Protein AF-A0A1Q6T5A5-F1 (afdb_monomer_lite)

pLDDT: mean 79.38, std 22.94, range [26.36, 98.88]

Secondary structure (DSSP, 8-state):
-EEEEEEE-SS-EEEESS-EEE-EEEEEE-TT-EEEEESSEEE-PPTTPPPPTT--EEE-SBPEEEE-TT-EEEESSEEESEEESSSEEEE-STT-EESS-EEEEEEEESS-EEHHHHBSS-EEEEEEEEE-SSEEE--S-BS-EEEEEESSEEE-TTPEEEEEEEEE-TT-EEEEEESSSS-B-EEE-SEEEE-TT-EEEEEE-TTSS-TT-EEEE-EE-S-EES--SEESS-BSSEEEEE-TTSEEEEEE-S--HHHHHHHTT--HHHHHHHHHHHHHTT-TT--HHHHHHHHHHHHHTTB-SHHHHHHHHHHHHHSS----HHHHHHHHHHHHHHHHHHHHHHHH-------SS--TTPPPP--EEEEEEE----EEE-SSSS-EEE----EEEEEEE-

Radius of gyration: 35.09 Å; chains: 1; bounding box: 115×73×79 Å

Foldseek 3Di:
DAEDEAEFDAADAEDEQAEAEFAAYEYEAAAVTEYFYAPDWAFPDDPPDDDDVPGDTDGDHGHEYEYEHAGEYEFNYEYAHEYEYAYYYEDCHQRGAYAHEYYAYAYEYPEEYEPVRHYVDAAEEYQADYYQEYEYEDPDDHHEHAEYEFAAEYEDEQHEHHYAEYADEALYEYEKEAAALPGIAAYAYQEYEHYHQYYYHYFYFQPRADQVWDKAQRYHYPYYHDDNPRPPPWFLFWDWAADPNRMITIHTDPAALLRLLVLLVADPLLSVLLVVLSVLCPDPPDDPVSNVLSRVLSRLSGGDDNVSSPVNRVSSVVRRPPPPVCVVVVVVVVVVVVCVVVVCVVVVDDPPDDDDDDDPDDDDDFKDKDKDKADFDWDWDDPDDDGDIPGGDIDMDIDMGD

Sequence (402 aa):
MTGGNLIVNGSENYIEGGDVTISAGAVDIAEGATLQTAATLIPLIPSGLSPEEGDDAMAGEVAVIKLTDEGTINLSGTLVSDVSGNGNLNVKSSSALVDGNVSGSNLTFEADHSLSKLVSGTIGDLASLNVNKGTLTYDAPTGKIGNLNVAGGLDIGTNTVNATNVDFKDNSSLALRVAATDNYGKINADKIGIGNETTIKITLDNGVVGSEGETFKFLNSGNIDGEFTNKIAENGRYDIVQNKDGSFNVTQKNTTASDVVAEAGGTASNAATAEAWETINNSSNVSAQAKAVSTAIYDLSQETSAAGKKAYVDALTAVAPEVAPMVQKTQTETANQVFGAVSTRLTGGSISTGSEGMSSGDSNPDAAVWVQGMFNKSKLDDTSKAKGFDADSNGVALGIEY

Structure (mmCIF, N/CA/C/O backbone):
data_AF-A0A1Q6T5A5-F1
#
_entry.id   AF-A0A1Q6T5A5-F1
#
loop_
_atom_site.group_PDB
_atom_site.id
_atom_site.type_symbol
_atom_site.label_atom_id
_atom_site.label_alt_id
_atom_site.label_comp_id
_atom_site.label_asym_id
_atom_site.label_entity_id
_atom_site.label_seq_id
_atom_site.pdbx_PDB_ins_code
_atom_site.Cartn_x
_atom_site.Cartn_y
_atom_site.Cartn_z
_atom_site.occupancy
_atom_site.B_iso_or_equiv
_atom_site.auth_seq_id
_atom_site.auth_comp_id
_atom_site.auth_asym_id
_atom_site.auth_atom_id
_atom_site.pdbx_PDB_model_num
ATOM 1 N N . MET A 1 1 ? 20.449 0.073 -24.689 1.00 89.44 1 MET A N 1
ATOM 2 C CA . MET A 1 1 ? 21.224 1.118 -23.996 1.00 89.44 1 MET A CA 1
ATOM 3 C C . MET A 1 1 ? 22.192 0.459 -23.027 1.00 89.44 1 MET A C 1
ATOM 5 O O . MET A 1 1 ? 21.766 -0.355 -22.220 1.00 89.44 1 MET A O 1
ATOM 9 N N . THR A 1 2 ? 23.484 0.761 -23.148 1.00 91.94 2 THR A N 1
ATOM 10 C CA . THR A 1 2 ? 24.565 0.174 -22.329 1.00 91.94 2 THR A CA 1
ATOM 11 C C . THR A 1 2 ? 25.304 1.246 -21.514 1.00 91.94 2 THR A C 1
ATOM 13 O O . THR A 1 2 ? 26.453 1.048 -21.131 1.00 91.94 2 THR A O 1
ATOM 16 N N . GLY A 1 3 ? 24.679 2.412 -21.311 1.00 91.25 3 GLY A N 1
ATOM 17 C CA . GLY A 1 3 ? 25.231 3.584 -20.624 1.00 91.25 3 GLY A CA 1
ATOM 18 C C . GLY A 1 3 ? 24.582 4.900 -21.084 1.00 91.25 3 GLY A C 1
ATOM 19 O O . GLY A 1 3 ? 23.912 4.931 -22.118 1.00 91.25 3 GLY A O 1
ATOM 20 N N . GLY A 1 4 ? 24.803 5.984 -20.330 1.00 94.62 4 GLY A N 1
ATOM 21 C CA . GLY A 1 4 ? 24.259 7.330 -20.592 1.00 94.62 4 GLY A CA 1
ATOM 22 C C . GLY A 1 4 ? 22.916 7.611 -19.904 1.00 94.62 4 GLY A C 1
ATOM 23 O O . GLY A 1 4 ? 22.452 6.800 -19.104 1.00 94.62 4 GLY A O 1
ATOM 24 N N . ASN A 1 5 ? 22.287 8.743 -20.246 1.00 95.19 5 ASN A N 1
ATOM 25 C CA . ASN A 1 5 ? 20.927 9.088 -19.821 1.00 95.19 5 ASN A CA 1
ATOM 26 C C . ASN A 1 5 ? 20.060 9.435 -21.037 1.00 95.19 5 ASN A C 1
ATOM 28 O O . ASN A 1 5 ? 20.484 10.211 -21.896 1.00 95.19 5 ASN A O 1
ATOM 32 N N . LEU A 1 6 ? 18.841 8.900 -21.077 1.00 96.31 6 LEU A N 1
ATOM 33 C CA . LEU A 1 6 ? 17.770 9.340 -21.968 1.00 96.31 6 LEU A CA 1
ATOM 34 C C . LEU A 1 6 ? 16.746 10.108 -21.133 1.00 96.31 6 LEU A C 1
ATOM 36 O O . LEU A 1 6 ? 16.213 9.560 -20.176 1.00 96.31 6 LEU A O 1
ATOM 40 N N . ILE A 1 7 ? 16.464 11.356 -21.499 1.00 96.81 7 ILE A N 1
ATOM 41 C CA . ILE A 1 7 ? 15.508 12.208 -20.783 1.00 96.81 7 ILE A CA 1
ATOM 42 C C . ILE A 1 7 ? 14.272 12.396 -21.660 1.00 96.81 7 ILE A C 1
ATOM 44 O O . ILE A 1 7 ? 14.385 12.857 -22.797 1.00 96.81 7 ILE A O 1
ATOM 48 N N . VAL A 1 8 ? 13.100 12.071 -21.121 1.00 97.19 8 VAL A N 1
ATOM 49 C CA . VAL A 1 8 ? 11.807 12.137 -21.805 1.00 97.19 8 VAL A CA 1
ATOM 50 C C . VAL A 1 8 ? 10.927 13.179 -21.114 1.00 97.19 8 VAL A C 1
ATOM 52 O O . VAL A 1 8 ? 10.477 12.968 -19.991 1.00 97.19 8 VAL A O 1
ATOM 55 N N . ASN A 1 9 ? 10.687 14.307 -21.792 1.00 95.31 9 ASN A N 1
ATOM 56 C CA . ASN A 1 9 ? 9.926 15.448 -21.252 1.00 95.31 9 ASN A CA 1
ATOM 57 C C . ASN A 1 9 ? 8.620 15.752 -22.010 1.00 95.31 9 ASN A C 1
ATOM 59 O O . ASN A 1 9 ? 7.828 16.565 -21.546 1.00 95.31 9 ASN A O 1
ATOM 63 N N . GLY A 1 10 ? 8.416 15.163 -23.192 1.00 91.81 10 GLY A N 1
ATOM 64 C CA . GLY A 1 10 ? 7.211 15.364 -24.010 1.00 91.81 10 GLY A CA 1
ATOM 65 C C . GLY A 1 10 ? 6.162 14.268 -23.809 1.00 91.81 10 GLY A C 1
ATOM 66 O O . GLY A 1 10 ? 6.441 13.250 -23.184 1.00 91.81 10 GLY A O 1
ATOM 67 N N . SER A 1 11 ? 4.976 14.434 -24.386 1.00 88.00 11 SER A N 1
ATOM 68 C CA . SER A 1 11 ? 3.894 13.435 -24.358 1.00 88.00 11 SER A CA 1
ATOM 69 C C . SER A 1 11 ? 3.859 12.508 -25.581 1.00 88.00 11 SER A C 1
ATOM 71 O O . SER A 1 11 ? 3.072 11.574 -25.605 1.00 88.00 11 SER A O 1
ATOM 73 N N . GLU A 1 12 ? 4.692 12.748 -26.593 1.00 85.62 12 GLU A N 1
ATOM 74 C CA . GLU A 1 12 ? 4.670 12.024 -27.874 1.00 85.62 12 GLU A CA 1
ATOM 75 C C . GLU A 1 12 ? 6.065 11.476 -28.206 1.00 85.62 12 GLU A C 1
ATOM 77 O O . GLU A 1 12 ? 6.676 11.841 -29.209 1.00 85.62 12 GLU A O 1
ATOM 82 N N . ASN A 1 13 ? 6.617 10.636 -27.325 1.00 89.12 13 ASN A N 1
ATOM 83 C CA . ASN A 1 13 ? 7.926 10.015 -27.547 1.00 89.12 13 ASN A CA 1
ATOM 84 C C . ASN A 1 13 ? 7.760 8.526 -27.819 1.00 89.12 13 ASN A C 1
ATOM 86 O O . ASN A 1 13 ? 7.128 7.817 -27.034 1.00 89.12 13 ASN A O 1
ATOM 90 N N . TYR A 1 14 ? 8.400 8.050 -28.884 1.00 88.00 14 TYR A N 1
ATOM 91 C CA . TYR A 1 14 ? 8.298 6.667 -29.327 1.00 88.00 14 TYR A CA 1
ATOM 92 C C . TYR A 1 14 ? 9.680 6.070 -29.579 1.00 88.00 14 TYR A C 1
ATOM 94 O O . TYR A 1 14 ? 10.569 6.733 -30.116 1.00 88.00 14 TYR A O 1
ATOM 102 N N . ILE A 1 15 ? 9.846 4.802 -29.213 1.00 87.94 15 ILE A N 1
ATOM 103 C CA . ILE A 1 15 ? 10.944 3.955 -29.680 1.00 87.94 15 ILE A CA 1
ATOM 104 C C . ILE A 1 15 ? 10.327 2.867 -30.556 1.00 87.94 15 ILE A C 1
ATOM 106 O O . ILE A 1 15 ? 9.478 2.104 -30.095 1.00 87.94 15 ILE A O 1
ATOM 110 N N . GLU A 1 16 ? 10.753 2.813 -31.815 1.00 83.94 16 GLU A N 1
ATOM 111 C CA . GLU A 1 16 ? 10.337 1.803 -32.790 1.00 83.94 16 GLU A CA 1
ATOM 112 C C . GLU A 1 16 ? 11.430 0.740 -32.969 1.00 83.94 16 GLU A C 1
ATOM 114 O O . GLU A 1 16 ? 12.624 1.025 -32.835 1.00 83.94 16 GLU A O 1
ATOM 119 N N . GLY A 1 17 ? 11.021 -0.482 -33.320 1.00 74.62 17 GLY A N 1
ATOM 120 C CA . GLY A 1 17 ? 11.929 -1.525 -33.806 1.00 74.62 17 GLY A CA 1
ATOM 121 C C . GLY A 1 17 ? 11.958 -2.798 -32.963 1.00 74.62 17 GLY A C 1
ATOM 122 O O . GLY A 1 17 ? 12.888 -3.592 -33.112 1.00 74.62 17 GLY A O 1
ATOM 123 N N . GLY A 1 18 ? 10.958 -3.009 -32.101 1.00 81.50 18 GLY A N 1
ATOM 124 C CA . GLY A 1 18 ? 10.830 -4.205 -31.261 1.00 81.50 18 GLY A CA 1
ATOM 125 C C . GLY A 1 18 ? 11.327 -4.002 -29.830 1.00 81.50 18 GLY A C 1
ATOM 126 O O . GLY A 1 18 ? 11.312 -2.890 -29.305 1.00 81.50 18 GLY A O 1
ATOM 127 N N . ASP A 1 19 ? 11.738 -5.101 -29.191 1.00 89.50 19 ASP A N 1
ATOM 128 C CA . ASP A 1 19 ? 12.181 -5.105 -27.794 1.00 89.50 19 ASP A CA 1
ATOM 129 C C . ASP A 1 19 ? 13.386 -4.184 -27.562 1.00 89.50 19 ASP A C 1
ATOM 131 O O . ASP A 1 19 ? 14.402 -4.243 -28.261 1.00 89.50 19 ASP A O 1
ATOM 135 N N . VAL A 1 20 ? 13.325 -3.402 -26.489 1.00 93.19 20 VAL A N 1
ATOM 136 C CA . VAL A 1 20 ? 14.402 -2.505 -26.068 1.00 93.19 20 VAL A CA 1
ATOM 137 C C . VAL A 1 20 ? 15.134 -3.137 -24.895 1.00 93.19 20 VAL A C 1
ATOM 139 O O . VAL A 1 20 ? 14.524 -3.503 -23.903 1.00 93.19 20 VAL A O 1
ATOM 142 N N . THR A 1 21 ? 16.460 -3.247 -24.957 1.00 95.19 21 THR A N 1
ATOM 143 C CA . THR A 1 21 ? 17.262 -3.693 -23.801 1.00 95.19 21 THR A CA 1
ATOM 144 C C . THR A 1 21 ? 18.008 -2.520 -23.184 1.00 95.19 21 THR A C 1
ATOM 146 O O . THR A 1 21 ? 18.696 -1.781 -23.895 1.00 95.19 21 THR A O 1
ATOM 149 N N . ILE A 1 22 ? 17.916 -2.362 -21.866 1.00 96.44 22 ILE A N 1
ATOM 150 C CA . ILE A 1 22 ? 18.653 -1.369 -21.080 1.00 96.44 22 ILE A CA 1
ATOM 151 C C . ILE A 1 22 ? 19.451 -2.141 -20.030 1.00 96.44 22 ILE A C 1
ATOM 153 O O . ILE A 1 22 ? 18.873 -2.671 -19.088 1.00 96.44 22 ILE A O 1
ATOM 157 N N . SER A 1 23 ? 20.769 -2.213 -20.213 1.00 96.31 23 SER A N 1
ATOM 158 C CA . SER A 1 23 ? 21.675 -2.956 -19.327 1.00 96.31 23 SER A CA 1
ATOM 159 C C . SER A 1 23 ? 22.544 -2.049 -18.451 1.00 96.31 23 SER A C 1
ATOM 161 O O . SER A 1 23 ? 23.141 -2.495 -17.480 1.00 96.31 23 SER A O 1
ATOM 163 N N . ALA A 1 24 ? 22.646 -0.763 -18.797 1.00 94.56 24 ALA A N 1
ATOM 164 C CA . ALA A 1 24 ? 23.255 0.265 -17.958 1.00 94.56 24 ALA A CA 1
ATOM 165 C C . ALA A 1 24 ? 22.756 1.658 -18.374 1.00 94.56 24 ALA A C 1
ATOM 167 O O . ALA A 1 24 ? 22.261 1.843 -19.492 1.00 94.56 24 ALA A O 1
ATOM 168 N N . GLY A 1 25 ? 22.946 2.643 -17.497 1.00 96.06 25 GLY A N 1
ATOM 169 C CA . GLY A 1 25 ? 22.418 3.996 -17.675 1.00 96.06 25 GLY A CA 1
ATOM 170 C C . GLY A 1 25 ? 20.961 4.129 -17.227 1.00 96.06 25 GLY A C 1
ATOM 171 O O . GLY A 1 25 ? 20.384 3.191 -16.671 1.00 96.06 25 GLY A O 1
ATOM 172 N N . ALA A 1 26 ? 20.382 5.308 -17.451 1.00 97.12 26 ALA A N 1
ATOM 173 C CA . ALA A 1 26 ? 19.040 5.643 -16.979 1.00 97.12 26 ALA A CA 1
ATOM 174 C C . ALA A 1 26 ? 18.140 6.206 -18.086 1.00 97.12 26 ALA A C 1
ATOM 176 O O . ALA A 1 26 ? 18.581 6.993 -18.925 1.00 97.12 26 ALA A O 1
ATOM 177 N N . VAL A 1 27 ? 16.864 5.832 -18.052 1.00 98.25 27 VAL A N 1
ATOM 178 C CA . VAL A 1 27 ? 15.786 6.507 -18.782 1.00 98.25 27 VAL A CA 1
ATOM 179 C C . VAL A 1 27 ? 14.941 7.268 -17.770 1.00 98.25 27 VAL A C 1
ATOM 181 O O . VAL A 1 27 ? 14.324 6.662 -16.897 1.00 98.25 27 VAL A O 1
ATOM 184 N N . ASP A 1 28 ? 14.926 8.589 -17.877 1.00 98.31 28 ASP A N 1
ATOM 185 C CA . ASP A 1 28 ? 14.211 9.491 -16.983 1.00 98.31 28 ASP A CA 1
ATOM 186 C C . ASP A 1 28 ? 12.936 9.984 -17.683 1.00 98.31 28 ASP A C 1
ATOM 188 O O . ASP A 1 28 ? 13.011 10.782 -18.618 1.00 98.31 28 ASP A O 1
ATOM 192 N N . ILE A 1 29 ? 11.767 9.501 -17.252 1.00 98.44 29 ILE A N 1
ATOM 193 C CA . ILE A 1 29 ? 10.459 9.888 -17.801 1.00 98.44 29 ILE A CA 1
ATOM 194 C C . ILE A 1 29 ? 9.813 10.883 -16.845 1.00 98.44 29 ILE A C 1
ATOM 196 O O . ILE A 1 29 ? 9.375 10.511 -15.753 1.00 98.44 29 ILE A O 1
ATOM 200 N N . ALA A 1 30 ? 9.776 12.151 -17.253 1.00 98.19 30 ALA A N 1
ATOM 201 C CA . ALA A 1 30 ? 9.255 13.238 -16.438 1.00 98.19 30 ALA A CA 1
ATOM 202 C C . ALA A 1 30 ? 7.741 13.122 -16.204 1.00 98.19 30 ALA A C 1
ATOM 204 O O . ALA A 1 30 ? 7.017 12.451 -16.935 1.00 98.19 30 ALA A O 1
ATOM 205 N N . GLU A 1 31 ? 7.249 13.805 -15.174 1.00 96.81 31 GLU A N 1
ATOM 206 C CA . GLU A 1 31 ? 5.813 13.897 -14.923 1.00 96.81 31 GLU A CA 1
ATOM 207 C C . GLU A 1 31 ? 5.086 14.546 -16.112 1.00 96.81 31 GLU A C 1
ATOM 209 O O . GLU A 1 31 ? 5.573 15.511 -16.703 1.00 96.81 31 GLU A O 1
ATOM 214 N N . GLY A 1 32 ? 3.935 13.985 -16.489 1.00 95.44 32 GLY A N 1
ATOM 215 C CA . GLY A 1 32 ? 3.179 14.396 -17.678 1.00 95.44 32 GLY A CA 1
ATOM 216 C C . GLY A 1 32 ? 3.805 13.973 -19.013 1.00 95.44 32 GLY A C 1
ATOM 217 O O . GLY A 1 32 ? 3.162 14.117 -20.052 1.00 95.44 32 GLY A O 1
ATOM 218 N N . ALA A 1 33 ? 5.023 13.423 -19.006 1.00 97.69 33 ALA A N 1
ATOM 219 C CA . ALA A 1 33 ? 5.640 12.861 -20.195 1.00 97.69 33 ALA A CA 1
ATOM 220 C C . ALA A 1 33 ? 5.126 11.443 -20.466 1.00 97.69 33 ALA A C 1
ATOM 222 O O . ALA A 1 33 ? 4.712 10.724 -19.553 1.00 97.69 33 ALA A O 1
ATOM 223 N N . THR A 1 34 ? 5.178 11.034 -21.732 1.00 95.56 34 THR A N 1
ATOM 224 C CA . THR A 1 34 ? 4.874 9.665 -22.155 1.00 95.56 34 THR A CA 1
ATOM 225 C C . THR A 1 34 ? 5.999 9.136 -23.029 1.00 95.56 34 THR A C 1
ATOM 227 O O . THR A 1 34 ? 6.432 9.809 -23.971 1.00 95.56 34 THR A O 1
ATOM 230 N N . LEU A 1 35 ? 6.470 7.934 -22.702 1.00 95.00 35 LEU A N 1
ATOM 231 C CA . LEU A 1 35 ? 7.323 7.127 -23.565 1.00 95.00 35 LEU A CA 1
ATOM 232 C C . LEU A 1 35 ? 6.553 5.878 -23.973 1.00 95.00 35 LEU A C 1
ATOM 234 O O . LEU A 1 35 ? 6.091 5.136 -23.111 1.00 95.00 35 LEU A O 1
ATOM 238 N N . GLN A 1 36 ? 6.475 5.611 -25.268 1.00 92.69 36 GLN A N 1
ATOM 239 C CA . GLN A 1 36 ? 5.918 4.372 -25.787 1.00 92.69 36 GLN A CA 1
ATOM 240 C C . GLN A 1 36 ? 6.979 3.578 -26.542 1.00 92.69 36 GLN A C 1
ATOM 242 O O . GLN A 1 36 ? 7.761 4.130 -27.317 1.00 92.69 36 GLN A O 1
ATOM 247 N N . THR A 1 37 ? 6.994 2.264 -26.343 1.00 90.56 37 THR A N 1
ATOM 248 C CA . THR A 1 37 ? 7.787 1.357 -27.178 1.00 90.56 37 THR A CA 1
ATOM 249 C C . THR A 1 37 ? 6.852 0.552 -28.057 1.00 90.56 37 THR A C 1
ATOM 251 O O . THR A 1 37 ? 5.979 -0.149 -27.544 1.00 90.56 37 THR A O 1
ATOM 254 N N . ALA A 1 38 ? 7.037 0.640 -29.368 1.00 84.44 38 ALA A N 1
ATOM 255 C CA . ALA A 1 38 ? 6.206 -0.051 -30.341 1.00 84.44 38 ALA A CA 1
ATOM 256 C C . ALA A 1 38 ? 7.051 -1.029 -31.162 1.00 84.44 38 ALA A C 1
ATOM 258 O O . ALA A 1 38 ? 8.137 -0.694 -31.644 1.00 84.44 38 ALA A O 1
ATOM 259 N N . ALA A 1 39 ? 6.536 -2.242 -31.357 1.00 78.62 39 ALA A N 1
ATOM 260 C CA . ALA A 1 39 ? 7.160 -3.218 -32.244 1.00 78.62 39 ALA A CA 1
ATOM 261 C C . ALA A 1 39 ? 7.092 -2.759 -33.709 1.00 78.62 39 ALA A C 1
ATOM 263 O O . ALA A 1 39 ? 8.018 -2.998 -34.481 1.00 78.62 39 ALA A O 1
ATOM 264 N N . THR A 1 40 ? 6.016 -2.053 -34.062 1.00 72.50 40 THR A N 1
ATOM 265 C CA . THR A 1 40 ? 5.771 -1.471 -35.386 1.00 72.50 40 THR A CA 1
ATOM 266 C C . THR A 1 40 ? 5.010 -0.160 -35.245 1.00 72.50 40 THR A C 1
ATOM 268 O O . THR A 1 40 ? 4.101 -0.079 -34.414 1.00 72.50 40 THR A O 1
ATOM 271 N N . LEU A 1 41 ? 5.285 0.826 -36.096 1.00 70.25 41 LEU A N 1
ATOM 272 C CA . LEU A 1 41 ? 4.361 1.939 -36.308 1.00 70.25 41 LEU A CA 1
ATOM 273 C C . LEU A 1 41 ? 3.276 1.552 -37.323 1.00 70.25 41 LEU A C 1
ATOM 275 O O . LEU A 1 41 ? 3.545 0.876 -38.316 1.00 70.25 41 LEU A O 1
ATOM 279 N N . ILE A 1 42 ? 2.037 1.970 -37.062 1.00 66.94 42 ILE A N 1
ATOM 280 C CA . ILE A 1 42 ? 0.912 1.864 -37.992 1.00 66.94 42 ILE A CA 1
ATOM 281 C C . ILE A 1 42 ? 0.746 3.239 -38.647 1.00 66.94 42 ILE A C 1
ATOM 283 O O . ILE A 1 42 ? 0.301 4.177 -37.981 1.00 66.94 42 ILE A O 1
ATOM 287 N N . PRO A 1 43 ? 1.081 3.385 -39.939 1.00 65.94 43 PRO A N 1
ATOM 288 C CA . PRO A 1 43 ? 0.840 4.626 -40.663 1.00 65.94 43 PRO A CA 1
ATOM 289 C C . PRO A 1 43 ? -0.660 4.971 -40.662 1.00 65.94 43 PRO A C 1
ATOM 291 O O . PRO A 1 43 ? -1.480 4.115 -41.003 1.00 65.94 43 PRO A O 1
ATOM 294 N N . LEU A 1 44 ? -1.042 6.211 -40.331 1.00 63.91 44 LEU A N 1
ATOM 295 C CA . LEU A 1 44 ? -2.436 6.696 -40.389 1.00 63.91 44 LEU A CA 1
ATOM 296 C C . LEU A 1 44 ? -2.875 7.036 -41.827 1.00 63.91 44 LEU A C 1
ATOM 298 O O . LEU A 1 44 ? -3.608 7.994 -42.066 1.00 63.91 44 LEU A O 1
ATOM 302 N N . ILE A 1 45 ? -2.454 6.241 -42.809 1.00 64.62 45 ILE A N 1
ATOM 303 C CA . ILE A 1 45 ? -2.813 6.437 -44.217 1.00 64.62 45 ILE A CA 1
ATOM 304 C C . ILE A 1 45 ? -4.011 5.559 -44.607 1.00 64.62 45 ILE A C 1
ATOM 306 O O . ILE A 1 45 ? -4.025 4.356 -44.327 1.00 64.62 45 ILE A O 1
ATOM 310 N N . PRO A 1 46 ? -5.019 6.121 -45.303 1.00 57.25 46 PRO A N 1
ATOM 311 C CA . PRO A 1 46 ? -6.092 5.350 -45.918 1.00 57.25 46 PRO A CA 1
ATOM 312 C C . PRO A 1 46 ? -5.550 4.239 -46.828 1.00 57.25 46 PRO A C 1
ATOM 314 O O . PRO A 1 46 ? -4.608 4.443 -47.597 1.00 57.25 46 PRO A O 1
ATOM 317 N N . SER A 1 47 ? -6.180 3.062 -46.783 1.00 57.06 47 SER A N 1
ATOM 318 C CA . SER A 1 47 ? -5.777 1.901 -47.583 1.00 57.06 47 SER A CA 1
ATOM 319 C C . SER A 1 47 ? -5.661 2.246 -49.076 1.00 57.06 47 SER A C 1
ATOM 321 O O . SER A 1 47 ? -6.654 2.638 -49.691 1.00 57.06 47 SER A O 1
ATOM 323 N N . GLY A 1 48 ? -4.474 2.049 -49.662 1.00 60.69 48 GLY A N 1
ATOM 324 C CA . GLY A 1 48 ? -4.202 2.285 -51.088 1.00 60.69 48 GLY A CA 1
ATOM 325 C C . GLY A 1 48 ? -3.358 3.525 -51.402 1.00 60.69 48 GLY A C 1
ATOM 326 O O . GLY A 1 48 ? -3.055 3.749 -52.572 1.00 60.69 48 GLY A O 1
ATOM 327 N N . LEU A 1 49 ? -2.956 4.297 -50.389 1.00 61.88 49 LEU A N 1
ATOM 328 C CA . LEU A 1 49 ? -1.989 5.388 -50.520 1.00 61.88 49 LEU A CA 1
ATOM 329 C C . LEU A 1 49 ? -0.605 4.949 -50.017 1.00 61.88 49 LEU A C 1
ATOM 331 O O . LEU A 1 49 ? -0.496 4.103 -49.130 1.00 61.88 49 LEU A O 1
ATOM 335 N N . SER A 1 50 ? 0.452 5.477 -50.632 1.00 62.66 50 SER A N 1
ATOM 336 C CA . SER A 1 50 ? 1.837 5.286 -50.191 1.00 62.66 50 SER A CA 1
ATOM 337 C C . SER A 1 50 ? 2.182 6.291 -49.087 1.00 62.66 50 SER A C 1
ATOM 339 O O . SER A 1 50 ? 1.774 7.440 -49.237 1.00 62.66 50 SER A O 1
ATOM 341 N N . PRO A 1 51 ? 2.950 5.903 -48.049 1.00 61.97 51 PRO A N 1
ATOM 342 C CA . PRO A 1 51 ? 3.396 6.841 -47.021 1.00 61.97 51 PRO A CA 1
ATOM 343 C C . PRO A 1 51 ? 4.240 7.974 -47.622 1.00 61.97 51 PRO A C 1
ATOM 345 O O . PRO A 1 51 ? 5.147 7.699 -48.416 1.00 61.97 51 PRO A O 1
ATOM 348 N N . GLU A 1 52 ? 3.968 9.215 -47.230 1.00 62.38 52 GLU A N 1
ATOM 349 C CA . GLU A 1 52 ? 4.815 10.387 -47.485 1.00 62.38 52 GLU A CA 1
ATOM 350 C C . GLU A 1 52 ? 5.664 10.735 -46.241 1.00 62.38 52 GLU A C 1
ATOM 352 O O . GLU A 1 52 ? 5.342 10.361 -45.111 1.00 62.38 52 GLU A O 1
ATOM 357 N N . GLU A 1 53 ? 6.795 11.430 -46.432 1.00 51.81 53 GLU A N 1
ATOM 358 C CA . GLU A 1 53 ? 7.593 11.935 -45.303 1.00 51.81 53 GLU A CA 1
ATOM 359 C C . GLU A 1 53 ? 6.760 12.932 -44.482 1.00 51.81 53 GLU A C 1
ATOM 361 O O . GLU A 1 53 ? 6.427 14.014 -44.966 1.00 51.81 53 GLU A O 1
ATOM 366 N N . GLY A 1 54 ? 6.467 12.581 -43.227 1.00 56.69 54 GLY A N 1
ATOM 367 C CA . GLY A 1 54 ? 5.680 13.409 -42.311 1.00 56.69 54 GLY A CA 1
ATOM 368 C C . GLY A 1 54 ? 4.240 12.944 -42.094 1.00 56.69 54 GLY A C 1
ATOM 369 O O . GLY A 1 54 ? 3.514 13.631 -41.383 1.00 56.69 54 GLY A O 1
ATOM 370 N N . ASP A 1 55 ? 3.835 11.802 -42.660 1.00 64.50 55 ASP A N 1
ATOM 371 C CA . ASP A 1 55 ? 2.549 11.188 -42.323 1.00 64.50 55 ASP A CA 1
ATOM 372 C C . ASP A 1 55 ? 2.496 10.794 -40.842 1.00 64.50 55 ASP A C 1
ATOM 374 O O . ASP A 1 55 ? 3.411 10.149 -40.316 1.00 64.50 55 ASP A O 1
ATOM 378 N N . ASP A 1 56 ? 1.390 11.150 -40.182 1.00 61.84 56 ASP A N 1
ATOM 379 C CA . ASP A 1 56 ? 1.130 10.747 -38.806 1.00 61.84 56 ASP A CA 1
ATOM 380 C C . ASP A 1 56 ? 1.103 9.210 -38.722 1.00 61.84 56 ASP A C 1
ATOM 382 O O . ASP A 1 56 ? 0.520 8.514 -39.560 1.00 61.84 56 ASP A O 1
ATOM 386 N N . ALA A 1 57 ? 1.723 8.648 -37.691 1.00 63.19 57 ALA A N 1
ATOM 387 C CA . ALA A 1 57 ? 1.679 7.220 -37.414 1.00 63.19 57 ALA A CA 1
ATOM 388 C C . ALA A 1 57 ? 1.232 7.001 -35.972 1.00 63.19 57 ALA A C 1
ATOM 390 O O . ALA A 1 57 ? 1.667 7.705 -35.063 1.00 63.19 57 ALA A O 1
ATOM 391 N N . MET A 1 58 ? 0.364 6.014 -35.756 1.00 66.31 58 MET A N 1
ATOM 392 C CA . MET A 1 58 ? 0.056 5.546 -34.407 1.00 66.31 58 MET A CA 1
ATOM 393 C C . MET A 1 58 ? 0.994 4.408 -34.042 1.00 66.31 58 MET A C 1
ATOM 395 O O . MET A 1 58 ? 1.363 3.585 -34.880 1.00 66.31 58 MET A O 1
ATOM 399 N N . ALA A 1 59 ? 1.356 4.325 -32.770 1.00 62.72 59 ALA A N 1
ATOM 400 C CA . ALA A 1 59 ? 2.055 3.164 -32.260 1.00 62.72 59 ALA A CA 1
ATOM 401 C C . ALA A 1 59 ? 1.187 1.899 -32.405 1.00 62.72 59 ALA A C 1
ATOM 403 O O . ALA A 1 59 ? 0.001 1.907 -32.074 1.00 62.72 59 ALA A O 1
ATOM 404 N N . GLY A 1 60 ? 1.782 0.834 -32.950 1.00 67.38 60 GLY A N 1
ATOM 405 C CA . GLY A 1 60 ? 1.156 -0.477 -33.111 1.00 67.38 60 GLY A CA 1
ATOM 406 C C . GLY A 1 60 ? 1.251 -1.334 -31.848 1.00 67.38 60 GLY A C 1
ATOM 407 O O . GLY A 1 60 ? 0.962 -0.870 -30.750 1.00 67.38 60 GLY A O 1
ATOM 408 N N . GLU A 1 61 ? 1.639 -2.604 -31.995 1.00 76.44 61 GLU A N 1
ATOM 409 C CA . GLU A 1 61 ? 1.789 -3.532 -30.864 1.00 76.44 61 GLU A CA 1
ATOM 410 C C . GLU A 1 61 ? 2.849 -3.037 -29.863 1.00 76.44 61 GLU A C 1
ATOM 412 O O . GLU A 1 61 ? 3.941 -2.614 -30.257 1.00 76.44 61 GLU A O 1
ATOM 417 N N . VAL A 1 62 ? 2.518 -3.079 -28.568 1.00 79.94 62 VAL A N 1
ATOM 418 C CA . VAL A 1 62 ? 3.397 -2.642 -27.475 1.00 79.94 62 VAL A CA 1
ATOM 419 C C . VAL A 1 62 ? 4.596 -3.591 -27.374 1.00 79.94 62 VAL A C 1
ATOM 421 O O . VAL A 1 62 ? 4.430 -4.801 -27.254 1.00 79.94 62 VAL A O 1
ATOM 424 N N . ALA A 1 63 ? 5.810 -3.043 -27.444 1.00 89.38 63 ALA A N 1
ATOM 425 C CA . ALA A 1 63 ? 7.052 -3.804 -27.296 1.00 89.38 63 ALA A CA 1
ATOM 426 C C . ALA A 1 63 ? 7.465 -3.964 -25.823 1.00 89.38 63 ALA A C 1
ATOM 428 O O . ALA A 1 63 ? 6.933 -3.290 -24.937 1.00 89.38 63 ALA A O 1
ATOM 429 N N . VAL A 1 64 ? 8.456 -4.828 -25.574 1.00 93.44 64 VAL A N 1
ATOM 430 C CA . VAL A 1 64 ? 8.991 -5.079 -24.230 1.00 93.44 64 VAL A CA 1
ATOM 431 C C . VAL A 1 64 ? 10.280 -4.290 -23.991 1.00 93.44 64 VAL A C 1
ATOM 433 O O . VAL A 1 64 ? 11.237 -4.396 -24.762 1.00 93.44 64 VAL A O 1
ATOM 436 N N . ILE A 1 65 ? 10.374 -3.581 -22.867 1.00 96.69 65 ILE A N 1
ATOM 437 C CA . ILE A 1 65 ? 11.649 -3.127 -22.310 1.00 96.69 65 ILE A CA 1
ATOM 438 C C . ILE A 1 65 ? 12.219 -4.197 -21.369 1.00 96.69 65 ILE A C 1
ATOM 440 O O . ILE A 1 65 ? 11.661 -4.506 -20.319 1.00 96.69 65 ILE A O 1
ATOM 444 N N . LYS A 1 66 ? 13.383 -4.739 -21.724 1.00 96.75 66 LYS A N 1
ATOM 445 C CA . LYS A 1 66 ? 14.200 -5.629 -20.892 1.00 96.75 66 LYS A CA 1
ATOM 446 C C . LYS A 1 66 ? 15.205 -4.806 -20.090 1.00 96.75 66 LYS A C 1
ATOM 448 O O . LYS A 1 66 ? 16.213 -4.350 -20.634 1.00 96.75 66 LYS A O 1
ATOM 453 N N . LEU A 1 67 ? 14.936 -4.633 -18.802 1.00 97.19 67 LEU A N 1
ATOM 454 C CA . LEU A 1 67 ? 15.870 -4.073 -17.832 1.00 97.19 67 LEU A CA 1
ATOM 455 C C . LEU A 1 67 ? 16.790 -5.182 -17.334 1.00 97.19 67 LEU A C 1
ATOM 457 O O . LEU A 1 67 ? 16.325 -6.161 -16.755 1.00 97.19 67 LEU A O 1
ATOM 461 N N . THR A 1 68 ? 18.093 -5.036 -17.536 1.00 95.19 68 THR A N 1
ATOM 462 C CA . THR A 1 68 ? 19.086 -5.980 -17.012 1.00 95.19 68 THR A CA 1
ATOM 463 C C . THR A 1 68 ? 20.154 -5.244 -16.230 1.00 95.19 68 THR A C 1
ATOM 465 O O . THR A 1 68 ? 20.367 -4.049 -16.429 1.00 95.19 68 THR A O 1
ATOM 468 N N . ASP A 1 69 ? 20.842 -5.972 -15.355 1.00 94.25 69 ASP A N 1
ATOM 469 C CA . ASP A 1 69 ? 22.014 -5.477 -14.633 1.00 94.25 69 ASP A CA 1
ATOM 470 C C . ASP A 1 69 ? 21.725 -4.139 -13.914 1.00 94.25 69 ASP A C 1
ATOM 472 O O . ASP A 1 69 ? 20.849 -4.073 -13.052 1.00 94.25 69 ASP A O 1
ATOM 476 N N . GLU A 1 70 ? 22.433 -3.063 -14.268 1.00 94.31 70 GLU A N 1
ATOM 477 C CA . GLU A 1 70 ? 22.271 -1.724 -13.681 1.00 94.31 70 GLU A CA 1
ATOM 478 C C . GLU A 1 70 ? 21.303 -0.829 -14.475 1.00 94.31 70 GLU A C 1
ATOM 480 O O . GLU A 1 70 ? 21.093 0.340 -14.134 1.00 94.31 70 GLU A O 1
ATOM 485 N N . GLY A 1 71 ? 20.707 -1.356 -15.547 1.00 97.94 71 GLY A N 1
ATOM 486 C CA . GLY A 1 71 ? 19.742 -0.645 -16.373 1.00 97.94 71 GLY A CA 1
ATOM 487 C C . GLY A 1 71 ? 18.567 -0.129 -15.553 1.00 97.94 71 GLY A C 1
ATOM 488 O O . GLY A 1 71 ? 17.969 -0.868 -14.768 1.00 97.94 71 GLY A O 1
ATOM 489 N N . THR A 1 72 ? 18.257 1.156 -15.716 1.00 98.19 72 THR A N 1
ATOM 490 C CA . THR A 1 72 ? 17.306 1.853 -14.849 1.00 98.19 72 THR A CA 1
ATOM 491 C C . THR A 1 72 ? 16.279 2.649 -15.648 1.00 98.19 72 THR A C 1
ATOM 493 O O . THR A 1 72 ? 16.628 3.360 -16.589 1.00 98.19 72 THR A O 1
ATOM 496 N N . ILE A 1 73 ? 15.018 2.594 -15.220 1.00 98.62 73 ILE A N 1
ATOM 497 C CA . ILE A 1 73 ? 13.977 3.563 -15.575 1.00 98.62 73 ILE A CA 1
ATOM 498 C C . ILE A 1 73 ? 13.593 4.328 -14.311 1.00 98.62 73 ILE A C 1
ATOM 500 O O . ILE A 1 73 ? 13.248 3.722 -13.298 1.00 98.62 73 ILE A O 1
ATOM 504 N N . ASN A 1 74 ? 13.627 5.654 -14.371 1.00 98.56 74 ASN A N 1
ATOM 505 C CA . ASN A 1 74 ? 13.038 6.536 -13.372 1.00 98.56 74 ASN A CA 1
ATOM 506 C C . ASN A 1 74 ? 11.722 7.078 -13.935 1.00 98.56 74 ASN A C 1
ATOM 508 O O . ASN A 1 74 ? 11.716 7.887 -14.861 1.00 98.56 74 ASN A O 1
ATOM 512 N N . LEU A 1 75 ? 10.611 6.603 -13.384 1.00 98.56 75 LEU A N 1
ATOM 513 C CA . LEU A 1 75 ? 9.266 6.828 -13.885 1.00 98.56 75 LEU A CA 1
ATOM 514 C C . LEU A 1 75 ? 8.522 7.832 -13.000 1.00 98.56 75 LEU A C 1
ATOM 516 O O . LEU A 1 75 ? 8.129 7.506 -11.878 1.00 98.56 75 LEU A O 1
ATOM 520 N N . SER A 1 76 ? 8.312 9.039 -13.518 1.00 98.44 76 SER A N 1
ATOM 521 C CA . SER A 1 76 ? 7.355 10.013 -12.973 1.00 98.44 76 SER A CA 1
ATOM 522 C C . SER A 1 76 ? 6.128 10.201 -13.872 1.00 98.44 76 SER A C 1
ATOM 524 O O . SER A 1 76 ? 5.110 10.683 -13.391 1.00 98.44 76 SER A O 1
ATOM 526 N N . GLY A 1 77 ? 6.235 9.875 -15.164 1.00 98.00 77 GLY A N 1
ATOM 527 C CA . GLY A 1 77 ? 5.155 9.967 -16.153 1.00 98.00 77 GLY A CA 1
ATOM 528 C C . GLY A 1 77 ? 4.588 8.607 -16.561 1.00 98.00 77 GLY A C 1
ATOM 529 O O . GLY A 1 77 ? 4.546 7.674 -15.762 1.00 98.00 77 GLY A O 1
ATOM 530 N N . THR A 1 78 ? 4.162 8.492 -17.819 1.00 97.94 78 THR A N 1
ATOM 531 C CA . THR A 1 78 ? 3.586 7.260 -18.378 1.00 97.94 78 THR A CA 1
ATOM 532 C C . THR A 1 78 ? 4.592 6.514 -19.254 1.00 97.94 78 THR A C 1
ATOM 534 O O . THR A 1 78 ? 5.255 7.095 -20.114 1.00 97.94 78 THR A O 1
ATOM 537 N N . LEU A 1 79 ? 4.681 5.205 -19.056 1.00 97.44 79 LEU A N 1
ATOM 538 C CA . LEU A 1 79 ? 5.404 4.269 -19.898 1.00 97.44 79 LEU A CA 1
ATOM 539 C C . LEU A 1 79 ? 4.401 3.310 -20.538 1.00 97.44 79 LEU A C 1
ATOM 541 O O . LEU A 1 79 ? 3.786 2.515 -19.841 1.00 97.44 79 LEU A O 1
ATOM 545 N N . VAL A 1 80 ? 4.258 3.360 -21.858 1.00 95.12 80 VAL A N 1
ATOM 546 C CA . VAL A 1 80 ? 3.418 2.427 -22.621 1.00 95.12 80 VAL A CA 1
ATOM 547 C C . VAL A 1 80 ? 4.323 1.325 -23.168 1.00 95.12 80 VAL A C 1
ATOM 549 O O . VAL A 1 80 ? 4.901 1.444 -24.255 1.00 95.12 80 VAL A O 1
ATOM 552 N N . SER A 1 81 ? 4.554 0.312 -22.337 1.00 94.69 81 SER A N 1
ATOM 553 C CA . SER A 1 81 ? 5.487 -0.790 -22.586 1.00 94.69 81 SER A CA 1
ATOM 554 C C . SER A 1 81 ? 5.282 -1.912 -21.575 1.00 94.69 81 SER A C 1
ATOM 556 O O . SER A 1 81 ? 5.005 -1.649 -20.404 1.00 94.69 81 SER A O 1
ATOM 558 N N . ASP A 1 82 ? 5.532 -3.148 -21.998 1.00 95.69 82 ASP A N 1
ATOM 559 C CA . ASP A 1 82 ? 5.784 -4.238 -21.061 1.00 95.69 82 ASP A CA 1
ATOM 560 C C . ASP A 1 82 ? 7.213 -4.121 -20.515 1.00 95.69 82 ASP A C 1
ATOM 562 O O . ASP A 1 82 ? 8.167 -3.937 -21.265 1.00 95.69 82 ASP A O 1
ATOM 566 N N . VAL A 1 83 ? 7.403 -4.282 -19.210 1.00 97.81 83 VAL A N 1
ATOM 567 C CA . VAL A 1 83 ? 8.720 -4.236 -18.567 1.00 97.81 83 VAL A CA 1
ATOM 568 C C . VAL A 1 83 ? 9.091 -5.618 -18.044 1.00 97.81 83 VAL A C 1
ATOM 570 O O . VAL A 1 83 ? 8.319 -6.277 -17.345 1.00 97.81 83 VAL A O 1
ATOM 573 N N . SER A 1 84 ? 10.294 -6.077 -18.381 1.00 97.06 84 SER A N 1
ATOM 574 C CA . SER A 1 84 ? 10.816 -7.376 -17.956 1.00 97.06 84 SER A CA 1
ATOM 575 C C . SER A 1 84 ? 12.290 -7.317 -17.546 1.00 97.06 84 SER A C 1
ATOM 577 O O . SER A 1 84 ? 12.976 -6.325 -17.785 1.00 97.06 84 SER A O 1
ATOM 579 N N . GLY A 1 85 ? 12.808 -8.408 -16.976 1.00 96.81 85 GLY A N 1
ATOM 580 C CA . GLY A 1 85 ? 14.223 -8.545 -16.606 1.00 96.81 85 GLY A CA 1
ATOM 581 C C . GLY A 1 85 ? 14.536 -7.996 -15.213 1.00 96.81 85 GLY A C 1
ATOM 582 O O . GLY A 1 85 ? 13.662 -7.445 -14.563 1.00 96.81 85 GLY A O 1
ATOM 583 N N . ASN A 1 86 ? 15.762 -8.194 -14.727 1.00 95.00 86 ASN A N 1
ATOM 584 C CA . ASN A 1 86 ? 16.167 -7.987 -13.329 1.00 95.00 86 ASN A CA 1
ATOM 585 C C . ASN A 1 86 ? 16.779 -6.607 -13.007 1.00 95.00 86 ASN A C 1
ATOM 587 O O . ASN A 1 86 ? 17.355 -6.453 -11.930 1.00 95.00 86 ASN A O 1
ATOM 591 N N . GLY A 1 87 ? 16.697 -5.637 -13.921 1.00 97.81 87 GLY A N 1
ATOM 592 C CA . GLY A 1 87 ? 17.126 -4.256 -13.674 1.00 97.81 87 GLY A CA 1
ATOM 593 C C . GLY A 1 87 ? 16.100 -3.447 -12.864 1.00 97.81 87 GLY A C 1
ATOM 594 O O . GLY A 1 87 ? 15.210 -4.009 -12.222 1.00 97.81 87 GLY A O 1
ATOM 595 N N . ASN A 1 88 ? 16.226 -2.118 -12.865 1.00 98.44 88 ASN A N 1
ATOM 596 C CA . ASN A 1 88 ? 15.542 -1.243 -11.905 1.00 98.44 88 ASN A CA 1
ATOM 597 C C . ASN A 1 88 ? 14.415 -0.422 -12.543 1.00 98.44 88 ASN A C 1
ATOM 599 O O . ASN A 1 88 ? 14.661 0.395 -13.431 1.00 98.44 88 ASN A O 1
ATOM 603 N N . LEU A 1 89 ? 13.192 -0.581 -12.036 1.00 98.69 89 LEU A N 1
ATOM 604 C CA . LEU A 1 89 ? 12.054 0.282 -12.349 1.00 98.69 89 LEU A CA 1
ATOM 605 C C . LEU A 1 89 ? 11.713 1.108 -11.104 1.00 98.69 89 LEU A C 1
ATOM 607 O O . LEU A 1 89 ? 11.163 0.595 -10.131 1.00 98.69 89 LEU A O 1
ATOM 611 N N . ASN A 1 90 ? 12.064 2.391 -11.131 1.00 98.56 90 ASN A N 1
ATOM 612 C CA . ASN A 1 90 ? 11.916 3.301 -10.003 1.00 98.56 90 ASN A CA 1
ATOM 613 C C . ASN A 1 90 ? 10.719 4.227 -10.212 1.00 98.56 90 ASN A C 1
ATOM 615 O O . ASN A 1 90 ? 10.760 5.120 -11.052 1.00 98.56 90 ASN A O 1
ATOM 619 N N . VAL A 1 91 ? 9.694 4.072 -9.392 1.00 98.69 91 VAL A N 1
ATOM 620 C CA . VAL A 1 91 ? 8.500 4.910 -9.329 1.00 98.69 91 VAL A CA 1
ATOM 621 C C . VAL A 1 91 ? 8.813 6.152 -8.501 1.00 98.69 91 VAL A C 1
ATOM 623 O O . VAL A 1 91 ? 9.026 6.077 -7.288 1.00 98.69 91 VAL A O 1
ATOM 626 N N . LYS A 1 92 ? 8.907 7.299 -9.171 1.00 98.12 92 LYS A N 1
ATOM 627 C CA . LYS A 1 92 ? 9.356 8.577 -8.598 1.00 98.12 92 LYS A CA 1
ATOM 628 C C . LYS A 1 92 ? 8.217 9.527 -8.232 1.00 98.12 92 LYS A C 1
ATOM 630 O O . LYS A 1 92 ? 8.452 10.466 -7.477 1.00 98.12 92 LYS A O 1
ATOM 635 N N . SER A 1 93 ? 7.018 9.292 -8.758 1.00 96.88 93 SER A N 1
ATOM 636 C CA . SER A 1 93 ? 5.826 10.116 -8.541 1.00 96.88 93 SER A CA 1
ATOM 637 C C . SER A 1 93 ? 4.594 9.237 -8.341 1.00 96.88 93 SER A C 1
ATOM 639 O O . SER A 1 93 ? 4.570 8.106 -8.815 1.00 96.88 93 SER A O 1
ATOM 641 N N . SER A 1 94 ? 3.560 9.775 -7.693 1.00 96.00 94 SER A N 1
ATOM 642 C CA . SER A 1 94 ? 2.241 9.142 -7.550 1.00 96.00 94 SER A CA 1
ATOM 643 C C . SER A 1 94 ? 1.406 9.155 -8.839 1.00 96.00 94 SER A C 1
ATOM 645 O O . SER A 1 94 ? 0.359 8.512 -8.904 1.00 96.00 94 SER A O 1
ATOM 647 N N . SER A 1 95 ? 1.848 9.913 -9.848 1.00 93.88 95 SER A N 1
ATOM 648 C CA . SER A 1 95 ? 1.264 9.988 -11.194 1.00 93.88 95 SER A CA 1
ATOM 649 C C . SER A 1 95 ? 1.891 9.006 -12.190 1.00 93.88 95 SER A C 1
ATOM 651 O O . SER A 1 95 ? 1.473 8.960 -13.346 1.00 93.88 95 SER A O 1
ATOM 653 N N . ALA A 1 96 ? 2.883 8.227 -11.755 1.00 98.44 96 ALA A N 1
ATOM 654 C CA . ALA A 1 96 ? 3.567 7.260 -12.592 1.00 98.44 96 ALA A CA 1
ATOM 655 C C . ALA A 1 96 ? 2.624 6.135 -13.046 1.00 98.44 96 ALA A C 1
ATOM 657 O O . ALA A 1 96 ? 1.835 5.606 -12.265 1.00 98.44 96 ALA A O 1
ATOM 658 N N . LEU A 1 97 ? 2.749 5.735 -14.309 1.00 98.38 97 LEU A N 1
ATOM 659 C CA . LEU A 1 97 ? 1.949 4.663 -14.898 1.00 98.38 97 LEU A CA 1
ATOM 660 C C . LEU A 1 97 ? 2.807 3.834 -15.850 1.00 98.38 97 LEU A C 1
ATOM 662 O O . LEU A 1 97 ? 3.514 4.375 -16.694 1.00 98.38 97 LEU A O 1
ATOM 666 N N . VAL A 1 98 ? 2.708 2.521 -15.733 1.00 98.44 98 VAL A N 1
ATOM 667 C CA . VAL A 1 98 ? 3.100 1.544 -16.740 1.00 98.44 98 VAL A CA 1
ATOM 668 C C . VAL A 1 98 ? 1.813 1.018 -17.356 1.00 98.44 98 VAL A C 1
ATOM 670 O O . VAL A 1 98 ? 1.078 0.247 -16.734 1.00 98.44 98 VAL A O 1
ATOM 673 N N . ASP A 1 99 ? 1.530 1.460 -18.574 1.00 95.94 99 ASP A N 1
ATOM 674 C CA . ASP A 1 99 ? 0.458 0.897 -19.378 1.00 95.94 99 ASP A CA 1
ATOM 675 C C . ASP A 1 99 ? 0.973 -0.357 -20.100 1.00 95.94 99 ASP A C 1
ATOM 677 O O . ASP A 1 99 ? 1.457 -0.301 -21.233 1.00 95.94 99 ASP A O 1
ATOM 681 N N . GLY A 1 100 ? 0.983 -1.467 -19.364 1.00 94.88 100 GLY A N 1
ATOM 682 C CA . GLY A 1 100 ? 1.599 -2.731 -19.753 1.00 94.88 100 GLY A CA 1
ATOM 683 C C . GLY A 1 100 ? 1.778 -3.679 -18.567 1.00 94.88 100 GLY A C 1
ATOM 684 O O . GLY A 1 100 ? 1.275 -3.439 -17.467 1.00 94.88 100 GLY A O 1
ATOM 685 N N . ASN A 1 101 ? 2.490 -4.778 -18.793 1.00 97.00 101 ASN A N 1
ATOM 686 C CA . ASN A 1 101 ? 2.865 -5.765 -17.781 1.00 97.00 101 ASN A CA 1
ATOM 687 C C . ASN A 1 101 ? 4.220 -5.429 -17.141 1.00 97.00 101 ASN A C 1
ATOM 689 O O . ASN A 1 101 ? 5.086 -4.832 -17.774 1.00 97.00 101 ASN A O 1
ATOM 693 N N . VAL A 1 102 ? 4.458 -5.889 -15.910 1.00 98.44 102 VAL A N 1
ATOM 694 C CA . VAL A 1 102 ? 5.768 -5.784 -15.237 1.00 98.44 102 VAL A CA 1
ATOM 695 C C . VAL A 1 102 ? 6.180 -7.144 -14.681 1.00 98.44 102 VAL A C 1
ATOM 697 O O . VAL A 1 102 ? 5.408 -7.785 -13.974 1.00 98.44 102 VAL A O 1
ATOM 700 N N . SER A 1 103 ? 7.402 -7.600 -14.967 1.00 97.94 103 SER A N 1
ATOM 701 C CA . SER A 1 103 ? 7.939 -8.865 -14.444 1.00 97.94 103 SER A CA 1
ATOM 702 C C . SER A 1 103 ? 9.462 -8.849 -14.290 1.00 97.94 103 SER A C 1
ATOM 704 O O . SER A 1 103 ? 10.170 -8.079 -14.922 1.00 97.94 103 SER A O 1
ATOM 706 N N . GLY A 1 104 ? 10.004 -9.700 -13.428 1.00 97.69 104 GLY A N 1
ATOM 707 C CA . GLY A 1 104 ? 11.431 -9.865 -13.154 1.00 97.69 104 GLY A CA 1
ATOM 708 C C . GLY A 1 104 ? 12.121 -8.697 -12.440 1.00 97.69 104 GLY A C 1
ATOM 709 O O . GLY A 1 104 ? 13.122 -8.936 -11.774 1.00 97.69 104 GLY A O 1
ATOM 710 N N . SER A 1 105 ? 11.622 -7.465 -12.548 1.00 96.88 105 SER A N 1
ATOM 711 C CA . SER A 1 105 ? 12.377 -6.256 -12.186 1.00 96.88 105 SER A CA 1
ATOM 712 C C . SER A 1 105 ? 12.479 -6.004 -10.685 1.00 96.88 105 SER A C 1
ATOM 714 O O . SER A 1 105 ? 11.732 -6.565 -9.880 1.00 96.88 105 SER A O 1
ATOM 716 N N . ASN A 1 106 ? 13.421 -5.134 -10.314 1.00 98.44 106 ASN A N 1
ATOM 717 C CA . ASN A 1 106 ? 13.445 -4.469 -9.016 1.00 98.44 106 ASN A CA 1
ATOM 718 C C . ASN A 1 106 ? 12.492 -3.277 -9.083 1.00 98.44 106 ASN A C 1
ATOM 720 O O . ASN A 1 106 ? 12.851 -2.214 -9.598 1.00 98.44 106 ASN A O 1
ATOM 724 N N . LEU A 1 107 ? 11.269 -3.470 -8.597 1.00 98.69 107 LEU A N 1
ATOM 725 C CA . LEU A 1 107 ? 10.256 -2.427 -8.569 1.00 98.69 107 LEU A CA 1
ATOM 726 C C . LEU A 1 107 ? 10.415 -1.600 -7.291 1.00 98.69 107 LEU A C 1
ATOM 728 O O . LEU A 1 107 ? 10.257 -2.122 -6.189 1.00 98.69 107 LEU A O 1
ATOM 732 N N . THR A 1 108 ? 10.746 -0.320 -7.431 1.00 98.69 108 THR A N 1
ATOM 733 C CA . THR A 1 108 ? 11.111 0.548 -6.304 1.00 98.69 108 THR A CA 1
ATOM 734 C C . THR A 1 108 ? 10.221 1.777 -6.236 1.00 98.69 108 THR A C 1
ATOM 736 O O . THR A 1 108 ? 10.115 2.505 -7.213 1.00 98.69 108 THR A O 1
ATOM 739 N N . PHE A 1 109 ? 9.642 2.052 -5.073 1.00 98.75 109 PHE A N 1
ATOM 740 C CA . PHE A 1 109 ? 8.786 3.204 -4.813 1.00 98.75 109 PHE A CA 1
ATOM 741 C C . PHE A 1 109 ? 9.521 4.261 -3.989 1.00 98.75 109 PHE A C 1
ATOM 743 O O . PHE A 1 109 ? 10.067 3.978 -2.920 1.00 98.75 109 PHE A O 1
ATOM 750 N N . GLU A 1 110 ? 9.518 5.491 -4.496 1.00 97.94 110 GLU A N 1
ATOM 751 C CA . GLU A 1 110 ? 10.099 6.681 -3.862 1.00 97.94 110 GLU A CA 1
ATOM 752 C C . GLU A 1 110 ? 9.033 7.728 -3.481 1.00 97.94 110 GLU A C 1
ATOM 754 O O . GLU A 1 110 ? 9.379 8.825 -3.036 1.00 97.94 110 GLU A O 1
ATOM 759 N N . ALA A 1 111 ? 7.754 7.397 -3.664 1.00 96.38 111 ALA A N 1
ATOM 760 C CA . ALA A 1 111 ? 6.586 8.220 -3.369 1.00 96.38 111 ALA A CA 1
ATOM 761 C C . ALA A 1 111 ? 5.377 7.323 -3.046 1.00 96.38 111 ALA A C 1
ATOM 763 O O . ALA A 1 111 ? 5.410 6.119 -3.310 1.00 96.38 111 ALA A O 1
ATOM 764 N N . ASP A 1 112 ? 4.309 7.919 -2.508 1.00 98.00 112 ASP A N 1
ATOM 765 C CA . ASP A 1 112 ? 3.040 7.220 -2.283 1.00 98.00 112 ASP A CA 1
ATOM 766 C C . ASP A 1 112 ? 2.468 6.680 -3.601 1.00 98.00 112 ASP A C 1
ATOM 768 O O . ASP A 1 112 ? 2.428 7.396 -4.606 1.00 98.00 112 ASP A O 1
ATOM 772 N N . HIS A 1 113 ? 1.994 5.433 -3.600 1.00 98.38 113 HIS A N 1
ATOM 773 C CA . HIS A 1 113 ? 1.388 4.815 -4.783 1.00 98.38 113 HIS A CA 1
ATOM 774 C C . HIS A 1 113 ? 0.489 3.631 -4.422 1.00 98.38 113 HIS A C 1
ATOM 776 O O . HIS A 1 113 ? 0.558 3.103 -3.316 1.00 98.38 113 HIS A O 1
ATOM 782 N N . SER A 1 114 ? -0.295 3.148 -5.388 1.00 98.19 114 SER A N 1
ATOM 783 C CA . SER A 1 114 ? -0.822 1.778 -5.351 1.00 98.19 114 SER A CA 1
ATOM 784 C C . SER A 1 114 ? -0.451 0.968 -6.587 1.00 98.19 114 SER A C 1
ATOM 786 O O . SER A 1 114 ? -0.198 1.535 -7.655 1.00 98.19 114 SER A O 1
ATOM 788 N N . LEU A 1 115 ? -0.390 -0.355 -6.437 1.00 98.56 115 LEU A N 1
ATOM 789 C CA . LEU A 1 115 ? -0.014 -1.264 -7.520 1.00 98.56 115 LEU A CA 1
ATOM 790 C C . LEU A 1 115 ? -1.024 -1.229 -8.670 1.00 98.56 115 LEU A C 1
ATOM 792 O O . LEU A 1 115 ? -0.612 -1.143 -9.824 1.00 98.56 115 LEU A O 1
ATOM 796 N N . SER A 1 116 ? -2.322 -1.213 -8.355 1.00 97.19 116 SER A N 1
ATOM 797 C CA . SER A 1 116 ? -3.403 -1.175 -9.350 1.00 97.19 116 SER A CA 1
ATOM 798 C C . SER A 1 116 ? -3.428 0.114 -10.178 1.00 97.19 116 SER A C 1
ATOM 800 O O . SER A 1 116 ? -3.949 0.129 -11.290 1.00 97.19 116 SER A O 1
ATOM 802 N N . LYS A 1 117 ? -2.868 1.204 -9.639 1.00 97.94 117 LYS A N 1
ATOM 803 C CA . LYS A 1 117 ? -2.709 2.478 -10.352 1.00 97.94 117 LYS A CA 1
ATOM 804 C C . LYS A 1 117 ? -1.404 2.561 -11.125 1.00 97.94 117 LYS A C 1
ATOM 806 O O . LYS A 1 117 ? -1.347 3.286 -12.108 1.00 97.94 117 LYS A O 1
ATOM 811 N N . LEU A 1 118 ? -0.361 1.877 -10.655 1.00 98.44 118 LEU A N 1
ATOM 812 C CA . LEU A 1 118 ? 0.934 1.890 -11.320 1.00 98.44 118 LEU A CA 1
ATOM 813 C C . LEU A 1 118 ? 0.922 1.033 -12.578 1.00 98.44 118 LEU A C 1
ATOM 815 O O . LEU A 1 118 ? 1.508 1.442 -13.565 1.00 98.44 118 LEU A O 1
ATOM 819 N N . VAL A 1 119 ? 0.350 -0.168 -12.528 1.00 98.31 119 VAL A N 1
ATOM 820 C CA . VAL A 1 119 ? 0.449 -1.142 -13.619 1.00 98.31 119 VAL A CA 1
ATOM 821 C C . VAL A 1 119 ? -0.954 -1.472 -14.100 1.00 98.31 119 VAL A C 1
ATOM 823 O O . VAL A 1 119 ? -1.759 -1.995 -13.332 1.00 98.31 119 VAL A O 1
ATOM 826 N N . SER A 1 120 ? -1.253 -1.161 -15.363 1.00 97.00 120 SER A N 1
ATOM 827 C CA . SER A 1 120 ? -2.561 -1.473 -15.957 1.00 97.00 120 SER A CA 1
ATOM 828 C C . SER A 1 120 ? -2.719 -2.963 -16.289 1.00 97.00 120 SER A C 1
ATOM 830 O O . SER A 1 120 ? -3.836 -3.484 -16.295 1.00 97.00 120 SER A O 1
ATOM 832 N N . GLY A 1 121 ? -1.602 -3.644 -16.564 1.00 96.19 121 GLY A N 1
ATOM 833 C CA . GLY A 1 121 ? -1.534 -5.066 -16.875 1.00 96.19 121 GLY A CA 1
ATOM 834 C C . GLY A 1 121 ? -1.217 -5.950 -15.666 1.00 96.19 121 GLY A C 1
ATOM 835 O O . GLY A 1 121 ? -1.563 -5.669 -14.520 1.00 96.19 121 GLY A O 1
ATOM 836 N N . THR A 1 122 ? -0.557 -7.074 -15.934 1.00 97.75 122 THR A N 1
ATOM 837 C CA . THR A 1 122 ? -0.174 -8.063 -14.920 1.00 97.75 122 THR A CA 1
ATOM 838 C C . THR A 1 122 ? 1.151 -7.694 -14.263 1.00 97.75 122 THR A C 1
ATOM 840 O O . THR A 1 122 ? 2.133 -7.398 -14.945 1.00 97.75 122 THR A O 1
ATOM 843 N N . ILE A 1 123 ? 1.209 -7.822 -12.936 1.00 98.56 123 ILE A N 1
ATOM 844 C CA . ILE A 1 123 ? 2.460 -7.800 -12.176 1.00 98.56 123 ILE A CA 1
ATOM 845 C C . ILE A 1 123 ? 2.881 -9.250 -11.915 1.00 98.56 123 ILE A C 1
ATOM 847 O O . ILE A 1 123 ? 2.281 -9.959 -11.108 1.00 98.56 123 ILE A O 1
ATOM 851 N N . GLY A 1 124 ? 3.890 -9.714 -12.645 1.00 98.38 124 GLY A N 1
ATOM 852 C CA . GLY A 1 124 ? 4.447 -11.058 -12.521 1.00 98.38 124 GLY A CA 1
ATOM 853 C C . GLY A 1 124 ? 5.357 -11.220 -11.303 1.00 98.38 124 GLY A C 1
ATOM 854 O O . GLY A 1 124 ? 5.264 -10.483 -10.320 1.00 98.38 124 GLY A O 1
ATOM 855 N N . ASP A 1 125 ? 6.250 -12.207 -11.368 1.00 98.50 125 ASP A N 1
ATOM 856 C CA . ASP A 1 125 ? 7.321 -12.362 -10.381 1.00 98.50 125 ASP A CA 1
ATOM 857 C C . ASP A 1 125 ? 8.204 -11.111 -10.373 1.00 98.50 125 ASP A C 1
ATOM 859 O O . ASP A 1 125 ? 8.439 -10.523 -11.424 1.00 98.50 125 ASP A O 1
ATOM 863 N N . LEU A 1 126 ? 8.725 -10.718 -9.215 1.00 98.62 126 LEU A N 1
ATOM 864 C CA . LEU A 1 126 ? 9.618 -9.567 -9.069 1.00 98.62 126 LEU A CA 1
ATOM 865 C C . LEU A 1 126 ? 10.925 -10.016 -8.418 1.00 98.62 126 LEU A C 1
ATOM 867 O O . LEU A 1 126 ? 10.902 -10.756 -7.432 1.00 98.62 126 LEU A O 1
ATOM 871 N N . ALA A 1 127 ? 12.071 -9.535 -8.908 1.00 98.19 127 ALA A N 1
ATOM 872 C CA . ALA A 1 127 ? 13.344 -9.755 -8.216 1.00 98.19 127 ALA A CA 1
ATOM 873 C C . ALA A 1 127 ? 13.328 -9.082 -6.836 1.00 98.19 127 ALA A C 1
ATOM 875 O O . ALA A 1 127 ? 13.732 -9.679 -5.831 1.00 98.19 127 ALA A O 1
ATOM 876 N N . SER A 1 128 ? 12.796 -7.862 -6.772 1.00 98.44 128 SER A N 1
ATOM 877 C CA . SER A 1 128 ? 12.501 -7.192 -5.512 1.00 98.44 128 SER A CA 1
ATOM 878 C C . SER A 1 128 ? 11.337 -6.215 -5.633 1.00 98.44 128 SER A C 1
ATOM 880 O O . SER A 1 128 ? 11.055 -5.689 -6.710 1.00 98.44 128 SER A O 1
ATOM 882 N N . LEU A 1 129 ? 10.679 -5.982 -4.501 1.00 98.81 129 LEU A N 1
ATOM 883 C CA . LEU A 1 129 ? 9.728 -4.901 -4.290 1.00 98.81 129 LEU A CA 1
ATOM 884 C C . LEU A 1 129 ? 10.278 -4.029 -3.160 1.00 98.81 129 LEU A C 1
ATOM 886 O O . LEU A 1 129 ? 10.422 -4.495 -2.031 1.00 98.81 129 LEU A O 1
ATOM 890 N N . ASN A 1 130 ? 10.620 -2.782 -3.463 1.00 98.81 130 ASN A N 1
ATOM 891 C CA . ASN A 1 130 ? 11.256 -1.869 -2.520 1.00 98.81 130 ASN A CA 1
ATOM 892 C C . ASN A 1 130 ? 10.350 -0.663 -2.285 1.00 98.81 130 ASN A C 1
ATOM 894 O O . ASN A 1 130 ? 9.965 0.011 -3.234 1.00 98.81 130 ASN A O 1
ATOM 898 N N . VAL A 1 131 ? 10.036 -0.357 -1.032 1.00 98.75 131 VAL A N 1
ATOM 899 C CA . VAL A 1 131 ? 9.306 0.856 -0.653 1.00 98.75 131 VAL A CA 1
ATOM 900 C C . VAL A 1 131 ? 10.254 1.742 0.133 1.00 98.75 131 VAL A C 1
ATOM 902 O O . VAL A 1 131 ? 10.367 1.623 1.351 1.00 98.75 131 VAL A O 1
ATOM 905 N N . ASN A 1 132 ? 10.993 2.595 -0.570 1.00 98.06 132 ASN A N 1
ATOM 906 C CA . ASN A 1 132 ? 12.040 3.412 0.037 1.00 98.06 132 ASN A CA 1
ATOM 907 C C . ASN A 1 132 ? 11.470 4.642 0.747 1.00 98.06 132 ASN A C 1
ATOM 909 O O . ASN A 1 132 ? 12.019 5.082 1.757 1.00 98.06 132 ASN A O 1
ATOM 913 N N . LYS A 1 133 ? 10.388 5.209 0.207 1.00 95.25 133 LYS A N 1
ATOM 914 C CA . LYS A 1 133 ? 9.702 6.394 0.733 1.00 95.25 133 LYS A CA 1
ATOM 915 C C . LYS A 1 133 ? 8.207 6.305 0.450 1.00 95.25 133 LYS A C 1
ATOM 917 O O . LYS A 1 133 ? 7.793 5.570 -0.442 1.00 95.25 133 LYS A O 1
ATOM 922 N N . GLY A 1 134 ? 7.434 7.112 1.174 1.00 95.38 134 GLY A N 1
ATOM 923 C CA . GLY A 1 134 ? 5.980 7.117 1.063 1.00 95.38 134 GLY A CA 1
ATOM 924 C C . GLY A 1 134 ? 5.364 5.794 1.512 1.00 95.38 134 GLY A C 1
ATOM 925 O O . GLY A 1 134 ? 6.023 4.983 2.163 1.00 95.38 134 GLY A O 1
ATOM 926 N N . THR A 1 135 ? 4.099 5.593 1.167 1.00 97.19 135 THR A N 1
ATOM 927 C CA . THR A 1 135 ? 3.328 4.379 1.429 1.00 97.19 135 THR A CA 1
ATOM 928 C C . THR A 1 135 ? 2.939 3.708 0.120 1.00 97.19 135 THR A C 1
ATOM 930 O O . THR A 1 135 ? 2.316 4.327 -0.744 1.00 97.19 135 THR A O 1
ATOM 933 N N . LEU A 1 136 ? 3.264 2.423 -0.009 1.00 98.81 136 LEU A N 1
ATOM 934 C CA . LEU A 1 136 ? 2.744 1.576 -1.075 1.00 98.81 136 LEU A CA 1
ATOM 935 C C . LEU A 1 136 ? 1.461 0.888 -0.608 1.00 98.81 136 LEU A C 1
ATOM 937 O O . LEU A 1 136 ? 1.494 0.095 0.331 1.00 98.81 136 LEU A O 1
ATOM 941 N N . THR A 1 137 ? 0.358 1.116 -1.311 1.00 98.69 137 THR A N 1
ATOM 942 C CA . THR A 1 137 ? -0.849 0.297 -1.195 1.00 98.69 137 THR A CA 1
ATOM 943 C C . THR A 1 137 ? -0.737 -0.912 -2.129 1.00 98.69 137 THR A C 1
ATOM 945 O O . THR A 1 137 ? -0.766 -0.791 -3.355 1.00 98.69 137 THR A O 1
ATOM 948 N N . TYR A 1 138 ? -0.608 -2.099 -1.544 1.00 98.69 138 TYR A N 1
ATOM 949 C CA . TYR A 1 138 ? -0.614 -3.385 -2.231 1.00 98.69 138 TYR A CA 1
ATOM 950 C C . TYR A 1 138 ? -2.071 -3.813 -2.464 1.00 98.69 138 TYR A C 1
ATOM 952 O O . TYR A 1 138 ? -2.662 -4.548 -1.674 1.00 98.69 138 TYR A O 1
ATOM 960 N N . ASP A 1 139 ? -2.676 -3.291 -3.529 1.00 97.69 139 ASP A N 1
ATOM 961 C CA . ASP A 1 139 ? -4.084 -3.492 -3.911 1.00 97.69 139 ASP A CA 1
ATOM 962 C C . ASP A 1 139 ? -4.270 -4.302 -5.205 1.00 97.69 139 ASP A C 1
ATOM 964 O O . ASP A 1 139 ? -5.396 -4.489 -5.664 1.00 97.69 139 ASP A O 1
ATOM 968 N N . ALA A 1 140 ? -3.178 -4.807 -5.777 1.00 95.81 140 ALA A N 1
ATOM 969 C CA . ALA A 1 140 ? -3.181 -5.701 -6.924 1.00 95.81 140 ALA A CA 1
ATOM 970 C C . ALA A 1 140 ? -2.293 -6.922 -6.642 1.00 95.81 140 ALA A C 1
ATOM 972 O O . ALA A 1 140 ? -1.282 -6.797 -5.944 1.00 95.81 140 ALA A O 1
ATOM 973 N N . PRO A 1 141 ? -2.650 -8.109 -7.163 1.00 94.25 141 PRO A N 1
ATOM 974 C CA . PRO A 1 141 ? -1.838 -9.301 -6.980 1.00 94.25 141 PRO A CA 1
ATOM 975 C C . PRO A 1 141 ? -0.503 -9.173 -7.718 1.00 94.25 141 PRO A C 1
ATOM 977 O O . PRO A 1 141 ? -0.432 -8.617 -8.814 1.00 94.25 141 PRO A O 1
ATOM 980 N N . THR A 1 142 ? 0.539 -9.763 -7.139 1.00 97.75 142 THR A N 1
ATOM 981 C CA . THR A 1 142 ? 1.828 -9.971 -7.807 1.00 97.75 142 THR A CA 1
ATOM 982 C C . THR A 1 142 ? 2.134 -11.461 -7.923 1.00 97.75 142 THR A C 1
ATOM 984 O O . THR A 1 142 ? 1.566 -12.283 -7.195 1.00 97.75 142 THR A O 1
ATOM 987 N N . GLY A 1 143 ? 3.092 -11.813 -8.780 1.00 97.44 143 GLY A N 1
ATOM 988 C CA . GLY A 1 143 ? 3.793 -13.092 -8.679 1.00 97.44 143 GLY A CA 1
ATOM 989 C C . GLY A 1 143 ? 4.651 -13.183 -7.409 1.00 97.44 143 GLY A C 1
ATOM 990 O O . GLY A 1 143 ? 4.480 -12.423 -6.447 1.00 97.44 143 GLY A O 1
ATOM 991 N N . LYS A 1 144 ? 5.603 -14.118 -7.394 1.00 96.81 144 LYS A N 1
ATOM 992 C CA . LYS A 1 144 ? 6.543 -14.280 -6.282 1.00 96.81 144 LYS A CA 1
ATOM 993 C C . LYS A 1 144 ? 7.500 -13.092 -6.219 1.00 96.81 144 LYS A C 1
ATOM 995 O O . LYS A 1 144 ? 8.158 -12.755 -7.201 1.00 96.81 144 LYS A O 1
ATOM 1000 N N . ILE A 1 145 ? 7.640 -12.512 -5.033 1.00 98.81 145 ILE A N 1
ATOM 1001 C CA . ILE A 1 145 ? 8.639 -11.479 -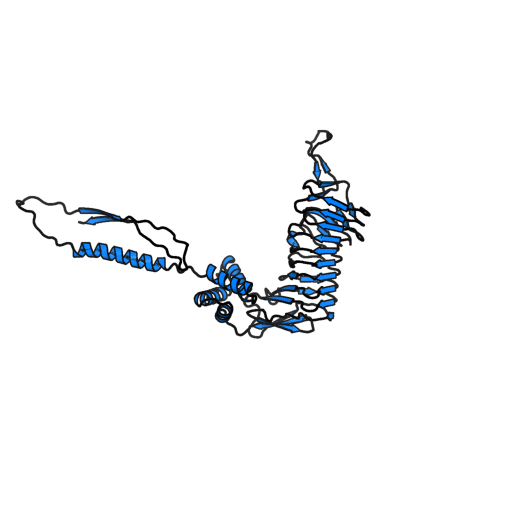4.763 1.00 98.81 145 ILE A CA 1
ATOM 1002 C C . ILE A 1 145 ? 9.911 -12.159 -4.241 1.00 98.81 145 ILE A C 1
ATOM 1004 O O . ILE A 1 145 ? 9.871 -12.970 -3.313 1.00 98.81 145 ILE A O 1
ATOM 1008 N N . GLY A 1 146 ? 11.067 -11.846 -4.823 1.00 98.69 146 GLY A N 1
ATOM 1009 C CA . GLY A 1 146 ? 12.357 -12.266 -4.280 1.00 98.69 146 GLY A CA 1
ATOM 1010 C C . GLY A 1 146 ? 12.575 -11.638 -2.904 1.00 98.69 146 GLY A C 1
ATOM 1011 O O . GLY A 1 146 ? 12.458 -12.313 -1.881 1.00 98.69 146 GLY A O 1
ATOM 1012 N N . ASN A 1 147 ? 12.822 -10.329 -2.874 1.00 98.69 147 ASN A N 1
ATOM 1013 C CA . ASN A 1 147 ? 12.989 -9.571 -1.632 1.00 98.69 147 ASN A CA 1
ATOM 1014 C C . ASN A 1 147 ? 11.977 -8.426 -1.541 1.00 98.69 147 ASN A C 1
ATOM 1016 O O . ASN A 1 147 ? 11.877 -7.621 -2.464 1.00 98.69 147 ASN A O 1
ATOM 1020 N N . LEU A 1 148 ? 11.259 -8.343 -0.425 1.00 98.88 148 LEU A N 1
ATOM 1021 C CA . LEU A 1 148 ? 10.414 -7.209 -0.069 1.00 98.88 148 LEU A CA 1
ATOM 1022 C C . LEU A 1 148 ? 11.147 -6.352 0.965 1.00 98.88 148 LEU A C 1
ATOM 1024 O O . LEU A 1 148 ? 11.349 -6.798 2.091 1.00 98.88 148 LEU A O 1
ATOM 1028 N N . ASN A 1 149 ? 11.529 -5.133 0.595 1.00 98.81 149 ASN A N 1
ATOM 1029 C CA . ASN A 1 149 ? 12.224 -4.200 1.483 1.00 98.81 149 ASN A CA 1
ATOM 1030 C C . ASN A 1 149 ? 11.331 -2.986 1.748 1.00 98.81 149 ASN A C 1
ATOM 1032 O O . ASN A 1 149 ? 10.928 -2.304 0.807 1.00 98.81 149 ASN A O 1
ATOM 1036 N N . VAL A 1 150 ? 11.040 -2.690 3.012 1.00 98.81 150 VAL A N 1
ATOM 1037 C CA . VAL A 1 150 ? 10.132 -1.598 3.394 1.00 98.81 150 VAL A CA 1
ATOM 1038 C C . VAL A 1 150 ? 10.875 -0.623 4.297 1.00 98.81 150 VAL A C 1
ATOM 1040 O O . VAL A 1 150 ? 11.164 -0.941 5.442 1.00 98.81 150 VAL A O 1
ATOM 1043 N N . ALA A 1 151 ? 11.201 0.559 3.782 1.00 98.31 151 ALA A N 1
ATOM 1044 C CA . ALA A 1 151 ? 11.743 1.680 4.553 1.00 98.31 151 ALA A CA 1
ATOM 1045 C C . ALA A 1 151 ? 10.716 2.804 4.775 1.00 98.31 151 ALA A C 1
ATOM 1047 O O . ALA A 1 151 ? 10.823 3.536 5.752 1.00 98.31 151 ALA A O 1
ATOM 1048 N N . GLY A 1 152 ? 9.720 2.923 3.892 1.00 96.69 152 GLY A N 1
ATOM 1049 C CA . GLY A 1 152 ? 8.540 3.770 4.073 1.00 96.69 152 GLY A CA 1
ATOM 1050 C C . GLY A 1 152 ? 7.391 3.027 4.764 1.00 96.69 152 GLY A C 1
ATOM 1051 O O . GLY A 1 152 ? 7.561 2.432 5.828 1.00 96.69 152 GLY A O 1
ATOM 1052 N N . GLY A 1 153 ? 6.210 3.052 4.152 1.00 97.19 153 GLY A N 1
ATOM 1053 C CA . GLY A 1 153 ? 5.023 2.324 4.591 1.00 97.19 153 GLY A CA 1
ATOM 1054 C C . GLY A 1 153 ? 4.537 1.298 3.574 1.00 97.19 153 GLY A C 1
ATOM 1055 O O . GLY A 1 153 ? 4.634 1.503 2.368 1.00 97.19 153 GLY A O 1
ATOM 1056 N N . LEU A 1 154 ? 3.976 0.197 4.054 1.00 98.69 154 LEU A N 1
ATOM 1057 C CA . LEU A 1 154 ? 3.311 -0.807 3.233 1.00 98.69 154 LEU A CA 1
ATOM 1058 C C . LEU A 1 154 ? 1.900 -1.032 3.773 1.00 98.69 154 LEU A C 1
ATOM 1060 O O . LEU A 1 154 ? 1.749 -1.463 4.910 1.00 98.69 154 LEU A O 1
ATOM 1064 N N . ASP A 1 155 ? 0.878 -0.785 2.964 1.00 98.25 155 ASP A N 1
ATOM 1065 C CA . ASP A 1 155 ? -0.508 -1.126 3.279 1.00 98.25 155 ASP A CA 1
ATOM 1066 C C . ASP A 1 155 ? -0.953 -2.297 2.408 1.00 98.25 155 ASP A C 1
ATOM 1068 O O . ASP A 1 155 ? -1.037 -2.173 1.187 1.00 98.25 155 ASP A O 1
ATOM 1072 N N . ILE A 1 156 ? -1.222 -3.441 3.031 1.00 98.62 156 ILE A N 1
ATOM 1073 C CA . ILE A 1 156 ? -1.673 -4.645 2.327 1.00 98.62 156 ILE A CA 1
ATOM 1074 C C . ILE A 1 156 ? -3.184 -4.849 2.410 1.00 98.62 156 ILE A C 1
ATOM 1076 O O . ILE A 1 156 ? -3.697 -5.764 1.771 1.00 98.62 156 ILE A O 1
ATOM 1080 N N . GLY A 1 157 ? -3.918 -4.048 3.190 1.00 97.25 157 GLY A N 1
ATOM 1081 C CA . GLY A 1 157 ? -5.341 -4.271 3.437 1.00 97.25 157 GLY A CA 1
ATOM 1082 C C . GLY A 1 157 ? -5.632 -5.727 3.826 1.00 97.25 157 GLY A C 1
ATOM 1083 O O . GLY A 1 157 ? -5.065 -6.251 4.785 1.00 97.25 157 GLY A O 1
ATOM 1084 N N . THR A 1 158 ? -6.502 -6.395 3.066 1.00 97.88 158 THR A N 1
ATOM 1085 C CA . THR A 1 158 ? -6.814 -7.828 3.228 1.00 97.88 158 THR A CA 1
ATOM 1086 C C . THR A 1 158 ? -5.987 -8.749 2.318 1.00 97.88 158 THR A C 1
ATOM 1088 O O . THR A 1 158 ? -6.226 -9.955 2.285 1.00 97.88 158 THR A O 1
ATOM 1091 N N . ASN A 1 159 ? -5.041 -8.212 1.544 1.00 98.25 159 ASN A N 1
ATOM 1092 C CA . ASN A 1 159 ? -4.289 -8.969 0.548 1.00 98.25 159 ASN A CA 1
ATOM 1093 C C . ASN A 1 159 ? -3.203 -9.852 1.172 1.00 98.25 159 ASN A C 1
ATOM 1095 O O . ASN A 1 159 ? -2.694 -9.609 2.268 1.00 98.25 159 ASN A O 1
ATOM 1099 N N . THR A 1 160 ? -2.834 -10.901 0.435 1.00 97.75 160 THR A N 1
ATOM 1100 C CA . THR A 1 160 ? -1.719 -11.782 0.791 1.00 97.75 160 THR A CA 1
ATOM 1101 C C . THR A 1 160 ? -0.496 -11.444 -0.049 1.00 97.75 160 THR A C 1
ATOM 1103 O O . THR A 1 160 ? -0.547 -11.524 -1.274 1.00 97.75 160 THR A O 1
ATOM 1106 N N . VAL A 1 161 ? 0.614 -11.136 0.614 1.00 98.56 161 VAL A N 1
ATOM 1107 C CA . VAL A 1 161 ? 1.910 -10.888 -0.020 1.00 98.56 161 VAL A CA 1
ATOM 1108 C C . VAL A 1 161 ? 2.763 -12.150 0.061 1.00 98.56 161 VAL A C 1
ATOM 1110 O O . VAL A 1 161 ? 2.932 -12.720 1.139 1.00 98.56 161 VAL A O 1
ATOM 1113 N N . ASN A 1 162 ? 3.317 -12.583 -1.072 1.00 98.38 162 ASN A N 1
ATOM 1114 C CA . ASN A 1 162 ? 4.193 -13.752 -1.152 1.00 98.38 162 ASN A CA 1
ATOM 1115 C C . ASN A 1 162 ? 5.612 -13.318 -1.531 1.00 98.38 162 ASN A C 1
ATOM 1117 O O . ASN A 1 162 ? 5.872 -12.963 -2.683 1.00 98.38 162 ASN A O 1
ATOM 1121 N N . ALA A 1 163 ? 6.531 -13.372 -0.569 1.00 98.56 163 ALA A N 1
ATOM 1122 C CA . ALA A 1 163 ? 7.931 -13.010 -0.755 1.00 98.56 163 ALA A CA 1
ATOM 1123 C C . ALA A 1 163 ? 8.862 -14.140 -0.297 1.00 98.56 163 ALA A C 1
ATOM 1125 O O . ALA A 1 163 ? 8.456 -15.020 0.451 1.00 98.56 163 ALA A O 1
ATOM 1126 N N . THR A 1 164 ? 10.122 -14.142 -0.734 1.00 98.62 164 THR A N 1
ATOM 1127 C CA . THR A 1 164 ? 11.129 -15.064 -0.173 1.00 98.62 164 THR A CA 1
ATOM 1128 C C . THR A 1 164 ? 11.669 -14.487 1.130 1.00 98.62 164 THR A C 1
ATOM 1130 O O . THR A 1 164 ? 11.605 -15.134 2.172 1.00 98.62 164 THR A O 1
ATOM 1133 N N . ASN A 1 165 ? 12.125 -13.234 1.087 1.00 98.62 165 ASN A N 1
ATOM 1134 C CA . ASN A 1 165 ? 12.568 -12.492 2.262 1.00 98.62 165 ASN A CA 1
ATOM 1135 C C . ASN A 1 165 ? 11.783 -11.191 2.389 1.00 98.62 165 ASN A C 1
ATOM 1137 O O . ASN A 1 165 ? 11.520 -10.524 1.386 1.00 98.62 165 ASN A O 1
ATOM 1141 N N . VAL A 1 166 ? 11.467 -10.817 3.622 1.00 98.88 166 VAL A N 1
ATOM 1142 C CA . VAL A 1 166 ? 10.858 -9.532 3.965 1.00 98.88 166 VAL A CA 1
ATOM 1143 C C . VAL A 1 166 ? 11.749 -8.833 4.973 1.00 98.88 166 VAL A C 1
ATOM 1145 O O . VAL A 1 166 ? 12.181 -9.451 5.945 1.00 98.88 166 VAL A O 1
ATOM 1148 N N . ASP A 1 167 ? 12.015 -7.556 4.746 1.00 98.69 167 ASP A N 1
ATOM 1149 C CA . ASP A 1 167 ? 12.823 -6.728 5.628 1.00 98.69 167 ASP A CA 1
ATOM 1150 C C . ASP A 1 167 ? 12.155 -5.365 5.823 1.00 98.69 167 ASP A C 1
ATOM 1152 O O . ASP A 1 167 ? 12.184 -4.498 4.944 1.00 98.69 167 ASP A O 1
ATOM 1156 N N . PHE A 1 168 ? 11.528 -5.195 6.982 1.00 98.56 168 PHE A N 1
ATOM 1157 C CA . PHE A 1 168 ? 11.058 -3.901 7.455 1.00 98.56 168 PHE A CA 1
ATOM 1158 C C . PHE A 1 168 ? 12.238 -3.176 8.096 1.00 98.56 168 PHE A C 1
ATOM 1160 O O . PHE A 1 168 ? 12.759 -3.609 9.122 1.00 98.56 168 PHE A O 1
ATOM 1167 N N . LYS A 1 169 ? 12.678 -2.079 7.481 1.00 97.81 169 LYS A N 1
ATOM 1168 C CA . LYS A 1 169 ? 13.753 -1.235 8.006 1.00 97.81 169 LYS A CA 1
ATOM 1169 C C . LYS A 1 169 ? 13.279 -0.467 9.234 1.00 97.81 169 LYS A C 1
ATOM 1171 O O . LYS A 1 169 ? 12.078 -0.316 9.461 1.00 97.81 169 LYS A O 1
ATOM 1176 N N . ASP A 1 170 ? 14.237 0.062 9.986 1.00 96.31 170 ASP A N 1
ATOM 1177 C CA . ASP A 1 170 ? 13.951 0.932 11.121 1.00 96.31 170 ASP A CA 1
ATOM 1178 C C . ASP A 1 170 ? 12.996 2.070 10.721 1.00 96.31 170 ASP A C 1
ATOM 1180 O O . ASP A 1 170 ? 13.122 2.632 9.630 1.00 96.31 170 ASP A O 1
ATOM 1184 N N . ASN A 1 171 ? 12.070 2.427 11.615 1.00 94.25 171 ASN A N 1
ATOM 1185 C CA . ASN A 1 171 ? 11.057 3.475 11.419 1.00 94.25 171 ASN A CA 1
ATOM 1186 C C . ASN A 1 171 ? 10.046 3.238 10.277 1.00 94.25 171 ASN A C 1
ATOM 1188 O O . ASN A 1 171 ? 9.273 4.140 9.947 1.00 94.25 171 ASN A O 1
ATOM 1192 N N . SER A 1 172 ? 10.010 2.043 9.682 1.00 96.62 172 SER A N 1
ATOM 1193 C CA . SER A 1 172 ? 9.013 1.715 8.658 1.00 96.62 172 SER A CA 1
ATOM 1194 C C . SER A 1 172 ? 7.634 1.394 9.256 1.00 96.62 172 SER A C 1
ATOM 1196 O O . SER A 1 172 ? 7.445 1.316 10.479 1.00 96.62 172 SER A O 1
ATOM 1198 N N . SER A 1 173 ? 6.629 1.236 8.392 1.00 95.38 173 SER A N 1
ATOM 1199 C CA . SER A 1 173 ? 5.262 0.911 8.811 1.00 95.38 173 SER A CA 1
ATOM 1200 C C . SER A 1 173 ? 4.618 -0.183 7.963 1.00 95.38 173 SER A C 1
ATOM 1202 O O . SER A 1 173 ? 4.828 -0.269 6.753 1.00 95.38 173 SER A O 1
ATOM 1204 N N . LEU A 1 174 ? 3.805 -1.012 8.616 1.00 97.00 174 LEU A N 1
ATOM 1205 C CA . LEU A 1 174 ? 2.907 -1.975 7.985 1.00 97.00 174 LEU A CA 1
ATOM 1206 C C . LEU A 1 174 ? 1.461 -1.642 8.366 1.00 97.00 174 LEU A C 1
ATOM 1208 O O . LEU A 1 174 ? 1.163 -1.458 9.542 1.00 97.00 174 LEU A O 1
ATOM 1212 N N . ALA A 1 175 ? 0.549 -1.624 7.405 1.00 95.81 175 ALA A N 1
ATOM 1213 C CA . ALA A 1 175 ? -0.886 -1.557 7.638 1.00 95.81 175 ALA A CA 1
ATOM 1214 C C . ALA A 1 175 ? -1.580 -2.783 7.039 1.00 95.81 175 ALA A C 1
ATOM 1216 O O . ALA A 1 175 ? -1.218 -3.257 5.961 1.00 95.81 175 ALA A O 1
ATOM 1217 N N . LEU A 1 176 ? -2.564 -3.315 7.763 1.00 96.31 176 LEU A N 1
ATOM 1218 C CA . LEU A 1 176 ? -3.394 -4.428 7.316 1.00 96.31 176 LEU A CA 1
ATOM 1219 C C . LEU A 1 176 ? -4.809 -4.332 7.890 1.00 96.31 176 LEU A C 1
ATOM 1221 O O . LEU A 1 176 ? -5.063 -3.650 8.889 1.00 96.31 176 LEU A O 1
ATOM 1225 N N . ARG A 1 177 ? -5.729 -5.065 7.263 1.00 95.81 177 ARG A N 1
ATOM 1226 C CA . ARG A 1 177 ? -7.137 -5.141 7.644 1.00 95.81 177 ARG A CA 1
ATOM 1227 C C . ARG A 1 177 ? -7.555 -6.573 7.951 1.00 95.81 177 ARG A C 1
ATOM 1229 O O . ARG A 1 177 ? -7.131 -7.513 7.276 1.00 95.81 177 ARG A O 1
ATOM 1236 N N . VAL A 1 178 ? -8.440 -6.718 8.931 1.00 97.00 178 VAL A N 1
ATOM 1237 C CA . VAL A 1 178 ? -9.146 -7.958 9.255 1.00 97.00 178 VAL A CA 1
ATOM 1238 C C . VAL A 1 178 ? -10.630 -7.768 8.953 1.00 97.00 178 VAL A C 1
ATOM 1240 O O . VAL A 1 178 ? -11.350 -7.166 9.744 1.00 97.00 178 VAL A O 1
ATOM 1243 N N . ALA A 1 179 ? -11.081 -8.264 7.802 1.00 94.94 179 ALA A N 1
ATOM 1244 C CA . ALA A 1 179 ? -12.480 -8.159 7.383 1.00 94.94 179 ALA A CA 1
ATOM 1245 C C . ALA A 1 179 ? -13.338 -9.332 7.887 1.00 94.94 179 ALA A C 1
ATOM 1247 O O . ALA A 1 179 ? -14.544 -9.196 8.071 1.00 94.94 179 ALA A O 1
ATOM 1248 N N . ALA A 1 180 ? -12.717 -10.493 8.112 1.00 94.19 180 ALA A N 1
ATOM 1249 C CA . ALA A 1 180 ? -13.328 -11.666 8.731 1.00 94.19 180 ALA A CA 1
ATOM 1250 C C . ALA A 1 180 ? -12.248 -12.573 9.344 1.00 94.19 180 ALA A C 1
ATOM 1252 O O . ALA A 1 180 ? -11.052 -12.382 9.114 1.00 94.19 180 ALA A O 1
ATOM 1253 N N . THR A 1 181 ? -12.664 -13.608 10.078 1.00 92.06 181 THR A N 1
ATOM 1254 C CA . THR A 1 181 ? -11.765 -14.606 10.691 1.00 92.06 181 THR A CA 1
ATOM 1255 C C . THR A 1 181 ? -10.903 -15.365 9.677 1.00 92.06 181 THR A C 1
ATOM 1257 O O . THR A 1 181 ? -9.851 -15.888 10.032 1.00 92.06 181 THR A O 1
ATOM 1260 N N . ASP A 1 182 ? -11.324 -15.429 8.413 1.00 93.94 182 ASP A N 1
ATOM 1261 C CA . ASP A 1 182 ? -10.615 -16.063 7.298 1.00 93.94 182 ASP A CA 1
ATOM 1262 C C . ASP A 1 182 ? -10.131 -15.072 6.220 1.00 93.94 182 ASP A C 1
ATOM 1264 O O . ASP A 1 182 ? -9.240 -15.417 5.438 1.00 93.94 182 ASP A O 1
ATOM 1268 N N . ASN A 1 183 ? -10.638 -13.835 6.224 1.00 96.88 183 ASN A N 1
ATOM 1269 C CA . ASN A 1 183 ? -10.303 -12.777 5.271 1.00 96.88 183 ASN A CA 1
ATOM 1270 C C . ASN A 1 183 ? -9.559 -11.617 5.950 1.00 96.88 183 ASN A C 1
ATOM 1272 O O . ASN A 1 183 ? -10.163 -10.716 6.538 1.00 96.88 183 ASN A O 1
ATOM 1276 N N . TYR A 1 184 ? -8.233 -11.645 5.868 1.00 97.69 184 TYR A N 1
ATOM 1277 C CA . TYR A 1 184 ? -7.355 -10.647 6.467 1.00 97.69 184 TYR A CA 1
ATOM 1278 C C . TYR A 1 184 ? -5.995 -10.615 5.769 1.00 97.69 184 TYR A C 1
ATOM 1280 O O . TYR A 1 184 ? -5.602 -11.599 5.136 1.00 97.69 184 TYR A O 1
ATOM 1288 N N . GLY A 1 185 ? -5.280 -9.496 5.908 1.00 98.12 185 GLY A N 1
ATOM 1289 C CA . GLY A 1 185 ? -3.969 -9.292 5.289 1.00 98.12 185 GLY A CA 1
ATOM 1290 C C . GLY A 1 185 ? -2.897 -10.223 5.854 1.00 98.12 185 GLY A C 1
ATOM 1291 O O . GLY A 1 185 ? -2.822 -10.422 7.067 1.00 98.12 185 GLY A O 1
ATOM 1292 N N . LYS A 1 186 ? -2.071 -10.816 4.984 1.00 97.38 186 LYS A N 1
ATOM 1293 C CA . LYS A 1 186 ? -1.046 -11.807 5.372 1.00 97.38 186 LYS A CA 1
ATOM 1294 C C . LYS A 1 186 ? 0.247 -11.613 4.596 1.00 97.38 186 LYS A C 1
ATOM 1296 O O . LYS A 1 186 ? 0.227 -11.269 3.419 1.00 97.38 186 LYS A O 1
ATOM 1301 N N . ILE A 1 187 ? 1.367 -11.924 5.235 1.00 98.50 187 ILE A N 1
ATOM 1302 C CA . ILE A 1 187 ? 2.686 -11.972 4.608 1.00 98.50 187 ILE A CA 1
ATOM 1303 C C . ILE A 1 187 ? 3.225 -13.393 4.737 1.00 98.50 187 ILE A C 1
ATOM 1305 O O . ILE A 1 187 ? 3.408 -13.890 5.847 1.00 98.50 187 ILE A O 1
ATOM 1309 N N . ASN A 1 188 ? 3.496 -14.031 3.603 1.00 98.25 188 ASN A N 1
ATOM 1310 C CA . ASN A 1 188 ? 4.156 -15.328 3.519 1.00 98.25 188 ASN A CA 1
ATOM 1311 C C . ASN A 1 188 ? 5.613 -15.118 3.112 1.00 98.25 188 ASN A C 1
ATOM 1313 O O . ASN A 1 188 ? 5.866 -14.536 2.054 1.00 98.25 188 ASN A O 1
ATOM 1317 N N . ALA A 1 189 ? 6.549 -15.586 3.941 1.00 98.50 189 ALA A N 1
ATOM 1318 C CA . ALA A 1 189 ? 7.976 -15.498 3.658 1.00 98.50 189 ALA A CA 1
ATOM 1319 C C . ALA A 1 189 ? 8.798 -16.575 4.370 1.00 98.50 189 ALA A C 1
ATOM 1321 O O . ALA A 1 189 ? 8.398 -17.093 5.411 1.00 98.50 189 ALA A O 1
ATOM 1322 N N . ASP A 1 190 ? 9.986 -16.866 3.840 1.00 98.38 190 ASP A N 1
ATOM 1323 C CA . ASP A 1 190 ? 10.943 -17.769 4.489 1.00 98.38 190 ASP A CA 1
ATOM 1324 C C . ASP A 1 190 ? 11.629 -17.077 5.677 1.00 98.38 190 ASP A C 1
ATOM 1326 O O . ASP A 1 190 ? 11.949 -17.714 6.685 1.00 98.38 190 ASP A O 1
ATOM 1330 N N . LYS A 1 191 ? 11.844 -15.759 5.564 1.00 98.31 191 LYS A N 1
ATOM 1331 C CA . LYS A 1 191 ? 12.411 -14.899 6.608 1.00 98.31 191 LYS A CA 1
ATOM 1332 C C . LYS A 1 191 ? 11.706 -13.544 6.649 1.00 98.31 191 LYS A C 1
ATOM 1334 O O . LYS A 1 191 ? 11.470 -12.939 5.605 1.00 98.31 191 LYS A O 1
ATOM 1339 N N . ILE A 1 192 ? 11.436 -13.055 7.859 1.00 98.69 192 ILE A N 1
ATOM 1340 C CA . ILE A 1 192 ? 10.913 -11.707 8.112 1.00 98.69 192 ILE A CA 1
ATOM 1341 C C . ILE A 1 192 ? 11.829 -11.018 9.126 1.00 98.69 192 ILE A C 1
ATOM 1343 O O . ILE A 1 192 ? 11.987 -11.510 10.241 1.00 98.69 192 ILE A O 1
ATOM 1347 N N . GLY A 1 193 ? 12.445 -9.908 8.729 1.00 98.25 193 GLY A N 1
ATOM 1348 C CA . GLY A 1 193 ? 13.168 -8.993 9.610 1.00 98.25 193 GLY A CA 1
ATOM 1349 C C . GLY A 1 193 ? 12.313 -7.773 9.945 1.00 98.25 193 GLY A C 1
ATOM 1350 O O . GLY A 1 193 ? 11.651 -7.223 9.062 1.00 98.25 193 GLY A O 1
ATOM 1351 N N . ILE A 1 194 ? 12.309 -7.375 11.216 1.00 97.44 194 ILE A N 1
ATOM 1352 C CA . ILE A 1 194 ? 11.608 -6.196 11.725 1.00 97.44 194 ILE A CA 1
ATOM 1353 C C . ILE A 1 194 ? 12.618 -5.310 12.455 1.00 97.44 194 ILE A C 1
ATOM 1355 O O . ILE A 1 194 ? 13.144 -5.683 13.505 1.00 97.44 194 ILE A O 1
ATOM 1359 N N . GLY A 1 195 ? 12.889 -4.142 11.878 1.00 95.75 195 GLY A N 1
ATOM 1360 C CA . GLY A 1 195 ? 13.783 -3.134 12.433 1.00 95.75 195 GLY A CA 1
ATOM 1361 C C . GLY A 1 195 ? 13.223 -2.428 13.668 1.00 95.75 195 GLY A C 1
ATOM 1362 O O . GLY A 1 195 ? 12.065 -2.601 14.063 1.00 95.75 195 GLY A O 1
ATOM 1363 N N . ASN A 1 196 ? 14.047 -1.576 14.265 1.00 93.94 196 ASN A N 1
ATOM 1364 C CA . ASN A 1 196 ? 13.693 -0.779 15.435 1.00 93.94 196 ASN A CA 1
ATOM 1365 C C . ASN A 1 196 ? 12.678 0.314 15.087 1.00 93.94 196 ASN A C 1
ATOM 1367 O O . ASN A 1 196 ? 12.686 0.851 13.985 1.00 93.94 196 ASN A O 1
ATOM 1371 N N . GLU A 1 197 ? 11.822 0.688 16.040 1.00 91.94 197 GLU A N 1
ATOM 1372 C CA . GLU A 1 197 ? 10.832 1.767 15.854 1.00 91.94 197 GLU A CA 1
ATOM 1373 C C . GLU A 1 197 ? 9.844 1.502 14.700 1.00 91.94 197 GLU A C 1
ATOM 1375 O O . GLU A 1 197 ? 9.118 2.394 14.269 1.00 91.94 197 GLU A O 1
ATOM 1380 N N . THR A 1 198 ? 9.761 0.253 14.235 1.00 93.56 198 THR A N 1
ATOM 1381 C CA . THR A 1 198 ? 8.823 -0.169 13.195 1.00 93.56 198 THR A CA 1
ATOM 1382 C C . THR A 1 198 ? 7.415 -0.287 13.773 1.00 93.56 198 THR A C 1
ATOM 1384 O O . THR A 1 198 ? 7.200 -0.858 14.851 1.00 93.56 198 THR A O 1
ATOM 1387 N N . THR A 1 199 ? 6.436 0.243 13.045 1.00 92.50 199 THR A N 1
ATOM 1388 C CA . THR A 1 199 ? 5.030 0.309 13.468 1.00 92.50 199 THR A CA 1
ATOM 1389 C C . THR A 1 199 ? 4.162 -0.679 12.691 1.00 92.50 199 THR A C 1
ATOM 1391 O O . THR A 1 199 ? 4.449 -1.015 11.540 1.00 92.50 199 THR A O 1
ATOM 1394 N N . ILE A 1 200 ? 3.071 -1.127 13.315 1.00 93.44 200 ILE A N 1
ATOM 1395 C CA . ILE A 1 200 ? 2.021 -1.885 12.634 1.00 93.44 200 ILE A CA 1
ATOM 1396 C C . ILE A 1 200 ? 0.644 -1.316 12.980 1.00 93.44 200 ILE A C 1
ATOM 1398 O O . ILE A 1 200 ? 0.317 -1.121 14.152 1.00 93.44 200 ILE A O 1
ATOM 1402 N N . LYS A 1 201 ? -0.171 -1.072 11.953 1.00 91.94 201 LYS A N 1
ATOM 1403 C CA . LYS A 1 201 ? -1.576 -0.685 12.060 1.00 91.94 201 LYS A CA 1
ATOM 1404 C C . LYS A 1 201 ? -2.460 -1.858 11.657 1.00 91.94 201 LYS A C 1
ATOM 1406 O O . LYS A 1 201 ? -2.374 -2.357 10.539 1.00 91.94 201 LYS A O 1
ATOM 1411 N N . ILE A 1 202 ? -3.324 -2.274 12.575 1.00 93.75 202 ILE A N 1
ATOM 1412 C CA . ILE A 1 202 ? -4.301 -3.340 12.352 1.00 93.75 202 ILE A CA 1
ATOM 1413 C C . ILE A 1 202 ? -5.687 -2.730 12.529 1.00 93.75 202 ILE A C 1
ATOM 1415 O O . ILE A 1 202 ? -6.037 -2.294 13.629 1.00 93.75 202 ILE A O 1
ATOM 1419 N N . THR A 1 203 ? -6.456 -2.704 11.443 1.00 93.12 203 THR A N 1
ATOM 1420 C CA . THR A 1 203 ? -7.857 -2.268 11.438 1.00 93.12 203 THR A CA 1
ATOM 1421 C C . THR A 1 203 ? -8.760 -3.488 11.336 1.00 93.12 203 THR A C 1
ATOM 1423 O O . THR A 1 203 ? -8.556 -4.340 10.472 1.00 93.12 203 THR A O 1
ATOM 1426 N N . LEU A 1 204 ? -9.757 -3.588 12.210 1.00 94.12 204 LEU A N 1
ATOM 1427 C CA . LEU A 1 204 ? -10.701 -4.704 12.226 1.00 94.12 204 LEU A CA 1
ATOM 1428 C C . LEU A 1 204 ? -12.098 -4.235 11.833 1.00 94.12 204 LEU A C 1
ATOM 1430 O O . LEU A 1 204 ? -12.535 -3.174 12.274 1.00 94.12 204 LEU A O 1
ATOM 1434 N N . ASP A 1 205 ? -12.819 -5.032 11.051 1.00 91.62 205 ASP A N 1
ATOM 1435 C CA . ASP A 1 205 ? -14.242 -4.794 10.815 1.00 91.62 205 ASP A CA 1
ATOM 1436 C C . ASP A 1 205 ? -15.039 -5.049 12.101 1.00 91.62 205 ASP A C 1
ATOM 1438 O O . ASP A 1 205 ? -14.670 -5.859 12.960 1.00 91.62 205 ASP A O 1
ATOM 1442 N N . ASN A 1 206 ? -16.165 -4.350 12.237 1.00 87.25 206 ASN A N 1
ATOM 1443 C CA . ASN A 1 206 ? -17.032 -4.500 13.397 1.00 87.25 206 ASN A CA 1
ATOM 1444 C C . ASN A 1 206 ? -17.558 -5.940 13.511 1.00 87.25 206 ASN A C 1
ATOM 1446 O O . ASN A 1 206 ? -18.134 -6.475 12.563 1.00 87.25 206 ASN A O 1
ATOM 1450 N N . GLY A 1 207 ? -17.396 -6.539 14.692 1.00 86.56 207 GLY A N 1
ATOM 1451 C CA . GLY A 1 207 ? -17.899 -7.875 15.010 1.00 86.56 207 GLY A CA 1
ATOM 1452 C C . GLY A 1 207 ? -16.993 -9.035 14.592 1.00 86.56 207 GLY A C 1
ATOM 1453 O O . GLY A 1 207 ? -17.372 -10.182 14.807 1.00 86.56 207 GLY A O 1
ATOM 1454 N N . VAL A 1 208 ? -15.807 -8.774 14.030 1.00 90.38 208 VAL A N 1
ATOM 1455 C CA . VAL A 1 208 ? -14.873 -9.843 13.622 1.00 90.38 208 VAL A CA 1
ATOM 1456 C C . VAL A 1 208 ? -14.275 -10.592 14.813 1.00 90.38 208 VAL A C 1
ATOM 1458 O O . VAL A 1 208 ? -13.987 -11.780 14.708 1.00 90.38 208 VAL A O 1
ATOM 1461 N N . VAL A 1 209 ? -14.089 -9.910 15.942 1.00 90.19 209 VAL A N 1
ATOM 1462 C CA . VAL A 1 209 ? -13.525 -10.484 17.169 1.00 90.19 209 VAL A CA 1
ATOM 1463 C C . VAL A 1 209 ? -14.604 -10.502 18.237 1.00 90.19 209 VAL A C 1
ATOM 1465 O O . VAL A 1 209 ? -15.217 -9.468 18.491 1.00 90.19 209 VAL A O 1
ATOM 1468 N N . GLY A 1 210 ? -14.843 -11.658 18.855 1.00 85.12 210 GLY A N 1
ATOM 1469 C CA . GLY A 1 210 ? -15.802 -11.808 19.950 1.00 85.12 210 GLY A CA 1
ATOM 1470 C C . GLY A 1 210 ? -15.257 -11.365 21.313 1.00 85.12 210 GLY A C 1
ATOM 1471 O O . GLY A 1 210 ? -14.122 -10.910 21.446 1.00 85.12 210 GLY A O 1
ATOM 1472 N N . SER A 1 211 ? -16.060 -11.552 22.364 1.00 82.19 211 SER A N 1
ATOM 1473 C CA . SER A 1 211 ? -15.679 -11.224 23.748 1.00 82.19 211 SER A CA 1
ATOM 1474 C C . SER A 1 211 ? -14.516 -12.062 24.289 1.00 82.19 211 SER A C 1
ATOM 1476 O O . SER A 1 211 ? -13.836 -11.633 25.215 1.00 82.19 211 SER A O 1
ATOM 1478 N N . GLU A 1 212 ? -14.297 -13.259 23.739 1.00 88.19 212 GLU A N 1
ATOM 1479 C CA . GLU A 1 212 ? -13.199 -14.154 24.136 1.00 88.19 212 GLU A CA 1
ATOM 1480 C C . GLU A 1 212 ? -11.863 -13.797 23.457 1.00 88.19 212 GLU A C 1
ATOM 1482 O O . GLU A 1 212 ? -10.821 -14.326 23.839 1.00 88.19 212 GLU A O 1
ATOM 1487 N N . GLY A 1 213 ? -11.877 -12.856 22.505 1.00 92.69 213 GLY A N 1
ATOM 1488 C CA . GLY A 1 213 ? -10.731 -12.543 21.658 1.00 92.69 213 GLY A CA 1
ATOM 1489 C C . GLY A 1 213 ? -10.521 -13.557 20.534 1.00 92.69 213 GLY A C 1
ATOM 1490 O O . GLY A 1 213 ? -11.174 -14.592 20.473 1.00 92.69 213 GLY A O 1
ATOM 1491 N N . GLU A 1 214 ? -9.601 -13.236 19.631 1.00 96.19 214 GLU A N 1
ATOM 1492 C CA . GLU A 1 214 ? -9.232 -14.069 18.483 1.00 96.19 214 GLU A CA 1
ATOM 1493 C C . GLU A 1 214 ? -7.722 -13.990 18.232 1.00 96.19 214 GLU A C 1
ATOM 1495 O O . GLU A 1 214 ? -7.073 -12.990 18.555 1.00 96.19 214 GLU A O 1
ATOM 1500 N N . THR A 1 215 ? -7.150 -15.027 17.617 1.00 96.31 215 THR A N 1
ATOM 1501 C CA . THR A 1 215 ? -5.733 -15.044 17.222 1.00 96.31 215 THR A 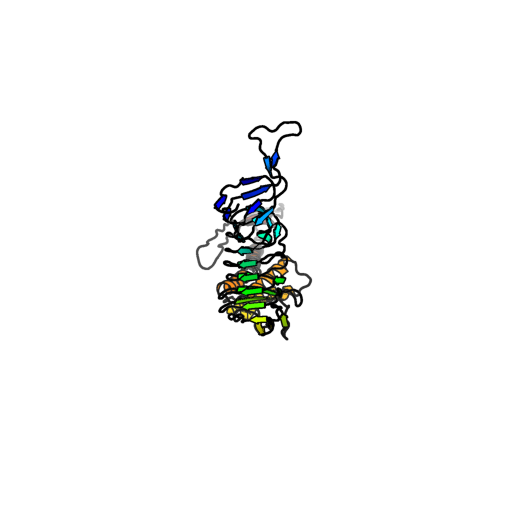CA 1
ATOM 1502 C C . THR A 1 215 ? -5.607 -15.073 15.705 1.00 96.31 215 THR A C 1
ATOM 1504 O O . THR A 1 215 ? -6.061 -16.007 15.046 1.00 96.31 215 THR A O 1
ATOM 1507 N N . PHE A 1 216 ? -4.904 -14.089 15.147 1.00 96.75 216 PHE A N 1
ATOM 1508 C CA . PHE A 1 216 ? -4.663 -13.979 13.710 1.00 96.75 216 PHE A CA 1
ATOM 1509 C C . PHE A 1 216 ? -3.203 -14.221 13.365 1.00 96.75 216 PHE A C 1
ATOM 1511 O O . PHE A 1 216 ? -2.298 -13.742 14.044 1.00 96.75 216 PHE A O 1
ATOM 1518 N N . LYS A 1 217 ? -2.948 -14.936 12.270 1.00 97.00 217 LYS A N 1
ATOM 1519 C CA . LYS A 1 217 ? -1.594 -15.212 11.787 1.00 97.00 217 LYS A CA 1
ATOM 1520 C C . LYS A 1 217 ? -1.248 -14.299 10.610 1.00 97.00 217 LYS A C 1
ATOM 1522 O O . LYS A 1 217 ? -1.422 -14.679 9.455 1.00 97.00 217 LYS A O 1
ATOM 1527 N N . PHE A 1 218 ? -0.784 -13.085 10.910 1.00 97.00 218 PHE A N 1
ATOM 1528 C CA . PHE A 1 218 ? -0.428 -12.093 9.885 1.00 97.00 218 PHE A CA 1
ATOM 1529 C C . PHE A 1 218 ? 0.936 -12.360 9.248 1.00 97.00 218 PHE A C 1
ATOM 1531 O O . PHE A 1 218 ? 1.111 -12.117 8.057 1.00 97.00 218 PHE A O 1
ATOM 1538 N N . LEU A 1 219 ? 1.892 -12.881 10.022 1.00 97.81 219 LEU A N 1
ATOM 1539 C CA . LEU A 1 219 ? 3.245 -13.168 9.556 1.00 97.81 219 LEU A CA 1
ATOM 1540 C C . LEU A 1 219 ? 3.465 -14.685 9.508 1.00 97.81 219 LEU A C 1
ATOM 1542 O O . LEU A 1 219 ? 3.628 -15.345 10.536 1.00 97.81 219 LEU A O 1
ATOM 1546 N N . ASN A 1 220 ? 3.469 -15.243 8.302 1.00 97.56 220 ASN A N 1
ATOM 1547 C CA . ASN A 1 220 ? 3.712 -16.657 8.044 1.00 97.56 220 ASN A CA 1
ATOM 1548 C C . ASN A 1 220 ? 5.185 -16.863 7.691 1.00 97.56 220 ASN A C 1
ATOM 1550 O O . ASN A 1 220 ? 5.555 -16.863 6.518 1.00 97.56 220 ASN A O 1
ATOM 1554 N N . SER A 1 221 ? 6.016 -17.031 8.721 1.00 96.81 221 SER A N 1
ATOM 1555 C CA . SER A 1 221 ? 7.432 -17.374 8.587 1.00 96.81 221 SER A CA 1
ATOM 1556 C C . SER A 1 221 ? 7.896 -18.233 9.761 1.00 96.81 221 SER A C 1
ATOM 1558 O O . SER A 1 221 ? 7.468 -18.037 10.899 1.00 96.81 221 SER A O 1
ATOM 1560 N N . GLY A 1 222 ? 8.790 -19.187 9.490 1.00 93.38 222 GLY A N 1
ATOM 1561 C CA . GLY A 1 222 ? 9.497 -19.943 10.530 1.00 93.38 222 GLY A CA 1
ATOM 1562 C C . GLY A 1 222 ? 10.679 -19.180 11.144 1.00 93.38 222 GLY A C 1
ATOM 1563 O O . GLY A 1 222 ? 11.258 -19.637 12.127 1.00 93.38 222 GLY A O 1
ATOM 1564 N N . ASN A 1 223 ? 11.045 -18.035 10.562 1.00 96.62 223 ASN A N 1
ATOM 1565 C CA . ASN A 1 223 ? 12.187 -17.215 10.944 1.00 96.62 223 ASN A CA 1
ATOM 1566 C C . ASN A 1 223 ? 11.776 -15.737 10.972 1.00 96.62 223 ASN A C 1
ATOM 1568 O O . ASN A 1 223 ? 11.836 -15.038 9.955 1.00 96.62 223 ASN A O 1
ATOM 1572 N N . ILE A 1 224 ? 11.309 -15.293 12.138 1.00 96.88 224 ILE A N 1
ATOM 1573 C CA . ILE A 1 224 ? 10.953 -13.901 12.409 1.00 96.88 224 ILE A CA 1
ATOM 1574 C C . ILE A 1 224 ? 11.992 -13.342 13.375 1.00 96.88 224 ILE A C 1
ATOM 1576 O O . ILE A 1 224 ? 12.185 -13.887 14.465 1.00 96.88 224 ILE A O 1
ATOM 1580 N N . ASP A 1 225 ? 12.663 -12.281 12.945 1.00 95.88 225 ASP A N 1
ATOM 1581 C CA . ASP A 1 225 ? 13.661 -11.559 13.722 1.00 95.88 225 ASP A CA 1
ATOM 1582 C C . ASP A 1 225 ? 13.159 -10.142 13.998 1.00 95.88 225 ASP A C 1
ATOM 1584 O O . ASP A 1 225 ? 12.772 -9.426 13.077 1.00 95.88 225 ASP A O 1
ATOM 1588 N N . GLY A 1 226 ? 13.148 -9.755 15.270 1.00 92.62 226 GLY A N 1
ATOM 1589 C CA . GLY A 1 226 ? 12.555 -8.504 15.729 1.00 92.62 226 GLY A CA 1
ATOM 1590 C C . GLY A 1 226 ? 11.055 -8.586 16.014 1.00 92.62 226 GLY A C 1
ATOM 1591 O O . GLY A 1 226 ? 10.408 -9.634 15.946 1.00 92.62 226 GLY A O 1
ATOM 1592 N N . GLU A 1 227 ? 10.509 -7.444 16.405 1.00 91.25 227 GLU A N 1
ATOM 1593 C CA . GLU A 1 227 ? 9.115 -7.285 16.785 1.00 91.25 227 GLU A CA 1
ATOM 1594 C C . GLU A 1 227 ? 8.696 -5.851 16.476 1.00 91.25 227 GLU A C 1
ATOM 1596 O O . GLU A 1 227 ? 9.513 -4.938 16.604 1.00 91.25 227 GLU A O 1
ATOM 1601 N N . PHE A 1 228 ? 7.441 -5.626 16.089 1.00 91.06 228 PHE A N 1
ATOM 1602 C CA . PHE A 1 228 ? 6.969 -4.253 15.935 1.00 91.06 228 PHE A CA 1
ATOM 1603 C C . PHE A 1 228 ? 7.037 -3.580 17.308 1.00 91.06 228 PHE A C 1
ATOM 1605 O O . PHE A 1 228 ? 6.565 -4.139 18.294 1.00 91.06 228 PHE A O 1
ATOM 1612 N N . THR A 1 229 ? 7.691 -2.426 17.419 1.00 74.00 229 THR A N 1
ATOM 1613 C CA . THR A 1 229 ? 7.959 -1.792 18.723 1.00 74.00 229 THR A CA 1
ATOM 1614 C C . THR A 1 229 ? 6.886 -0.776 19.088 1.00 74.00 229 THR A C 1
ATOM 1616 O O . THR A 1 229 ? 6.567 -0.622 20.262 1.00 74.00 229 THR A O 1
ATOM 1619 N N . ASN A 1 230 ? 6.252 -0.162 18.087 1.00 57.31 230 ASN A N 1
ATOM 1620 C CA . ASN A 1 230 ? 5.003 0.581 18.254 1.00 57.31 230 ASN A CA 1
ATOM 1621 C C . ASN A 1 230 ? 3.813 -0.346 17.979 1.00 57.31 230 ASN A C 1
ATOM 1623 O O . ASN A 1 230 ? 2.981 -0.104 17.102 1.00 57.31 230 ASN A O 1
ATOM 1627 N N . LYS A 1 231 ? 3.745 -1.446 18.739 1.00 57.38 231 LYS A N 1
ATOM 1628 C CA . LYS A 1 231 ? 2.515 -2.232 18.849 1.00 57.38 231 LYS A CA 1
ATOM 1629 C C . LYS A 1 231 ? 1.515 -1.335 19.547 1.00 57.38 231 LYS A C 1
ATOM 1631 O O . LYS A 1 231 ? 1.688 -1.052 20.722 1.00 57.38 231 LYS A O 1
ATOM 1636 N N . ILE A 1 232 ? 0.509 -0.866 18.830 1.00 50.72 232 ILE A N 1
ATOM 1637 C CA . ILE A 1 232 ? -0.878 -0.933 19.298 1.00 50.72 232 ILE A CA 1
ATOM 1638 C C . ILE A 1 232 ? -1.053 -0.546 20.784 1.00 50.72 232 ILE A C 1
ATOM 1640 O O . ILE A 1 232 ? -1.741 -1.198 21.558 1.00 50.72 232 ILE A O 1
ATOM 1644 N N . ALA A 1 233 ? -0.464 0.584 21.173 1.00 47.72 233 ALA A N 1
ATOM 1645 C CA . ALA A 1 233 ? -1.051 1.457 22.184 1.00 47.72 233 ALA A CA 1
ATOM 1646 C C . ALA A 1 233 ? -2.143 2.340 21.546 1.00 47.72 233 ALA A C 1
ATOM 1648 O O . ALA A 1 233 ? -2.768 3.157 22.213 1.00 47.72 233 ALA A O 1
ATOM 1649 N N . GLU A 1 234 ? -2.382 2.153 20.246 1.00 68.56 234 GLU A N 1
ATOM 1650 C CA . GLU A 1 234 ? -3.042 3.112 19.378 1.00 68.56 234 GLU A CA 1
ATOM 1651 C C . GLU A 1 234 ? -4.171 2.494 18.520 1.00 68.56 234 GLU A C 1
ATOM 1653 O O . GLU A 1 234 ? -4.539 3.030 17.482 1.00 68.56 234 GLU A O 1
ATOM 1658 N N . ASN A 1 235 ? -4.755 1.363 18.948 1.00 86.62 235 ASN A N 1
ATOM 1659 C CA . ASN A 1 235 ? -6.102 0.990 18.494 1.00 86.62 235 ASN A CA 1
ATOM 1660 C C . ASN A 1 235 ? -7.117 1.395 19.575 1.00 86.62 235 ASN A C 1
ATOM 1662 O O . ASN A 1 235 ? -7.013 0.969 20.726 1.00 86.62 235 ASN A O 1
ATOM 1666 N N . GLY A 1 236 ? -8.091 2.232 19.224 1.00 87.62 236 GLY A N 1
ATOM 1667 C CA . GLY A 1 236 ? -9.098 2.758 20.154 1.00 87.62 236 GLY A CA 1
ATOM 1668 C C . GLY A 1 236 ? -10.099 1.718 20.676 1.00 87.62 236 GLY A C 1
ATOM 1669 O O . GLY A 1 236 ? -10.751 1.950 21.692 1.00 87.62 236 GLY A O 1
ATOM 1670 N N . ARG A 1 237 ? -10.218 0.559 20.015 1.00 90.12 237 ARG A N 1
ATOM 1671 C CA . ARG A 1 237 ? -11.225 -0.479 20.309 1.00 90.12 237 ARG A CA 1
ATOM 1672 C C . ARG A 1 237 ? -10.641 -1.821 20.745 1.00 90.12 237 ARG A C 1
ATOM 1674 O O . ARG A 1 237 ? -11.342 -2.593 21.391 1.00 90.12 237 ARG A O 1
ATOM 1681 N N . TYR A 1 238 ? -9.387 -2.107 20.411 1.00 91.25 238 TYR A N 1
ATOM 1682 C CA . TYR A 1 238 ? -8.785 -3.423 20.617 1.00 91.25 238 TYR A CA 1
ATOM 1683 C C . TYR A 1 238 ? -7.429 -3.337 21.313 1.00 91.25 238 TYR A C 1
ATOM 1685 O O . TYR A 1 238 ? -6.630 -2.440 21.044 1.00 91.25 238 TYR A O 1
ATOM 1693 N N . ASP A 1 239 ? -7.166 -4.307 22.181 1.00 90.44 239 ASP A N 1
ATOM 1694 C CA . ASP A 1 239 ? -5.826 -4.635 22.651 1.00 90.44 239 ASP A CA 1
ATOM 1695 C C . ASP A 1 239 ? -5.255 -5.708 21.727 1.00 90.44 239 ASP A C 1
ATOM 1697 O O . ASP A 1 239 ? -5.900 -6.726 21.464 1.00 90.44 239 ASP A O 1
ATOM 1701 N N . ILE A 1 240 ? -4.056 -5.468 21.197 1.00 91.38 240 ILE A N 1
ATOM 1702 C CA . ILE A 1 240 ? -3.443 -6.358 20.214 1.00 91.38 240 ILE A CA 1
ATOM 1703 C C . ILE A 1 240 ? -2.002 -6.648 20.611 1.00 91.38 240 ILE A C 1
ATOM 1705 O O . ILE A 1 240 ? -1.188 -5.740 20.790 1.00 91.38 240 ILE A O 1
ATOM 1709 N N . VAL A 1 241 ? -1.681 -7.934 20.718 1.00 90.81 241 VAL A N 1
ATOM 1710 C CA . VAL A 1 241 ? -0.391 -8.416 21.213 1.00 90.81 241 VAL A CA 1
ATOM 1711 C C . VAL A 1 241 ? 0.235 -9.357 20.196 1.00 90.81 241 VAL A C 1
ATOM 1713 O O . VAL A 1 241 ? -0.343 -10.388 19.861 1.00 90.81 241 VAL A O 1
ATOM 1716 N N . GLN A 1 242 ? 1.437 -9.015 19.731 1.00 91.31 242 GLN A N 1
ATOM 1717 C CA . GLN A 1 242 ? 2.237 -9.878 18.867 1.00 91.31 242 GLN A CA 1
ATOM 1718 C C . GLN A 1 242 ? 2.819 -11.057 19.660 1.00 91.31 242 GLN A C 1
ATOM 1720 O O . GLN A 1 242 ? 3.345 -10.895 20.761 1.00 91.31 242 GLN A O 1
ATOM 1725 N N . ASN A 1 243 ? 2.753 -12.245 19.070 1.00 92.25 243 ASN A N 1
ATOM 1726 C CA . ASN A 1 243 ? 3.413 -13.454 19.534 1.00 92.25 243 ASN A CA 1
ATOM 1727 C C . ASN A 1 243 ? 4.699 -13.689 18.729 1.00 92.25 243 ASN A C 1
ATOM 1729 O O . ASN A 1 243 ? 4.820 -13.306 17.563 1.00 92.25 243 ASN A O 1
ATOM 1733 N N . LYS A 1 244 ? 5.653 -14.407 19.331 1.00 90.81 244 LYS A N 1
ATOM 1734 C CA . LYS A 1 244 ? 6.963 -14.701 18.724 1.00 90.81 244 LYS A CA 1
ATOM 1735 C C . LYS A 1 244 ? 6.879 -15.455 17.393 1.00 90.81 244 LYS A C 1
ATOM 1737 O O . LYS A 1 244 ? 7.780 -15.355 16.570 1.00 90.81 244 LYS A O 1
ATOM 1742 N N . ASP A 1 245 ? 5.823 -16.235 17.195 1.00 92.44 245 ASP A N 1
ATOM 1743 C CA . ASP A 1 245 ? 5.631 -17.000 15.970 1.00 92.44 245 ASP A CA 1
ATOM 1744 C C . ASP A 1 245 ? 5.081 -16.142 14.817 1.00 92.44 245 ASP A C 1
ATOM 1746 O O . ASP A 1 245 ? 4.955 -16.656 13.714 1.00 92.44 245 ASP A O 1
ATOM 1750 N N . GLY A 1 246 ? 4.731 -14.870 15.040 1.00 92.56 246 GLY A N 1
ATOM 1751 C CA . GLY A 1 246 ? 4.131 -13.996 14.026 1.00 92.56 246 GLY A CA 1
ATOM 1752 C C . GLY A 1 246 ? 2.602 -13.968 14.029 1.00 92.56 246 GLY A C 1
ATOM 1753 O O . GLY A 1 246 ? 1.995 -13.334 13.162 1.00 92.56 246 GLY A O 1
ATOM 1754 N N . SER A 1 247 ? 1.969 -14.659 14.982 1.00 95.38 247 SER A N 1
ATOM 1755 C CA . SER A 1 247 ? 0.545 -14.479 15.272 1.00 95.38 247 SER A CA 1
ATOM 1756 C C . SER A 1 247 ? 0.301 -13.283 16.194 1.00 95.38 247 SER A C 1
ATOM 1758 O O . SER A 1 247 ? 1.224 -12.785 16.834 1.00 95.38 247 SER A O 1
ATOM 1760 N N . PHE A 1 248 ? -0.939 -12.809 16.247 1.00 94.38 248 PHE A N 1
ATOM 1761 C CA . PHE A 1 248 ? -1.370 -11.667 17.041 1.00 94.38 248 PHE A CA 1
ATOM 1762 C C . PHE A 1 248 ? -2.658 -12.025 17.770 1.00 94.38 248 PHE A C 1
ATOM 1764 O O . PHE A 1 248 ? -3.644 -12.402 17.136 1.00 94.38 248 PHE A O 1
ATOM 1771 N N . ASN A 1 249 ? -2.645 -11.902 19.093 1.00 94.06 249 ASN A N 1
ATOM 1772 C CA . ASN A 1 249 ? -3.847 -12.028 19.908 1.00 94.06 249 ASN A CA 1
ATOM 1773 C C . ASN A 1 249 ? -4.562 -10.682 19.912 1.00 94.06 249 ASN A C 1
ATOM 1775 O O . ASN A 1 249 ? -3.935 -9.662 20.202 1.00 94.06 249 ASN A O 1
ATOM 1779 N N . VAL A 1 250 ? -5.849 -10.691 19.596 1.00 94.19 250 VAL A N 1
ATOM 1780 C CA . VAL A 1 250 ? -6.697 -9.505 19.546 1.00 94.19 250 VAL A CA 1
ATOM 1781 C C . VAL A 1 250 ? -7.850 -9.690 20.516 1.00 94.19 250 VAL A C 1
ATOM 1783 O O . VAL A 1 250 ? -8.611 -10.647 20.407 1.00 94.19 250 VAL A O 1
ATOM 1786 N N . THR A 1 251 ? -8.002 -8.758 21.448 1.00 92.62 251 THR A N 1
ATOM 1787 C CA . THR A 1 251 ? -9.106 -8.736 22.414 1.00 92.62 251 THR A CA 1
ATOM 1788 C C . THR A 1 251 ? -9.804 -7.389 22.366 1.00 92.62 251 THR A C 1
ATOM 1790 O O . THR A 1 251 ? -9.153 -6.352 22.245 1.00 92.62 251 THR A O 1
ATOM 1793 N N . GLN A 1 252 ? -11.132 -7.386 22.466 1.00 90.25 252 GLN A N 1
ATOM 1794 C CA . GLN A 1 252 ? -11.880 -6.137 22.585 1.00 90.25 252 GLN A CA 1
ATOM 1795 C C . GLN A 1 252 ? -11.497 -5.416 23.880 1.00 90.25 252 GLN A C 1
ATOM 1797 O O . GLN A 1 252 ? -11.447 -6.028 24.951 1.00 90.25 252 GLN A O 1
ATOM 1802 N N . LYS A 1 253 ? -11.274 -4.105 23.791 1.00 88.94 253 LYS A N 1
ATOM 1803 C CA . LYS A 1 253 ? -11.230 -3.251 24.976 1.00 88.94 253 LYS A CA 1
ATOM 1804 C C . LYS A 1 253 ? -12.629 -3.184 25.570 1.00 88.94 253 LYS A C 1
ATOM 1806 O O . LYS A 1 253 ? -13.626 -3.188 24.854 1.00 88.94 253 LYS A O 1
ATOM 1811 N N . ASN A 1 254 ? -12.708 -3.061 26.889 1.00 80.75 254 ASN A N 1
ATOM 1812 C CA . ASN A 1 254 ? -13.975 -2.823 27.576 1.00 80.75 254 ASN A CA 1
ATOM 1813 C C . ASN A 1 254 ? -14.391 -1.340 27.462 1.00 80.75 254 ASN A C 1
ATOM 1815 O O . ASN A 1 254 ? -14.605 -0.677 28.476 1.00 80.75 254 ASN A O 1
ATOM 1819 N N . THR A 1 255 ? -14.415 -0.809 26.236 1.00 80.75 255 THR A N 1
ATOM 1820 C CA . THR A 1 255 ? -14.785 0.570 25.903 1.00 80.75 255 THR A CA 1
ATOM 1821 C C . THR A 1 255 ? -16.013 0.566 25.005 1.00 80.75 255 THR A C 1
ATOM 1823 O O . THR A 1 255 ? -16.077 -0.131 23.993 1.00 80.75 255 THR A O 1
ATOM 1826 N N . THR A 1 256 ? -17.019 1.346 25.384 1.00 85.62 256 THR A N 1
ATOM 1827 C CA . THR A 1 256 ? -18.214 1.559 24.564 1.00 85.62 256 THR A CA 1
ATOM 1828 C C . THR A 1 256 ? -17.939 2.581 23.459 1.00 85.62 256 THR A C 1
ATOM 1830 O O . THR A 1 256 ? -16.982 3.357 23.532 1.00 85.62 256 THR A O 1
ATOM 1833 N N . ALA A 1 257 ? -18.814 2.651 22.450 1.00 85.69 257 ALA A N 1
ATOM 1834 C CA . ALA A 1 257 ? -18.769 3.724 21.454 1.00 85.69 257 ALA A CA 1
ATOM 1835 C C . ALA A 1 257 ? -18.769 5.115 22.112 1.00 85.69 257 ALA A C 1
ATOM 1837 O O . ALA A 1 257 ? -18.016 5.998 21.696 1.00 85.69 257 ALA A O 1
ATOM 1838 N N . SER A 1 258 ? -19.566 5.280 23.174 1.00 87.38 258 SER A N 1
ATOM 1839 C CA . SER A 1 258 ? -19.629 6.486 24.001 1.00 87.38 258 SER A CA 1
ATOM 1840 C C . SER A 1 258 ? -18.287 6.840 24.648 1.00 87.38 258 SER A C 1
ATOM 1842 O O . SER A 1 258 ? -17.868 7.998 24.576 1.00 87.38 258 SER A O 1
ATOM 1844 N N . ASP A 1 259 ? -17.584 5.857 25.219 1.00 91.44 259 ASP A N 1
ATOM 1845 C CA . ASP A 1 259 ? -16.274 6.077 25.848 1.00 91.44 259 ASP A CA 1
ATOM 1846 C C . ASP A 1 259 ? -15.248 6.574 24.830 1.00 91.44 259 ASP A C 1
ATOM 1848 O O . ASP A 1 259 ? -14.526 7.539 25.087 1.00 91.44 259 ASP A O 1
ATOM 1852 N N . VAL A 1 260 ? -15.227 5.976 23.636 1.00 91.38 260 VAL A N 1
ATOM 1853 C CA . VAL A 1 260 ? -14.271 6.383 22.601 1.00 91.38 260 VAL A CA 1
ATOM 1854 C C . VAL A 1 260 ? -14.613 7.749 22.009 1.00 91.38 260 VAL A C 1
ATOM 1856 O O . VAL A 1 260 ? -13.713 8.531 21.706 1.00 91.38 260 VAL A O 1
ATOM 1859 N N . VAL A 1 261 ? -15.899 8.095 21.886 1.00 91.88 261 VAL A N 1
ATOM 1860 C CA . VAL A 1 261 ? -16.299 9.460 21.506 1.00 91.88 261 VAL A CA 1
ATOM 1861 C C . VAL A 1 261 ? -15.840 10.475 22.550 1.00 91.88 261 VAL A C 1
ATOM 1863 O O . VAL A 1 261 ? -15.306 11.522 22.179 1.00 91.88 261 VAL A O 1
ATOM 1866 N N . ALA A 1 262 ? -16.015 10.177 23.839 1.00 90.69 262 ALA A N 1
ATOM 1867 C CA . ALA A 1 262 ? -15.566 11.054 24.914 1.00 90.69 262 ALA A CA 1
ATOM 1868 C C . ALA A 1 262 ? -14.037 11.227 24.898 1.00 90.69 262 ALA A C 1
ATOM 1870 O O . ALA A 1 262 ? -13.547 12.353 24.995 1.00 90.69 262 ALA A O 1
ATOM 1871 N N . GLU A 1 263 ? -13.284 10.143 24.692 1.00 89.81 263 GLU A N 1
ATOM 1872 C CA . GLU A 1 263 ? -11.822 10.181 24.565 1.00 8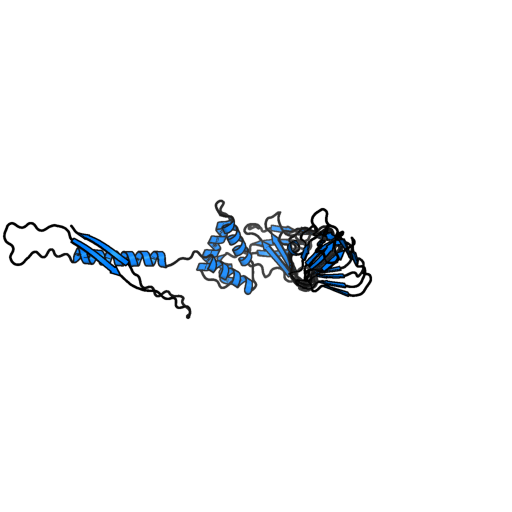9.81 263 GLU A CA 1
ATOM 1873 C C . GLU A 1 263 ? -11.354 10.984 23.337 1.00 89.81 263 GLU A C 1
ATOM 1875 O O . GLU A 1 263 ? -10.310 11.643 23.369 1.00 89.81 263 GLU A O 1
ATOM 1880 N N . ALA A 1 264 ? -12.136 10.966 22.257 1.00 88.69 264 ALA A N 1
ATOM 1881 C CA . ALA A 1 264 ? -11.899 11.770 21.063 1.00 88.69 264 ALA A CA 1
ATOM 1882 C C . ALA A 1 264 ? -12.311 13.251 21.221 1.00 88.69 264 ALA A C 1
ATOM 1884 O O . ALA A 1 264 ? -12.072 14.050 20.315 1.00 88.69 264 ALA A O 1
ATOM 1885 N N . GLY A 1 265 ? -12.903 13.638 22.359 1.00 89.38 265 GLY A N 1
ATOM 1886 C CA . GLY A 1 265 ? -13.365 15.004 22.630 1.00 89.38 265 GLY A CA 1
ATOM 1887 C C . GLY A 1 265 ? -14.734 15.340 22.027 1.00 89.38 265 GLY A C 1
ATOM 1888 O O . GLY A 1 265 ? -15.049 16.516 21.841 1.00 89.38 265 GLY A O 1
ATOM 1889 N N . GLY A 1 266 ? -15.537 14.327 21.691 1.00 85.75 266 GLY A N 1
ATOM 1890 C CA . GLY A 1 266 ? -16.879 14.488 21.136 1.00 85.75 266 GLY A CA 1
ATOM 1891 C C . GLY A 1 266 ? -17.963 14.790 22.179 1.00 85.75 266 GLY A C 1
ATOM 1892 O O . GLY A 1 266 ? -17.746 14.752 23.390 1.00 85.75 266 GLY A O 1
ATOM 1893 N N . THR A 1 267 ? -19.164 15.106 21.693 1.00 87.44 267 THR A N 1
ATOM 1894 C CA . THR A 1 267 ? -20.337 15.436 22.524 1.00 87.44 267 THR A CA 1
ATOM 1895 C C . THR A 1 267 ? -21.214 14.212 22.813 1.00 87.44 267 THR A C 1
ATOM 1897 O O . THR A 1 267 ? -21.110 13.186 22.143 1.00 87.44 267 THR A O 1
ATOM 1900 N N . ALA A 1 268 ? -22.168 14.341 23.744 1.00 85.38 268 ALA A N 1
ATOM 1901 C CA . ALA A 1 268 ? -23.190 13.314 23.980 1.00 85.38 268 ALA A CA 1
ATOM 1902 C C . ALA A 1 268 ? -24.020 12.990 22.718 1.00 85.38 268 ALA A C 1
ATOM 1904 O O . ALA A 1 268 ? -24.405 11.844 22.505 1.00 85.38 268 ALA A O 1
ATOM 1905 N N . SER A 1 269 ? -24.249 13.975 21.841 1.00 79.31 269 SER A N 1
ATOM 1906 C CA . SER A 1 269 ? -24.923 13.752 20.555 1.00 79.31 269 SER A CA 1
ATOM 1907 C C . SER A 1 269 ? -24.074 12.914 19.596 1.00 79.31 269 SER A C 1
ATOM 1909 O O . SER A 1 269 ? -24.606 12.059 18.887 1.00 79.31 269 SER A O 1
ATOM 1911 N N . ASN A 1 270 ? -22.750 13.118 19.588 1.00 85.19 270 ASN A N 1
ATOM 1912 C CA . ASN A 1 270 ?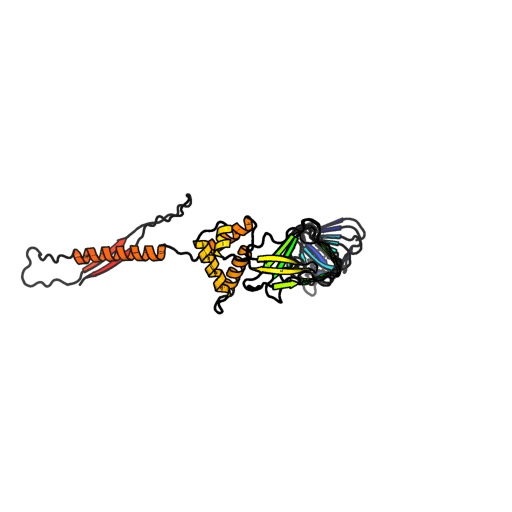 -21.839 12.277 18.809 1.00 85.19 270 ASN A CA 1
ATOM 1913 C C . ASN A 1 270 ? -21.821 10.843 19.349 1.00 85.19 270 ASN A C 1
ATOM 1915 O O . ASN A 1 270 ? -21.815 9.906 18.559 1.00 85.19 270 ASN A O 1
ATOM 1919 N N . ALA A 1 271 ? -21.878 10.676 20.672 1.00 87.62 271 ALA A N 1
ATOM 1920 C CA . ALA A 1 271 ? -21.913 9.371 21.323 1.00 87.62 271 ALA A CA 1
ATOM 1921 C C . ALA A 1 271 ? -23.174 8.578 20.937 1.00 87.62 271 ALA A C 1
ATOM 1923 O O . ALA A 1 271 ? -23.067 7.463 20.434 1.00 87.62 271 ALA A O 1
ATOM 1924 N N . ALA A 1 272 ? -24.352 9.206 21.022 1.00 82.00 272 ALA A N 1
ATOM 1925 C CA . ALA A 1 272 ? -25.609 8.601 20.574 1.00 82.00 272 ALA A CA 1
ATOM 1926 C C . ALA A 1 272 ? -25.599 8.256 19.072 1.00 82.00 272 ALA A C 1
ATOM 1928 O O . ALA A 1 272 ? -26.138 7.232 18.653 1.00 82.00 272 ALA A O 1
ATOM 1929 N N . THR A 1 273 ? -24.961 9.098 18.253 1.00 84.75 273 THR A N 1
ATOM 1930 C CA . THR A 1 273 ? -24.795 8.834 16.817 1.00 84.75 273 THR A CA 1
ATOM 1931 C C . THR A 1 273 ? -23.897 7.618 16.580 1.00 84.75 273 THR A C 1
ATOM 1933 O O . THR A 1 273 ? -24.237 6.764 15.765 1.00 84.75 273 THR A O 1
ATOM 1936 N N . ALA A 1 274 ? -22.788 7.499 17.312 1.00 87.38 274 ALA A N 1
ATOM 1937 C CA . ALA A 1 274 ? -21.880 6.360 17.206 1.00 87.38 274 ALA A CA 1
ATOM 1938 C C . ALA A 1 274 ? -22.580 5.041 17.574 1.00 87.38 274 ALA A C 1
ATOM 1940 O O . ALA A 1 274 ? -22.528 4.087 16.801 1.00 87.38 274 ALA A O 1
ATOM 1941 N N . GLU A 1 275 ? -23.312 5.013 18.691 1.00 86.62 275 GLU A N 1
ATOM 1942 C CA . GLU A 1 275 ? -24.087 3.840 19.123 1.00 86.62 275 GLU A CA 1
ATOM 1943 C C . GLU A 1 275 ? -25.137 3.419 18.077 1.00 86.62 275 GLU A C 1
ATOM 1945 O O . GLU A 1 275 ? -25.297 2.233 17.769 1.00 86.62 275 GLU A O 1
ATOM 1950 N N . ALA A 1 276 ? -25.826 4.389 17.468 1.00 82.88 276 ALA A N 1
ATOM 1951 C CA . ALA A 1 276 ? -26.779 4.116 16.397 1.00 82.88 276 ALA A CA 1
ATOM 1952 C C . ALA A 1 276 ? -26.096 3.491 15.166 1.00 82.88 276 ALA A C 1
ATOM 1954 O O . ALA A 1 276 ? -26.583 2.498 14.627 1.00 82.88 276 ALA A O 1
ATOM 1955 N N . TRP A 1 277 ? -24.949 4.019 14.733 1.00 82.19 277 TRP A N 1
ATOM 1956 C CA . TRP A 1 277 ? -24.236 3.486 13.568 1.00 82.19 277 TRP A CA 1
ATOM 1957 C C . TRP A 1 277 ? -23.603 2.114 13.805 1.00 82.19 277 TRP A C 1
ATOM 1959 O O . TRP A 1 277 ? -23.548 1.316 12.866 1.00 82.19 277 TRP A O 1
ATOM 1969 N N . GLU A 1 278 ? -23.186 1.796 15.030 1.00 80.25 278 GLU A N 1
ATOM 1970 C CA . GLU A 1 278 ? -22.673 0.462 15.361 1.00 80.25 278 GLU A CA 1
ATOM 1971 C C . GLU A 1 278 ? -23.771 -0.608 15.359 1.00 80.25 278 GLU A C 1
ATOM 1973 O O . GLU A 1 278 ? -23.544 -1.727 14.893 1.00 80.25 278 GLU A O 1
ATOM 1978 N N . THR A 1 279 ? -24.986 -0.272 15.805 1.00 74.06 279 THR A N 1
ATOM 1979 C CA . THR A 1 279 ? -26.121 -1.216 15.791 1.00 74.06 279 THR A CA 1
ATOM 1980 C C . THR A 1 279 ? -26.652 -1.500 14.383 1.00 74.06 279 THR A C 1
ATOM 1982 O O . THR A 1 279 ? -27.137 -2.604 14.118 1.00 74.06 279 THR A O 1
ATOM 1985 N N . ILE A 1 280 ? -26.509 -0.549 13.453 1.00 70.00 280 ILE A N 1
ATOM 1986 C CA . ILE A 1 280 ? -26.927 -0.688 12.050 1.00 70.00 280 ILE A CA 1
ATOM 1987 C C . ILE A 1 280 ? -26.193 -1.837 11.346 1.00 70.00 280 ILE A C 1
ATOM 1989 O O . ILE A 1 280 ? -26.814 -2.541 10.549 1.00 70.00 280 ILE A O 1
ATOM 1993 N N . ASN A 1 281 ? -24.917 -2.095 11.656 1.00 61.06 281 ASN A N 1
ATOM 1994 C CA . ASN A 1 281 ? -24.147 -3.138 10.965 1.00 61.06 281 ASN A CA 1
ATOM 1995 C C . ASN A 1 281 ? -24.749 -4.551 11.138 1.00 61.06 281 ASN A C 1
ATOM 1997 O O . ASN A 1 281 ? -24.616 -5.401 10.260 1.00 61.06 281 ASN A O 1
ATOM 2001 N N . ASN A 1 282 ? -25.493 -4.774 12.226 1.00 60.00 282 ASN A N 1
ATOM 2002 C CA . ASN A 1 282 ? -26.145 -6.049 12.537 1.00 60.00 282 ASN A CA 1
ATOM 2003 C C . ASN A 1 282 ? -27.539 -6.210 11.900 1.00 60.00 282 ASN A C 1
ATOM 2005 O O . ASN A 1 282 ? -28.175 -7.254 12.057 1.00 60.00 282 ASN A O 1
ATOM 2009 N N . SER A 1 283 ? -28.049 -5.194 11.196 1.00 63.97 283 SER A N 1
ATOM 2010 C CA . SER A 1 283 ? -29.382 -5.235 10.592 1.00 63.97 283 SER A CA 1
ATOM 2011 C C . SER A 1 283 ? -29.344 -5.790 9.165 1.00 63.97 283 SER A C 1
ATOM 2013 O O . SER A 1 283 ? -28.613 -5.323 8.288 1.00 63.97 283 SER A O 1
ATOM 2015 N N . SER A 1 284 ? -30.189 -6.790 8.903 1.00 63.22 284 SER A N 1
ATOM 2016 C CA . SER A 1 284 ? -30.311 -7.456 7.600 1.00 63.22 284 SER A CA 1
ATOM 2017 C C . SER A 1 284 ? -30.929 -6.576 6.504 1.00 63.22 284 SER A C 1
ATOM 2019 O O . SER A 1 284 ? -30.788 -6.894 5.326 1.00 63.22 284 SER A O 1
ATOM 2021 N N . ASN A 1 285 ? -31.563 -5.456 6.870 1.00 68.12 285 ASN A N 1
ATOM 2022 C CA . ASN A 1 285 ? -32.319 -4.582 5.961 1.00 68.12 285 ASN A CA 1
ATOM 2023 C C . ASN A 1 285 ? -31.595 -3.263 5.623 1.00 68.12 285 ASN A C 1
ATOM 2025 O O . ASN A 1 285 ? -32.228 -2.295 5.201 1.00 68.12 285 ASN A O 1
ATOM 2029 N N . VAL A 1 286 ? -30.280 -3.193 5.839 1.00 70.81 286 VAL A N 1
ATOM 2030 C CA . VAL A 1 286 ? -29.486 -1.967 5.652 1.00 70.81 286 VAL A CA 1
ATOM 2031 C C . VAL A 1 286 ? -28.904 -1.902 4.245 1.00 70.81 286 VAL A C 1
ATOM 2033 O O . VAL A 1 286 ? -28.368 -2.889 3.737 1.00 70.81 286 VAL A O 1
ATOM 2036 N N . SER A 1 287 ? -28.984 -0.722 3.621 1.00 77.38 287 SER A N 1
ATOM 2037 C CA . SER A 1 287 ? -28.405 -0.475 2.298 1.00 77.38 287 SER A CA 1
ATOM 2038 C C . SER A 1 287 ? -26.877 -0.604 2.309 1.00 77.38 287 SER A C 1
ATOM 2040 O O . SER A 1 287 ? -26.221 -0.364 3.322 1.00 77.38 287 SER A O 1
ATOM 2042 N N . ALA A 1 288 ? -26.285 -0.938 1.160 1.00 77.56 288 ALA A N 1
ATOM 2043 C CA . ALA A 1 288 ? -24.830 -1.035 1.023 1.00 77.56 288 ALA A CA 1
ATOM 2044 C C . ALA A 1 288 ? -24.119 0.282 1.390 1.00 77.56 288 ALA A C 1
ATOM 2046 O O . ALA A 1 288 ? -23.058 0.265 2.005 1.00 77.56 288 ALA A O 1
ATOM 2047 N N . GLN A 1 289 ? -24.733 1.424 1.073 1.00 78.00 289 GLN A N 1
ATOM 2048 C CA . GLN A 1 289 ? -24.204 2.750 1.385 1.00 78.00 289 GLN A CA 1
ATOM 2049 C C . GLN A 1 289 ? -24.198 3.018 2.893 1.00 78.00 289 GLN A C 1
ATOM 2051 O O . GLN A 1 289 ? -23.205 3.507 3.420 1.00 78.00 289 GLN A O 1
ATOM 2056 N N . ALA A 1 290 ? -25.270 2.660 3.605 1.00 76.94 290 ALA A N 1
ATOM 2057 C CA . ALA A 1 290 ? -25.315 2.809 5.058 1.00 76.94 290 ALA A CA 1
ATOM 2058 C C . ALA A 1 290 ? -24.323 1.863 5.758 1.00 76.94 290 ALA A C 1
ATOM 2060 O O . ALA A 1 290 ? -23.699 2.258 6.740 1.00 76.94 290 ALA A O 1
ATOM 2061 N N . LYS A 1 291 ? -24.100 0.656 5.219 1.00 78.06 291 LYS A N 1
ATOM 2062 C CA . LYS A 1 291 ? -23.026 -0.230 5.696 1.00 78.06 291 LYS A CA 1
ATOM 2063 C C . LYS A 1 291 ? -21.646 0.391 5.491 1.00 78.06 291 LYS A C 1
ATOM 2065 O O . LYS A 1 291 ? -20.880 0.442 6.438 1.00 78.06 291 LYS A O 1
ATOM 2070 N N . ALA A 1 292 ? -21.364 0.942 4.309 1.00 80.62 292 ALA A N 1
ATOM 2071 C CA . ALA A 1 292 ? -20.087 1.605 4.037 1.00 80.62 292 ALA A CA 1
ATOM 2072 C C . ALA A 1 292 ? -19.822 2.787 4.990 1.00 80.62 292 ALA A C 1
ATOM 2074 O O . ALA A 1 292 ? -18.704 2.948 5.472 1.00 80.62 292 ALA A O 1
ATOM 2075 N N . VAL A 1 293 ? -20.854 3.579 5.308 1.00 83.00 293 VAL A N 1
ATOM 2076 C CA . VAL A 1 293 ? -20.757 4.666 6.297 1.00 83.00 293 VAL A CA 1
ATOM 2077 C C . VAL A 1 293 ? -20.505 4.120 7.706 1.00 83.00 293 VAL A C 1
ATOM 2079 O O . VAL A 1 293 ? -19.604 4.607 8.383 1.00 83.00 293 VAL A O 1
ATOM 2082 N N . SER A 1 294 ? -21.247 3.092 8.132 1.00 83.69 294 SER A N 1
ATOM 2083 C CA . SER A 1 294 ? -21.034 2.420 9.424 1.00 83.69 294 SER A CA 1
ATOM 2084 C C . SER A 1 294 ? -19.600 1.89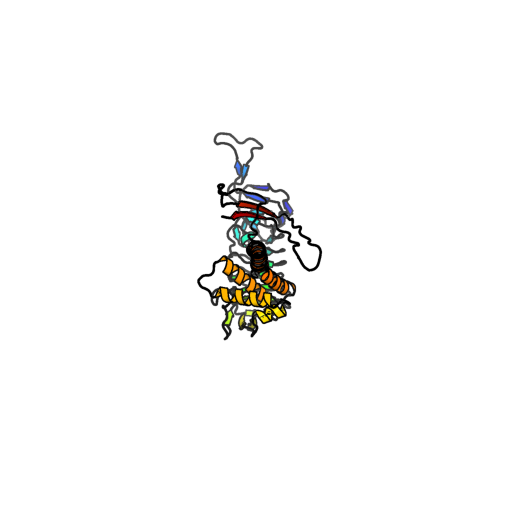1 9.552 1.00 83.69 294 SER A C 1
ATOM 2086 O O . SER A 1 294 ? -18.930 2.183 10.541 1.00 83.69 294 SER A O 1
ATOM 2088 N N . THR A 1 295 ? -19.089 1.208 8.522 1.00 85.19 295 THR A N 1
ATOM 2089 C CA . THR A 1 295 ? -17.706 0.714 8.463 1.00 85.19 295 THR A CA 1
ATOM 2090 C C . THR A 1 295 ? -16.696 1.852 8.566 1.00 85.19 295 THR A C 1
ATOM 2092 O O . THR A 1 295 ? -15.791 1.774 9.387 1.00 85.19 295 THR A O 1
ATOM 2095 N N . ALA A 1 296 ? -16.863 2.939 7.808 1.00 87.62 296 ALA A N 1
ATOM 2096 C CA . ALA A 1 296 ? -15.938 4.072 7.855 1.00 87.62 296 ALA A CA 1
ATOM 2097 C C . ALA A 1 296 ? -15.907 4.756 9.236 1.00 87.62 296 ALA A C 1
ATOM 2099 O O . ALA A 1 296 ? -14.836 5.095 9.738 1.00 87.62 296 ALA A O 1
ATOM 2100 N N . ILE A 1 297 ? -17.070 4.932 9.875 1.00 88.25 297 ILE A N 1
ATOM 2101 C CA . ILE A 1 297 ? -17.162 5.463 11.245 1.00 88.25 297 ILE A CA 1
ATOM 2102 C C . ILE A 1 297 ? -16.452 4.522 12.220 1.00 88.25 297 ILE A C 1
ATOM 2104 O O . ILE A 1 297 ? -15.697 4.983 13.074 1.00 88.25 297 ILE A O 1
ATOM 2108 N N . TYR A 1 298 ? -16.670 3.215 12.082 1.00 90.44 298 TYR A N 1
ATOM 2109 C CA . TYR A 1 298 ? -16.055 2.204 12.933 1.00 90.44 298 TYR A CA 1
ATOM 2110 C C . TYR A 1 298 ? -14.531 2.121 12.755 1.00 90.44 298 TYR A C 1
ATOM 2112 O O . TYR A 1 298 ? -13.805 1.991 13.740 1.00 90.44 298 TYR A O 1
ATOM 2120 N N . ASP A 1 299 ? -14.025 2.258 11.532 1.00 90.31 299 ASP A N 1
ATOM 2121 C CA . ASP A 1 299 ? -12.589 2.322 11.250 1.00 90.31 299 ASP A CA 1
ATOM 2122 C C . ASP A 1 299 ? -11.954 3.542 11.926 1.00 90.31 299 ASP A C 1
ATOM 2124 O O . ASP A 1 299 ? -10.972 3.409 12.654 1.00 90.31 299 ASP A O 1
ATOM 2128 N N . LEU A 1 300 ? -12.561 4.726 11.768 1.00 91.44 300 LEU A N 1
ATOM 2129 C CA . LEU A 1 300 ? -12.106 5.961 12.420 1.00 91.44 300 LEU A CA 1
ATOM 2130 C C . LEU A 1 300 ? -12.118 5.852 13.947 1.00 91.44 300 LEU A C 1
ATOM 2132 O O . LEU A 1 300 ? -11.279 6.432 14.630 1.00 91.44 300 LEU A O 1
ATOM 2136 N N . SER A 1 301 ? -13.055 5.079 14.484 1.00 92.00 301 SER A N 1
ATOM 2137 C CA . SER A 1 301 ? -13.192 4.833 15.915 1.00 92.00 301 SER A CA 1
ATOM 2138 C C . SER A 1 301 ? -12.023 4.036 16.520 1.00 92.00 301 SER A C 1
ATOM 2140 O O . SER A 1 301 ? -11.855 4.005 17.741 1.00 92.00 301 SER A O 1
ATOM 2142 N N . GLN A 1 302 ? -11.220 3.387 15.673 1.00 92.38 302 GLN A N 1
ATOM 2143 C CA . GLN A 1 302 ? -10.006 2.675 16.061 1.00 92.38 302 GLN A CA 1
ATOM 2144 C C . GLN A 1 302 ? -8.770 3.582 16.042 1.00 92.38 302 GLN A C 1
ATOM 2146 O O . GLN A 1 302 ? -7.739 3.177 16.566 1.00 92.38 302 GLN A O 1
ATOM 2151 N N . GLU A 1 303 ? -8.852 4.796 15.492 1.00 87.75 303 GLU A N 1
ATOM 2152 C CA . GLU A 1 303 ? -7.733 5.737 15.471 1.00 87.75 303 GLU A CA 1
ATOM 2153 C C . GLU A 1 303 ? -7.492 6.376 16.840 1.00 87.75 303 GLU A C 1
ATOM 2155 O O . GLU A 1 303 ? -8.414 6.829 17.521 1.00 87.75 303 GLU A O 1
ATOM 2160 N N . THR A 1 304 ? -6.225 6.530 17.204 1.00 87.38 304 THR A N 1
ATOM 2161 C CA . THR A 1 304 ? -5.818 7.207 18.448 1.00 87.38 304 THR A CA 1
ATOM 2162 C C . THR A 1 304 ? -4.995 8.465 18.227 1.00 87.38 304 THR A C 1
ATOM 2164 O O . THR A 1 304 ? -4.866 9.274 19.151 1.00 87.38 304 THR A O 1
ATOM 2167 N N . SER A 1 305 ? -4.495 8.676 17.007 1.00 85.50 305 SER A N 1
ATOM 2168 C CA . SER A 1 305 ? -3.831 9.921 16.637 1.00 85.50 305 SER A CA 1
ATOM 2169 C C . SER A 1 305 ? -4.784 11.109 16.805 1.00 85.50 305 SER A C 1
ATOM 2171 O O . SER A 1 305 ? -5.996 10.994 16.607 1.00 85.50 305 SER A O 1
ATOM 2173 N N . ALA A 1 306 ? -4.252 12.288 17.133 1.00 87.56 306 ALA A N 1
ATOM 2174 C CA . ALA A 1 306 ? -5.077 13.488 17.306 1.00 87.56 306 ALA A CA 1
ATOM 2175 C C . ALA A 1 306 ? -5.894 13.829 16.042 1.00 87.56 306 ALA A C 1
ATOM 2177 O O . ALA A 1 306 ? -7.052 14.233 16.137 1.00 87.56 306 ALA A O 1
ATOM 2178 N N . ALA A 1 307 ? -5.305 13.627 14.858 1.00 86.06 307 ALA A N 1
ATOM 2179 C CA . ALA A 1 307 ? -5.985 13.822 13.582 1.00 86.06 307 ALA A CA 1
ATOM 2180 C C . ALA A 1 307 ? -7.097 12.785 13.358 1.00 86.06 307 ALA A C 1
ATOM 2182 O O . ALA A 1 307 ? -8.200 13.160 12.964 1.00 86.06 307 ALA A O 1
ATOM 2183 N N . GLY A 1 308 ? -6.839 11.508 13.663 1.00 84.38 308 GLY A N 1
ATOM 2184 C CA . GLY A 1 308 ? -7.823 10.433 13.529 1.00 84.38 308 GLY A CA 1
ATOM 2185 C C . GLY A 1 308 ? -9.004 10.579 14.492 1.00 84.38 308 GLY A C 1
ATOM 2186 O O . GLY A 1 308 ? -10.154 10.521 14.063 1.00 84.38 308 GLY A O 1
ATOM 2187 N N . LYS A 1 309 ? -8.741 10.912 15.763 1.00 88.19 309 LYS A N 1
ATOM 2188 C CA . LYS A 1 309 ? -9.782 11.236 16.757 1.00 88.19 309 LYS A CA 1
ATOM 2189 C C . LYS A 1 309 ? -10.668 12.396 16.299 1.00 88.19 309 LYS A C 1
ATOM 2191 O O . LYS A 1 309 ? -11.892 12.321 16.397 1.00 88.19 309 LYS A O 1
ATOM 2196 N N . LYS A 1 310 ? -10.065 13.453 15.742 1.00 86.25 310 LYS A N 1
ATOM 2197 C CA . LYS A 1 310 ? -10.823 14.573 15.176 1.00 86.25 310 LYS A CA 1
ATOM 2198 C C . LYS A 1 310 ? -11.681 14.128 13.986 1.00 86.25 310 LYS A C 1
ATOM 2200 O O . LYS A 1 310 ? -12.857 14.474 13.935 1.00 86.25 310 LYS A O 1
ATOM 2205 N N . ALA A 1 311 ? -11.117 13.348 13.064 1.00 85.44 311 ALA A N 1
ATOM 2206 C CA . ALA A 1 311 ? -11.843 12.829 11.909 1.00 85.44 311 ALA A CA 1
ATOM 2207 C C . ALA A 1 311 ? -13.039 11.953 12.324 1.00 85.44 311 ALA A C 1
ATOM 2209 O O . ALA A 1 311 ? -14.108 12.071 11.730 1.00 85.44 311 ALA A O 1
ATOM 2210 N N . TYR A 1 312 ? -12.900 11.149 13.384 1.00 89.75 312 TYR A N 1
ATOM 2211 C CA . TYR A 1 312 ? -13.998 10.371 13.963 1.00 89.75 312 TYR A CA 1
ATOM 2212 C C . TYR A 1 312 ? -15.152 11.263 14.451 1.00 89.75 312 TYR A C 1
ATOM 2214 O O . TYR A 1 312 ? -16.302 11.057 14.061 1.00 89.75 312 TYR A O 1
ATOM 2222 N N . VAL A 1 313 ? -14.863 12.298 15.248 1.00 86.88 313 VAL A N 1
ATOM 2223 C CA . VAL A 1 313 ? -15.891 13.228 15.762 1.00 86.88 313 VAL A CA 1
ATOM 2224 C C . VAL A 1 313 ? -16.533 14.054 14.641 1.00 86.88 313 VAL A C 1
ATOM 2226 O O . VAL A 1 313 ? -17.752 14.261 14.645 1.00 86.88 313 VAL A O 1
ATOM 2229 N N . ASP A 1 314 ? -15.745 14.505 13.663 1.00 81.88 314 ASP A N 1
ATOM 2230 C CA . ASP A 1 314 ? -16.249 15.235 12.497 1.00 81.88 314 ASP A CA 1
ATOM 2231 C C . ASP A 1 314 ? -17.194 14.350 11.666 1.00 81.88 314 ASP A C 1
ATOM 2233 O O . ASP A 1 314 ? -18.291 14.786 11.309 1.00 81.88 314 ASP A O 1
ATOM 2237 N N . ALA A 1 315 ? -16.813 13.090 11.420 1.00 83.06 315 ALA A N 1
ATOM 2238 C CA . ALA A 1 315 ? -17.643 12.124 10.707 1.00 83.06 315 ALA A CA 1
ATOM 2239 C C . ALA A 1 315 ? -18.967 11.882 11.440 1.00 83.06 315 ALA A C 1
ATOM 2241 O O . ALA A 1 315 ? -20.026 11.991 10.825 1.00 83.06 315 ALA A O 1
ATOM 2242 N N . LEU A 1 316 ? -18.927 11.656 12.759 1.00 82.38 316 LEU A N 1
ATOM 2243 C CA . LEU A 1 316 ? -20.126 11.507 13.592 1.00 82.38 316 LEU A CA 1
ATOM 2244 C C . LEU A 1 316 ? -21.030 12.742 13.559 1.00 82.38 316 LEU A C 1
ATOM 2246 O O . LEU A 1 316 ? -22.246 12.615 13.631 1.00 82.38 316 LEU A O 1
ATOM 2250 N N . THR A 1 317 ? -20.456 13.939 13.456 1.00 80.69 317 THR A N 1
ATOM 2251 C CA . THR A 1 317 ? -21.231 15.181 13.340 1.00 80.69 317 THR A CA 1
ATOM 2252 C C . THR A 1 317 ? -21.908 15.293 11.975 1.00 80.69 317 THR A C 1
ATOM 2254 O O . THR A 1 317 ? -23.057 15.714 11.899 1.00 80.69 317 THR A O 1
ATOM 2257 N N . ALA A 1 318 ? -21.225 14.886 10.903 1.00 76.81 318 ALA A N 1
ATOM 2258 C CA . ALA A 1 318 ? -21.749 14.945 9.539 1.00 76.81 318 ALA A CA 1
ATOM 2259 C C . ALA A 1 318 ? -22.874 13.929 9.270 1.00 76.81 318 ALA A C 1
ATOM 2261 O O . ALA A 1 318 ? -23.764 14.189 8.464 1.00 76.81 318 ALA A O 1
ATOM 2262 N N . VAL A 1 319 ? -22.826 12.774 9.934 1.00 75.19 319 VAL A N 1
ATOM 2263 C CA . VAL A 1 319 ? -23.800 11.673 9.791 1.00 75.19 319 VAL A CA 1
ATOM 2264 C C . VAL A 1 319 ? -24.869 11.665 10.880 1.00 75.19 319 VAL A C 1
ATOM 2266 O O . VAL A 1 319 ? -25.748 10.799 10.866 1.00 75.19 319 VAL A O 1
ATOM 2269 N N . ALA A 1 320 ? -24.781 12.581 11.847 1.00 71.19 320 ALA A N 1
ATOM 2270 C CA . ALA A 1 320 ? -25.835 12.760 12.826 1.00 71.19 320 ALA A CA 1
ATOM 2271 C C . ALA A 1 320 ? -27.130 13.089 12.071 1.00 71.19 320 ALA A C 1
ATOM 2273 O O . ALA A 1 320 ? -27.100 13.913 11.151 1.00 71.19 320 ALA A O 1
ATOM 2274 N N . PRO A 1 321 ? -28.269 12.466 12.424 1.00 55.25 321 PRO A N 1
ATOM 2275 C CA . PRO A 1 321 ? -29.539 12.885 11.870 1.00 55.25 321 PRO A CA 1
ATOM 2276 C C . PRO A 1 321 ? -29.672 14.374 12.148 1.00 55.25 321 PRO A C 1
ATOM 2278 O O . PRO A 1 321 ? -29.582 14.803 13.301 1.00 55.25 321 PRO A O 1
ATOM 2281 N N . GLU A 1 322 ? -29.836 15.159 11.086 1.00 47.09 322 GLU A N 1
ATOM 2282 C CA . GLU A 1 322 ? -30.103 16.576 11.215 1.00 47.09 322 GLU A CA 1
ATOM 2283 C C . GLU A 1 322 ? -31.452 16.672 11.925 1.00 47.09 322 GLU A C 1
ATOM 2285 O O . GLU A 1 322 ? -32.526 16.580 11.327 1.00 47.09 322 GLU A O 1
ATOM 2290 N N . VAL A 1 323 ? -31.413 16.795 13.250 1.00 38.75 323 VAL A N 1
ATOM 2291 C CA . VAL A 1 323 ? -32.520 17.348 14.005 1.00 38.75 323 VAL A CA 1
ATOM 2292 C C . VAL A 1 323 ? -32.590 18.785 13.546 1.00 38.75 323 VAL A C 1
ATOM 2294 O O . VAL A 1 323 ? -32.073 19.660 14.221 1.00 38.75 323 VAL A O 1
ATOM 2297 N N . ALA A 1 324 ? -33.185 19.035 12.379 1.00 32.31 324 ALA A N 1
ATOM 2298 C CA . ALA A 1 324 ? -33.693 20.344 12.056 1.00 32.31 324 ALA A CA 1
ATOM 2299 C C . ALA A 1 324 ? -34.657 20.669 13.202 1.00 32.31 324 ALA A C 1
ATOM 2301 O O . ALA A 1 324 ? -35.779 20.147 13.225 1.00 32.31 324 ALA A O 1
ATOM 2302 N N . PRO A 1 325 ? -34.281 21.536 14.162 1.00 39.03 325 PRO A N 1
ATOM 2303 C CA . PRO A 1 325 ? -35.196 21.939 15.221 1.00 39.03 325 PRO A CA 1
ATOM 2304 C C . PRO A 1 325 ? -36.362 22.741 14.611 1.00 39.03 325 PRO A C 1
ATOM 2306 O O . PRO A 1 325 ? -37.344 23.046 15.279 1.00 39.03 325 PRO A O 1
ATOM 2309 N N . MET A 1 326 ? -36.270 23.064 13.314 1.00 40.91 326 MET A N 1
ATOM 2310 C CA . MET A 1 326 ? -37.261 23.777 12.532 1.00 40.91 326 MET A CA 1
ATOM 2311 C C . MET A 1 326 ? -38.514 22.963 12.210 1.00 40.91 326 MET A C 1
ATOM 2313 O O . MET A 1 326 ? -39.569 23.569 12.108 1.00 40.91 326 MET A O 1
ATOM 2317 N N . VAL A 1 327 ? -38.500 21.628 12.104 1.00 38.81 327 VAL A N 1
ATOM 2318 C CA . VAL A 1 327 ? -39.754 20.936 11.722 1.00 38.81 327 VAL A CA 1
ATOM 2319 C C . VAL A 1 327 ? -40.771 20.963 12.867 1.00 38.81 327 VAL A C 1
ATOM 2321 O O . VAL A 1 327 ? -41.943 21.239 12.631 1.00 38.81 327 VAL A O 1
ATOM 2324 N N . GLN A 1 328 ? -40.335 20.799 14.120 1.00 32.59 328 GLN A N 1
ATOM 2325 C CA . GLN A 1 328 ? -41.243 20.910 15.267 1.00 32.59 328 GLN A CA 1
ATOM 2326 C C . GLN A 1 328 ? -41.549 22.363 15.644 1.00 32.59 328 GLN A C 1
ATOM 2328 O O . GLN A 1 328 ? -42.693 22.663 15.992 1.00 32.59 328 GLN A O 1
ATOM 2333 N N . LYS A 1 329 ? -40.581 23.286 15.539 1.00 40.50 329 LYS A N 1
ATOM 2334 C CA . LYS A 1 329 ? -40.810 24.690 15.908 1.00 40.50 329 LYS A CA 1
ATOM 2335 C C . LYS A 1 329 ? -41.609 25.453 14.847 1.00 40.50 329 LYS A C 1
ATOM 2337 O O . LYS A 1 329 ? -42.551 26.140 15.213 1.00 40.50 329 LYS A O 1
ATOM 2342 N N . THR A 1 330 ? -41.360 25.236 13.553 1.00 39.81 330 THR A N 1
ATOM 2343 C CA . THR A 1 330 ? -42.151 25.835 12.463 1.00 39.81 330 THR A CA 1
ATOM 2344 C C . THR A 1 330 ? -43.553 25.230 12.379 1.00 39.81 330 THR A C 1
ATOM 2346 O O . THR A 1 330 ? -44.496 25.978 12.142 1.00 39.81 330 THR A O 1
ATOM 2349 N N . GLN A 1 331 ? -43.751 23.931 12.653 1.00 37.56 331 GLN A N 1
ATOM 2350 C CA . GLN A 1 331 ? -45.112 23.380 12.769 1.00 37.56 331 GLN A CA 1
ATOM 2351 C C . GLN A 1 331 ? -45.856 23.923 13.997 1.00 37.56 331 GLN A C 1
ATOM 2353 O O . GLN A 1 331 ? -47.035 24.244 13.881 1.00 37.56 331 GLN A O 1
ATOM 2358 N N . THR A 1 332 ? -45.184 24.106 15.138 1.00 43.75 332 THR A N 1
ATOM 2359 C CA . THR A 1 332 ? -45.819 24.627 16.365 1.00 43.75 332 THR A CA 1
ATOM 2360 C C . THR A 1 332 ? -46.091 26.136 16.288 1.00 43.75 332 THR A C 1
ATOM 2362 O O . THR A 1 332 ? -47.167 26.582 16.674 1.00 43.75 332 THR A O 1
ATOM 2365 N N . GLU A 1 333 ? -45.169 26.940 15.752 1.00 45.81 333 GLU A N 1
ATOM 2366 C CA . GLU A 1 333 ? -45.333 28.395 15.606 1.00 45.81 333 GLU A CA 1
ATOM 2367 C C . GLU A 1 333 ? -46.302 28.752 14.469 1.00 45.81 333 GLU A C 1
ATOM 2369 O O . GLU A 1 333 ? -47.152 29.619 14.663 1.00 45.81 333 GLU A O 1
ATOM 2374 N N . THR A 1 334 ? -46.282 28.031 13.338 1.00 44.12 334 THR A N 1
ATOM 2375 C CA . THR A 1 334 ? -47.272 28.226 12.258 1.00 44.12 334 THR A CA 1
ATOM 2376 C C . THR A 1 334 ? -48.665 27.767 12.697 1.00 44.12 334 THR A C 1
ATOM 2378 O O . THR A 1 334 ? -49.642 28.466 12.438 1.00 44.12 334 THR A O 1
ATOM 2381 N N . ALA A 1 335 ? -48.787 26.650 13.428 1.00 39.75 335 ALA A N 1
ATOM 2382 C CA . ALA A 1 335 ? -50.074 26.213 13.972 1.00 39.75 335 ALA A CA 1
ATOM 2383 C C . ALA A 1 335 ? -50.616 27.185 15.031 1.00 39.75 335 ALA A C 1
ATOM 2385 O O . ALA A 1 335 ? -51.797 27.515 14.985 1.00 39.75 335 ALA A O 1
ATOM 2386 N N . ASN A 1 336 ? -49.776 27.707 15.933 1.00 43.78 336 ASN A N 1
ATOM 2387 C CA . ASN A 1 336 ? -50.201 28.681 16.945 1.00 43.78 336 ASN A CA 1
ATOM 2388 C C . ASN A 1 336 ? -50.567 30.048 16.341 1.00 43.78 336 ASN A C 1
ATOM 2390 O O . ASN A 1 336 ? -51.513 30.680 16.809 1.00 43.78 336 ASN A O 1
ATOM 2394 N N . GLN A 1 337 ? -49.880 30.497 15.285 1.00 45.84 337 GLN A N 1
ATOM 2395 C CA . GLN A 1 337 ? -50.230 31.734 14.575 1.00 45.84 337 GLN A CA 1
ATOM 2396 C C . GLN A 1 337 ? -51.526 31.589 13.758 1.00 45.84 337 GLN A C 1
ATOM 2398 O O . GLN A 1 337 ? -52.357 32.498 13.774 1.00 45.84 337 GLN A O 1
ATOM 2403 N N . VAL A 1 338 ? -51.758 30.433 13.122 1.00 43.94 338 VAL A N 1
ATOM 2404 C CA . VAL A 1 338 ? -53.014 30.131 12.408 1.00 43.94 338 VAL A CA 1
ATOM 2405 C C . VAL A 1 338 ? -54.184 29.959 13.386 1.00 43.94 338 VAL A C 1
ATOM 2407 O O . VAL A 1 338 ? -55.244 30.542 13.164 1.00 43.94 338 VAL A O 1
ATOM 2410 N N . PHE A 1 339 ? -54.004 29.250 14.507 1.00 46.97 339 PHE A N 1
ATOM 2411 C CA . PHE A 1 339 ? -55.036 29.129 15.547 1.00 46.97 339 PHE A CA 1
ATOM 2412 C C . PHE A 1 339 ? -55.326 30.462 16.247 1.00 46.97 339 PHE A C 1
ATOM 2414 O O . PHE A 1 339 ? -56.487 30.747 16.537 1.00 46.97 339 PHE A O 1
ATOM 2421 N N . GLY A 1 340 ? -54.313 31.303 16.478 1.00 47.66 340 GLY A N 1
ATOM 2422 C CA . GLY A 1 340 ? -54.488 32.654 17.015 1.00 47.66 340 GLY A CA 1
ATOM 2423 C C . GLY A 1 340 ? -55.296 33.553 16.076 1.00 47.66 340 GLY A C 1
ATOM 2424 O O . GLY A 1 340 ? -56.289 34.138 16.500 1.00 47.66 340 GLY A O 1
ATOM 2425 N N . ALA A 1 341 ? -54.943 33.593 14.786 1.00 43.78 341 ALA A N 1
ATOM 2426 C CA . ALA A 1 341 ? -55.632 34.405 13.780 1.00 43.78 341 ALA A CA 1
ATOM 2427 C C . ALA A 1 341 ? -57.081 33.946 13.506 1.00 43.78 341 ALA A C 1
ATOM 2429 O O . ALA A 1 341 ? -57.974 34.780 13.346 1.00 43.78 341 ALA A O 1
ATOM 2430 N N . VAL A 1 342 ? -57.338 32.631 13.506 1.00 42.69 342 VAL A N 1
ATOM 2431 C CA . VAL A 1 342 ? -58.690 32.055 13.356 1.00 42.69 342 VAL A CA 1
ATOM 2432 C C . VAL A 1 342 ? -59.532 32.263 14.625 1.00 42.69 342 VAL A C 1
ATOM 2434 O O . VAL A 1 342 ? -60.714 32.597 14.535 1.00 42.69 342 VAL A O 1
ATOM 2437 N N . SER A 1 343 ? -58.925 32.157 15.813 1.00 39.81 343 SER A N 1
ATOM 2438 C CA . SER A 1 343 ? -59.598 32.389 17.099 1.00 39.81 343 SER A CA 1
ATOM 2439 C C . SER A 1 343 ? -60.017 33.851 17.281 1.00 39.81 343 SER A C 1
ATOM 2441 O O . SER A 1 343 ? -61.159 34.106 17.662 1.00 39.81 343 SER A O 1
ATOM 2443 N N . THR A 1 344 ? -59.165 34.826 16.930 1.00 43.81 344 THR A N 1
ATOM 2444 C CA . THR A 1 344 ? -59.486 36.263 17.055 1.00 43.81 344 THR A CA 1
ATOM 2445 C C . THR A 1 344 ? -60.622 36.713 16.124 1.00 43.81 344 THR A C 1
ATOM 2447 O O . THR A 1 344 ? -61.360 37.629 16.481 1.00 43.81 344 THR A O 1
ATOM 2450 N N . ARG A 1 345 ? -60.850 36.049 14.977 1.00 45.72 345 ARG A N 1
ATOM 2451 C CA . ARG A 1 345 ? -62.042 36.303 14.142 1.00 45.72 345 ARG A CA 1
ATOM 2452 C C . ARG A 1 345 ? -63.306 35.602 14.647 1.00 45.72 345 ARG A C 1
ATOM 2454 O O . ARG A 1 345 ? -64.363 36.222 14.639 1.00 45.72 345 ARG A O 1
ATOM 2461 N N . LEU A 1 346 ? -63.209 34.368 15.148 1.00 43.62 346 LEU A N 1
ATOM 2462 C CA . LEU A 1 346 ? -64.365 33.641 15.699 1.00 43.62 346 LEU A CA 1
ATOM 2463 C C . LEU A 1 346 ? -64.841 34.181 17.061 1.00 43.62 346 LEU A C 1
ATOM 2465 O O . LEU A 1 346 ? -66.020 34.061 17.377 1.00 43.62 346 LEU A O 1
ATOM 2469 N N . THR A 1 347 ? -63.963 34.806 17.856 1.00 44.06 347 THR A N 1
ATOM 2470 C CA . THR A 1 347 ? -64.333 35.474 19.125 1.00 44.06 347 THR A CA 1
ATOM 2471 C C . THR A 1 347 ? -64.550 36.987 19.004 1.00 44.06 347 THR A C 1
ATOM 2473 O O . THR A 1 347 ? -65.085 37.590 19.930 1.00 44.06 347 THR A O 1
ATOM 2476 N N . GLY A 1 348 ? -64.190 37.602 17.869 1.00 41.62 348 GLY A N 1
ATOM 2477 C CA . GLY A 1 348 ? -64.434 39.021 17.571 1.00 41.62 348 GLY A CA 1
ATOM 2478 C C . GLY A 1 348 ? -65.720 39.303 16.780 1.00 41.62 348 GLY A C 1
ATOM 2479 O O . GLY A 1 348 ? -66.070 40.465 16.579 1.00 41.62 348 GLY A O 1
ATOM 2480 N N . GLY A 1 349 ? -66.431 38.263 16.337 1.00 37.53 349 GLY A N 1
ATOM 2481 C CA . GLY A 1 349 ? -67.689 38.361 15.598 1.00 37.53 349 GLY A CA 1
ATOM 2482 C C . GLY A 1 349 ? -68.895 38.611 16.500 1.00 37.53 349 GLY A C 1
ATOM 2483 O O . GLY A 1 349 ? -69.778 37.763 16.614 1.00 37.53 349 GLY A O 1
ATOM 2484 N N . SER A 1 350 ? -68.969 39.788 17.119 1.00 34.44 350 SER A N 1
ATOM 2485 C CA . SER A 1 350 ? -70.269 40.335 17.501 1.00 34.44 350 SER A CA 1
ATOM 2486 C C . SER A 1 350 ? -71.072 40.517 16.216 1.00 34.44 350 SER A C 1
ATOM 2488 O O . SER A 1 350 ? -70.796 41.430 15.436 1.00 34.44 350 SER A O 1
ATOM 2490 N N . ILE A 1 351 ? -72.092 39.688 16.006 1.00 44.66 351 ILE A N 1
ATOM 2491 C CA . ILE A 1 351 ? -73.252 40.083 15.207 1.00 44.66 351 ILE A CA 1
ATOM 2492 C C . ILE A 1 351 ? -73.891 41.250 15.973 1.00 44.66 351 ILE A C 1
ATOM 2494 O O . ILE A 1 351 ? -74.757 41.070 16.825 1.00 44.66 351 ILE A O 1
ATOM 2498 N N . SER A 1 352 ? -73.384 42.460 15.734 1.00 34.16 352 SER A N 1
ATOM 2499 C CA . SER A 1 352 ? -74.043 43.701 16.118 1.00 34.16 352 SER A CA 1
ATOM 2500 C C . SER A 1 352 ? -74.954 44.092 14.968 1.00 34.16 352 SER A C 1
ATOM 2502 O O . SER A 1 352 ? -74.551 44.705 13.985 1.00 34.16 352 SER A O 1
ATOM 2504 N N . THR A 1 353 ? -76.198 43.675 15.118 1.00 40.06 353 THR A N 1
ATOM 2505 C CA . THR A 1 353 ? -77.382 44.136 14.403 1.00 40.06 353 THR A CA 1
ATOM 2506 C C . THR A 1 353 ? -77.475 45.671 14.317 1.00 40.06 353 THR A C 1
ATOM 2508 O O . THR A 1 353 ? -77.358 46.337 15.345 1.00 40.06 353 THR A O 1
ATOM 2511 N N . GLY A 1 354 ? -77.793 46.198 13.123 1.00 37.03 354 GLY A N 1
ATOM 2512 C CA . GLY A 1 354 ? -78.262 47.576 12.855 1.00 37.03 354 GLY A CA 1
ATOM 2513 C C . GLY A 1 354 ? -77.199 48.445 12.172 1.00 37.03 354 GLY A C 1
ATOM 2514 O O . GLY A 1 354 ? -76.234 48.833 12.811 1.00 37.03 354 GLY A O 1
ATOM 2515 N N . SER A 1 355 ? -77.227 48.761 10.874 1.00 38.81 355 SER A N 1
ATOM 2516 C CA . SER A 1 355 ? -78.332 49.113 9.966 1.00 38.81 355 SER A CA 1
ATOM 2517 C C . SER A 1 355 ? -79.239 50.217 10.522 1.00 38.81 355 SER A C 1
ATOM 2519 O O . SER A 1 355 ? -80.266 49.957 11.145 1.00 38.81 355 SER A O 1
ATOM 2521 N N . GLU A 1 356 ? -78.820 51.466 10.317 1.00 51.62 356 GLU A N 1
ATOM 2522 C CA . GLU A 1 356 ? -79.648 52.665 10.469 1.00 51.62 356 GLU A CA 1
ATOM 2523 C C . GLU A 1 356 ? -80.713 52.674 9.355 1.00 51.62 356 GLU A C 1
ATOM 2525 O O . GLU A 1 356 ? -80.395 52.837 8.180 1.00 51.62 356 GLU A O 1
ATOM 2530 N N . GLY A 1 357 ? -81.986 52.491 9.721 1.00 47.56 357 GLY A N 1
ATOM 2531 C CA . GLY A 1 357 ? -83.129 52.865 8.878 1.00 47.56 357 GLY A CA 1
ATOM 2532 C C . GLY A 1 357 ? -83.439 51.993 7.652 1.00 47.56 357 GLY A C 1
ATOM 2533 O O . GLY A 1 357 ? -83.552 52.527 6.551 1.00 47.56 357 GLY A O 1
ATOM 2534 N N . MET A 1 358 ? -83.696 50.689 7.823 1.00 38.88 358 MET A N 1
ATOM 2535 C CA . MET A 1 358 ? -84.249 49.838 6.751 1.00 38.88 358 MET A CA 1
ATOM 2536 C C . MET A 1 358 ? -85.696 49.384 7.025 1.00 38.88 358 MET A C 1
ATOM 2538 O O . MET A 1 358 ? -86.039 48.948 8.121 1.00 38.88 358 MET A O 1
ATOM 2542 N N . SER A 1 359 ? -86.543 49.523 5.997 1.00 36.84 359 SER A N 1
ATOM 2543 C CA . SER A 1 359 ? -87.977 49.197 5.953 1.00 36.84 359 SER A CA 1
ATOM 2544 C C . SER A 1 359 ? -88.216 47.705 5.671 1.00 36.84 359 SER A C 1
ATOM 2546 O O . SER A 1 359 ? -87.412 47.056 5.005 1.00 36.84 359 SER A O 1
ATOM 2548 N N . SER A 1 360 ? -89.327 47.150 6.163 1.00 42.53 360 SER A N 1
ATOM 2549 C CA . SER A 1 360 ? -89.669 45.724 6.077 1.00 42.53 360 SER A CA 1
ATOM 2550 C C . SER A 1 360 ? -89.929 45.271 4.633 1.00 42.53 360 SER A C 1
ATOM 2552 O O . SER A 1 360 ? -91.015 45.503 4.098 1.00 42.53 360 SER A O 1
ATOM 2554 N N . GLY A 1 361 ? -88.950 44.604 4.017 1.00 47.12 361 GLY A N 1
ATOM 2555 C CA . GLY A 1 361 ? -89.108 43.981 2.699 1.00 47.12 361 GLY A CA 1
ATOM 2556 C C . GLY A 1 361 ? -87.819 43.590 1.972 1.00 47.12 361 GLY A C 1
ATOM 2557 O O . GLY A 1 361 ? -87.917 42.860 0.992 1.00 47.12 361 GLY A O 1
ATOM 2558 N N . ASP A 1 362 ? -86.641 44.022 2.435 1.00 39.69 362 ASP A N 1
ATOM 2559 C CA . ASP A 1 362 ? -85.362 43.733 1.770 1.00 39.69 362 ASP A CA 1
ATOM 2560 C C . ASP A 1 362 ? -84.604 42.586 2.461 1.00 39.69 362 ASP A C 1
ATOM 2562 O O . ASP A 1 362 ? -84.314 42.637 3.657 1.00 39.69 362 ASP A O 1
ATOM 2566 N N . SER A 1 363 ? -84.300 41.534 1.703 1.00 38.53 363 SER A N 1
ATOM 2567 C CA . SER A 1 363 ? -83.462 40.401 2.111 1.00 38.53 363 SER A CA 1
ATOM 2568 C C . SER A 1 363 ? -81.998 40.672 1.753 1.00 38.53 363 SER A C 1
ATOM 2570 O O . SER A 1 363 ? -81.688 40.888 0.582 1.00 38.53 363 SER A O 1
ATOM 2572 N N . ASN A 1 364 ? -81.100 40.631 2.743 1.00 40.62 364 ASN A N 1
ATOM 2573 C CA . ASN A 1 364 ? -79.653 40.780 2.550 1.00 40.62 364 ASN A CA 1
ATOM 2574 C C . ASN A 1 364 ? -79.018 39.428 2.134 1.00 40.62 364 ASN A C 1
ATOM 2576 O O . ASN A 1 364 ? -79.419 38.406 2.687 1.00 40.62 364 ASN A O 1
ATOM 2580 N N . PRO A 1 365 ? -78.065 39.375 1.182 1.00 40.44 365 PRO A N 1
ATOM 2581 C CA . PRO A 1 365 ? -77.385 38.130 0.804 1.00 40.44 365 PRO A CA 1
ATOM 2582 C C . PRO A 1 365 ? -76.315 37.692 1.833 1.00 40.44 365 PRO A C 1
ATOM 2584 O O . PRO A 1 365 ? -75.389 38.446 2.128 1.00 40.44 365 PRO A O 1
ATOM 2587 N N . ASP A 1 366 ? -76.439 36.455 2.332 1.00 45.59 366 ASP A N 1
ATOM 2588 C CA . ASP A 1 366 ? -75.594 35.779 3.342 1.00 45.59 366 ASP A CA 1
ATOM 2589 C C . ASP A 1 366 ? -74.264 35.234 2.771 1.00 45.59 366 ASP A C 1
ATOM 2591 O O . ASP A 1 366 ? -74.070 34.021 2.693 1.00 45.59 366 ASP A O 1
ATOM 2595 N N . ALA A 1 367 ? -73.344 36.091 2.308 1.00 37.50 367 ALA A N 1
ATOM 2596 C CA . ALA A 1 367 ? -71.955 35.654 2.093 1.00 37.50 367 ALA A CA 1
ATOM 2597 C C . ALA A 1 367 ? -70.942 36.810 2.010 1.00 37.50 367 ALA A C 1
ATOM 2599 O O . ALA A 1 367 ? -71.147 37.772 1.267 1.00 37.50 367 ALA A O 1
ATOM 2600 N N . ALA A 1 368 ? -69.791 36.673 2.679 1.00 37.03 368 ALA A N 1
ATOM 2601 C CA . ALA A 1 368 ? -68.637 37.571 2.557 1.00 37.03 368 ALA A CA 1
ATOM 2602 C C . ALA A 1 368 ? -67.342 36.791 2.266 1.00 37.03 368 ALA A C 1
ATOM 2604 O O . ALA A 1 368 ? -67.079 35.761 2.870 1.00 37.03 368 ALA A O 1
ATOM 2605 N N . VAL A 1 369 ? -66.489 37.281 1.359 1.00 31.77 369 VAL A N 1
ATOM 2606 C CA . VAL A 1 369 ? -65.191 36.661 1.012 1.00 31.77 369 VAL A CA 1
ATOM 2607 C C . VAL A 1 369 ? -64.053 37.614 1.364 1.00 31.77 369 VAL A C 1
ATOM 2609 O O . VAL A 1 369 ? -64.149 38.806 1.074 1.00 31.77 369 VAL A O 1
ATOM 2612 N N . TRP A 1 370 ? -62.957 37.116 1.942 1.00 38.47 370 TRP A N 1
ATOM 2613 C CA . TRP A 1 370 ? -61.777 37.925 2.265 1.00 38.47 370 TRP A CA 1
ATOM 2614 C C . TRP A 1 370 ? -60.447 37.243 1.914 1.00 38.47 370 TRP A C 1
ATOM 2616 O O . TRP A 1 370 ? -60.360 36.020 1.813 1.00 38.47 370 TRP A O 1
ATOM 2626 N N . VAL A 1 371 ? -59.406 38.067 1.725 1.00 28.92 371 VAL A N 1
ATOM 2627 C CA . VAL A 1 371 ? -58.017 37.683 1.405 1.00 28.92 371 VAL A CA 1
ATOM 2628 C C . VAL A 1 371 ? -57.051 38.529 2.229 1.00 28.92 371 VAL A C 1
ATOM 2630 O O . VAL A 1 371 ? -57.177 39.751 2.236 1.00 28.92 371 VAL A O 1
ATOM 2633 N N . GLN A 1 372 ? -56.067 37.915 2.883 1.00 33.41 372 GLN A N 1
ATOM 2634 C CA . GLN A 1 372 ? -55.037 38.608 3.660 1.00 33.41 372 GLN A CA 1
ATOM 2635 C C . GLN A 1 372 ? -53.646 38.056 3.338 1.00 33.41 372 GLN A C 1
ATOM 2637 O O . GLN A 1 372 ? -53.412 36.864 3.496 1.00 33.41 372 GLN A O 1
ATOM 2642 N N . GLY A 1 373 ? -52.723 38.917 2.900 1.00 26.36 373 GLY A N 1
ATOM 2643 C CA . GLY A 1 373 ? -51.324 38.570 2.626 1.00 26.36 373 GLY A CA 1
ATOM 2644 C C . GLY A 1 373 ? -50.363 38.963 3.747 1.00 26.36 373 GLY A C 1
ATOM 2645 O O . GLY A 1 373 ? -50.552 39.981 4.404 1.00 26.36 373 GLY A O 1
ATOM 2646 N N . MET A 1 374 ? -49.311 38.173 3.927 1.00 37.25 374 MET A N 1
ATOM 2647 C CA . MET A 1 374 ? -48.184 38.365 4.842 1.00 37.25 374 MET A CA 1
ATOM 2648 C C . MET A 1 374 ? -46.900 38.394 3.997 1.00 37.25 374 MET A C 1
ATOM 2650 O O . MET A 1 374 ? -46.789 37.583 3.075 1.00 37.25 374 MET A O 1
ATOM 2654 N N . PHE A 1 375 ? -45.960 39.312 4.273 1.00 31.94 375 PHE A N 1
ATOM 2655 C CA . PHE A 1 375 ? -44.683 39.471 3.547 1.00 31.94 375 PHE A CA 1
ATOM 2656 C C . PHE A 1 375 ? -43.490 39.782 4.464 1.00 31.94 375 PHE A C 1
ATOM 2658 O O . PHE A 1 375 ? -43.676 40.428 5.487 1.00 31.94 375 PHE A O 1
ATOM 2665 N N . ASN A 1 376 ? -42.286 39.343 4.072 1.00 31.47 376 ASN A N 1
ATOM 2666 C CA . ASN A 1 376 ? -41.149 39.041 4.949 1.00 31.47 376 ASN A CA 1
ATOM 2667 C C . ASN A 1 376 ? -39.973 38.330 4.177 1.00 31.47 376 ASN A C 1
ATOM 2669 O O . ASN A 1 376 ? -40.143 37.789 3.074 1.00 31.47 376 ASN A O 1
ATOM 2673 N N . LYS A 1 377 ? -38.726 38.454 4.656 1.00 34.03 377 LYS A N 1
ATOM 2674 C CA . LYS A 1 377 ? -37.466 38.150 3.922 1.00 34.03 377 LYS A CA 1
ATOM 2675 C C . LYS A 1 377 ? -36.403 37.620 4.899 1.00 34.03 377 LYS A C 1
ATOM 2677 O O . LYS A 1 377 ? -36.256 38.204 5.957 1.00 34.03 377 LYS A O 1
ATOM 2682 N N . SER A 1 378 ? -35.585 36.627 4.524 1.00 35.59 378 SER A N 1
ATOM 2683 C CA . SER A 1 378 ? -34.481 36.116 5.373 1.00 35.59 378 SER A CA 1
ATOM 2684 C C . SER A 1 378 ? -33.097 36.306 4.727 1.00 35.59 378 SER A C 1
ATOM 2686 O O . SER A 1 378 ? -32.961 36.218 3.502 1.00 35.59 378 SER A O 1
ATOM 2688 N N . LYS A 1 379 ? -32.068 36.587 5.541 1.00 38.84 379 LYS A N 1
ATOM 2689 C CA . LYS A 1 379 ? -30.651 36.696 5.140 1.00 38.84 379 LYS A CA 1
ATOM 2690 C C . LYS A 1 379 ? -29.764 35.891 6.100 1.00 38.84 379 LYS A C 1
ATOM 2692 O O . LYS A 1 379 ? -29.996 35.895 7.301 1.00 38.84 379 LYS A O 1
ATOM 2697 N N . LEU A 1 380 ? -28.746 35.235 5.545 1.00 41.38 380 LEU A N 1
ATOM 2698 C CA . LEU A 1 380 ? -27.756 34.420 6.256 1.00 41.38 380 LEU A CA 1
ATOM 2699 C C . LEU A 1 380 ? -26.646 35.319 6.841 1.00 41.38 380 LEU A C 1
ATOM 2701 O O . LEU A 1 380 ? -26.020 36.057 6.079 1.00 41.38 380 LEU A O 1
ATOM 2705 N N . ASP A 1 381 ? -26.390 35.247 8.150 1.00 40.78 381 ASP A N 1
ATOM 2706 C CA . ASP A 1 381 ? -25.192 35.817 8.789 1.00 40.78 381 ASP A CA 1
ATOM 2707 C C . ASP A 1 381 ? -24.246 34.669 9.177 1.00 40.78 381 ASP A C 1
ATOM 2709 O O . ASP A 1 381 ? -24.632 33.755 9.905 1.00 40.78 381 ASP A O 1
ATOM 2713 N N . ASP A 1 382 ? -23.019 34.693 8.650 1.00 46.78 382 ASP A N 1
ATOM 2714 C CA . ASP A 1 382 ? -22.042 33.597 8.748 1.00 46.78 382 ASP A CA 1
A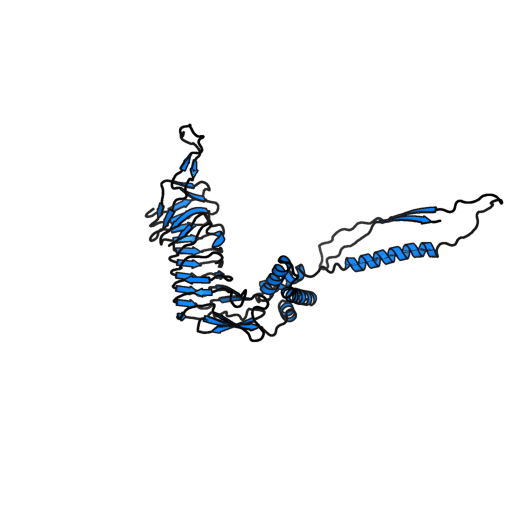TOM 2715 C C . ASP A 1 382 ? -20.804 33.998 9.581 1.00 46.78 382 ASP A C 1
ATOM 2717 O O . ASP A 1 382 ? -19.729 33.418 9.429 1.00 46.78 382 ASP A O 1
ATOM 2721 N N . THR A 1 383 ? -20.928 35.005 10.465 1.00 45.34 383 THR A N 1
ATOM 2722 C CA . THR A 1 383 ? -19.758 35.645 11.109 1.00 45.34 383 THR A CA 1
ATOM 2723 C C . THR A 1 383 ? -19.614 35.550 12.639 1.00 45.34 383 THR A C 1
ATOM 2725 O O . THR A 1 383 ? -18.686 36.150 13.182 1.00 45.34 383 THR A O 1
ATOM 2728 N N . SER A 1 384 ? -20.408 34.768 13.389 1.00 38.91 384 SER A N 1
ATOM 2729 C CA . SER A 1 384 ? -20.098 34.518 14.819 1.00 38.91 384 SER A CA 1
ATOM 2730 C C . SER A 1 384 ? -20.577 33.159 15.363 1.00 38.91 384 SER A C 1
ATOM 2732 O O . SER A 1 384 ? -21.343 32.457 14.715 1.00 38.91 384 SER A O 1
ATOM 2734 N N . LYS A 1 385 ? -20.051 32.755 16.537 1.00 42.91 385 LYS A N 1
ATOM 2735 C CA . LYS A 1 385 ? -20.012 31.390 17.130 1.00 42.91 385 LYS A CA 1
ATOM 2736 C C . LYS A 1 385 ? -21.363 30.703 17.442 1.00 42.91 385 LYS A C 1
ATOM 2738 O O . LYS A 1 385 ? -21.383 29.702 18.152 1.00 42.91 385 LYS A O 1
ATOM 2743 N N . ALA A 1 386 ? -22.466 31.192 16.895 1.00 41.88 386 ALA A N 1
ATOM 2744 C CA . ALA A 1 386 ? -23.731 30.481 16.789 1.00 41.88 386 ALA A CA 1
ATOM 2745 C C . ALA A 1 386 ? -24.322 30.779 15.402 1.00 41.88 386 ALA A C 1
ATOM 2747 O O . ALA A 1 386 ? -24.677 31.921 15.121 1.00 41.88 386 ALA A O 1
ATOM 2748 N N . LYS A 1 387 ? -24.408 29.764 14.529 1.00 33.84 387 LYS A N 1
ATOM 2749 C CA . LYS A 1 387 ? -25.121 29.888 13.249 1.00 33.84 387 LYS A CA 1
ATOM 2750 C C . LYS A 1 387 ? -26.610 30.059 13.547 1.00 33.84 387 LYS A C 1
ATOM 2752 O O . LYS A 1 387 ? -27.213 29.177 14.157 1.00 33.84 387 LYS A O 1
ATOM 2757 N N . GLY A 1 388 ? -27.193 31.176 13.129 1.00 39.09 388 GLY A N 1
ATOM 2758 C CA . GLY A 1 388 ? -28.618 31.453 13.288 1.00 39.09 388 GLY A CA 1
ATOM 2759 C C . GLY A 1 388 ? -29.203 32.038 12.010 1.00 39.09 388 GLY A C 1
ATOM 2760 O O . GLY A 1 388 ? -28.612 32.928 11.407 1.00 39.09 388 GLY A O 1
ATOM 2761 N N . PHE A 1 389 ? -30.364 31.529 11.601 1.00 35.91 389 PHE A N 1
ATOM 2762 C CA . PHE A 1 389 ? -31.222 32.193 10.626 1.00 35.91 389 PHE A CA 1
ATOM 2763 C C . PHE A 1 389 ? -32.103 33.193 11.372 1.00 35.91 389 PHE A C 1
ATOM 2765 O O . PHE A 1 389 ? -32.801 32.801 12.307 1.00 35.91 389 PHE A O 1
ATOM 2772 N N . ASP A 1 390 ? -32.100 34.450 10.939 1.00 39.16 390 ASP A N 1
ATOM 2773 C CA . ASP A 1 390 ? -33.200 35.362 11.240 1.00 39.16 390 ASP A CA 1
ATOM 2774 C C . ASP A 1 390 ? -34.251 35.176 10.140 1.00 39.16 390 ASP A C 1
ATOM 2776 O O . ASP A 1 390 ? -33.967 35.365 8.948 1.00 39.16 390 ASP A O 1
ATOM 2780 N N . ALA A 1 391 ? -35.413 34.644 10.509 1.00 35.09 391 ALA A N 1
ATOM 2781 C CA . ALA A 1 391 ? -36.426 34.175 9.576 1.00 35.09 391 ALA A CA 1
ATOM 2782 C C . ALA A 1 391 ? -37.693 34.998 9.722 1.00 35.09 391 ALA A C 1
ATOM 2784 O O . ALA A 1 391 ? -38.299 35.074 10.785 1.00 35.09 391 ALA A O 1
ATOM 2785 N N . ASP A 1 392 ? -38.122 35.524 8.592 1.00 40.06 392 ASP A N 1
ATOM 2786 C CA . ASP A 1 392 ? -39.267 36.390 8.481 1.00 40.06 392 ASP A CA 1
ATOM 2787 C C . ASP A 1 392 ? -40.126 35.770 7.341 1.00 40.06 392 ASP A C 1
ATOM 2789 O O . ASP A 1 392 ? -39.632 35.611 6.219 1.00 40.06 392 ASP A O 1
ATOM 2793 N N . SER A 1 393 ? -41.390 35.365 7.621 1.00 33.94 393 SER A N 1
ATOM 2794 C CA . SER A 1 393 ? -42.337 34.582 6.770 1.00 33.94 393 SER A CA 1
ATOM 2795 C C . SER A 1 393 ? -43.479 35.316 6.003 1.00 33.94 393 SER A C 1
ATOM 2797 O O . SER A 1 393 ? -44.083 36.266 6.502 1.00 33.94 393 SER A O 1
ATOM 2799 N N . ASN A 1 394 ? -43.866 34.796 4.815 1.00 31.02 394 ASN A N 1
ATOM 2800 C CA . ASN A 1 394 ? -44.876 35.384 3.895 1.00 31.02 394 ASN A CA 1
ATOM 2801 C C . ASN A 1 394 ? -45.941 34.355 3.552 1.00 31.02 394 ASN A C 1
ATOM 2803 O O . ASN A 1 394 ? -45.599 33.232 3.192 1.00 31.02 394 ASN A O 1
ATOM 2807 N N . GLY A 1 395 ? -47.211 34.738 3.541 1.00 28.39 395 GLY A N 1
ATOM 2808 C CA . GLY A 1 395 ? -48.306 33.841 3.183 1.00 28.39 395 GLY A CA 1
ATOM 2809 C C . GLY A 1 395 ? -49.601 34.594 2.929 1.00 28.39 395 GLY A C 1
ATOM 2810 O O . GLY A 1 395 ? -49.854 35.605 3.564 1.00 28.39 395 GLY A O 1
ATOM 2811 N N . VAL A 1 396 ? -50.425 34.120 1.999 1.00 26.86 396 VAL A N 1
ATOM 2812 C CA . VAL A 1 396 ? -51.758 34.680 1.741 1.00 26.86 396 VAL A CA 1
ATOM 2813 C C . VAL A 1 396 ? -52.813 33.681 2.205 1.00 26.86 396 VAL A C 1
ATOM 2815 O O . VAL A 1 396 ? -52.764 32.520 1.810 1.00 26.86 396 VAL A O 1
ATOM 2818 N N . ALA A 1 397 ? -53.764 34.130 3.020 1.00 33.72 397 ALA A N 1
ATOM 2819 C CA . ALA A 1 397 ? -54.940 33.372 3.435 1.00 33.72 397 ALA A CA 1
ATOM 2820 C C . ALA A 1 397 ? -56.193 33.922 2.736 1.00 33.72 397 ALA A C 1
ATOM 2822 O O . ALA A 1 397 ? -56.358 35.138 2.650 1.00 33.72 397 ALA A O 1
ATOM 2823 N N . LEU A 1 398 ? -57.069 33.040 2.244 1.00 26.78 398 LEU A N 1
ATOM 2824 C CA . LEU A 1 398 ? -58.383 33.380 1.684 1.00 26.78 398 LEU A CA 1
ATOM 2825 C C . LEU A 1 398 ? -59.484 32.621 2.437 1.00 26.78 398 LEU A C 1
ATOM 2827 O O . LEU A 1 398 ? -59.281 31.459 2.787 1.00 26.78 398 LEU A O 1
ATOM 2831 N N . GLY A 1 399 ? -60.651 33.239 2.625 1.00 29.67 399 GLY A N 1
ATOM 2832 C CA . GLY A 1 399 ? -61.814 32.605 3.254 1.00 29.67 399 GLY A CA 1
ATOM 2833 C C . GLY A 1 399 ? -63.150 33.153 2.747 1.00 29.67 399 GLY A C 1
ATOM 2834 O O . GLY A 1 399 ? -63.228 34.307 2.334 1.00 29.67 399 GLY A O 1
ATOM 2835 N N . ILE A 1 400 ? -64.188 32.313 2.772 1.00 27.92 400 ILE A N 1
ATOM 2836 C CA . ILE A 1 400 ? -65.592 32.655 2.494 1.00 27.92 400 ILE A CA 1
ATOM 2837 C C . ILE A 1 400 ? -66.380 32.400 3.784 1.00 27.92 400 ILE A C 1
ATOM 2839 O O . ILE A 1 400 ? -66.285 31.314 4.351 1.00 27.92 400 ILE A O 1
ATOM 2843 N N . GLU A 1 401 ? -67.131 33.391 4.240 1.00 30.19 401 GLU A N 1
ATOM 2844 C CA . GLU A 1 401 ? -68.066 33.346 5.363 1.00 30.19 401 GLU A CA 1
ATOM 2845 C C . GLU A 1 401 ? -69.490 33.310 4.777 1.00 30.19 401 GLU A C 1
ATOM 2847 O O . GLU A 1 401 ? -69.772 34.058 3.840 1.00 30.19 401 GLU A O 1
ATOM 2852 N N . TYR A 1 402 ? -70.348 32.426 5.294 1.00 29.25 402 TYR A N 1
ATOM 2853 C CA . TYR A 1 402 ? -71.796 32.382 5.044 1.00 29.25 402 TYR A CA 1
ATOM 2854 C C . TYR A 1 402 ? -72.522 32.726 6.338 1.00 29.25 402 TYR A C 1
ATOM 2856 O O . TYR A 1 402 ? -72.050 32.239 7.396 1.00 29.25 402 TYR A O 1
#